Protein AF-A0A2U3PUI6-F1 (afdb_monomer_lite)

Secondary structure (DSSP, 8-state):
-------HHHHHHH---SSS---HHHHHHHHHHHHHHTT---HHHHHHHHHHHHHHIIIIIIHHHHHHHHHHHHHHHHHHHHHHHHHHHHHHHHHHHHHHHTSTT---S--THHHHHHHHHHHHHHHHHHHHHHHHHHHHHH-THHHHHHHHHHHHHHHHHHHHHHTTT-TT-HHHHHHHHHHHHHHHHHHHHHHHHHHHHH-S-----HHHHHHHHHHHHHHHHHHTS-HHHHHHHHHHHHHHHTTTT----------------------PPPPPSSHHHHHHHHH--B-SHHHHHHTTTTTTSHHHHHHHHTTT-GGGGGG-SPP--HHHHHHHHHHHTTHHHHHSSS-B-HHHHHHHHHHHHHHHTT----PPPPPBPTTSSS-BTHHHHS-BTTTB--TTSTTSPPHHHHHT-HHHHHHHTTSTTHHHHHT-TTSS-GGGGSSS--TTS-----HHHHTTGGGSHHHHTS-BTTTTB-SHHHHHHHHHHHHSHHHHTSHHHHHHHHHHHHHT-SSS-HHHHHHHH--HHHHHHHHTSHHHHHHHHHHHHHHTT-GGG---SSHHHHT--TTSTTSHHHHHHHH--TTHHHHHHHHHHHHHHHHHHHHHHHHHHHS---------

pLDDT: mean 84.23, std 17.98, range [26.25, 98.75]

Foldseek 3Di:
DPPDQPPLVNVLVPLPCVPVDLDLVSLLVCLVVLCVNLVPDDPVLSVVLSVLSSLLCSLQSSLLSVLVVVLVVLVVVVVVLVVVVVCCVVVVVVVVVVVVVVPPPDPDDDDVCPLVVLVVVLVVQLVVVLVNVVVVVVSVLSVCSVLSVVLSVVSVVLVVCLSVPRRVNCVPVSVVNSVSSVVSSVVSVVSVVVSVVVVVQSPPDDDDPSVVSSVVSSVVSLVVSLVPDDPVCNVVSVVSSVCVVVVVPDDDDDDDDDDDDDPPPPDPPDLPPQDDLALLLLLLQQPQKAQALVSQQVLVVVAPGDLRLCQSNCVPPPLCVVLPNQDDDPQQSVLSRQQRNQVCLQQVDSIDTNLLVLLLQLLLCVPPSNSQAFDFDDAADPPDPLGAQSRLQAQDPPPDFHQQDPVFPQLVVLLPDPLLCVQQCPWAQNCVQQVDVVGGDCCSNDRGDPPPADNHPDRNHCVSVCLGQSNLQGFTGRLTLGGLVLVLVVLVCLLDPNVCVDVLSVVLNVVLCVSQPDDDDSSVSSSSNDGSVSSVSQSNRSSSNSNSNNSLCVVQPNLSNFADSHSDLLCDDCPRRNHSLVSQCSSDHDCRSVSRSVSSSVVSSSSSVSSVVVVVVPDPPPPPPPPD

Radius of gyration: 32.35 Å; chains: 1; bounding box: 96×89×87 Å

Organism: NCBI:txid1549949

Structure (mmCIF, N/CA/C/O backbone):
data_AF-A0A2U3PUI6-F1
#
_entry.id   AF-A0A2U3PUI6-F1
#
loop_
_atom_site.group_PDB
_atom_site.id
_atom_site.type_symbol
_atom_site.label_atom_id
_atom_site.label_alt_id
_atom_site.label_comp_id
_atom_site.label_asym_id
_atom_site.label_entity_id
_atom_site.label_seq_id
_atom_site.pdbx_PDB_ins_code
_atom_site.Cartn_x
_atom_site.Cartn_y
_atom_site.Cartn_z
_atom_site.occupancy
_atom_site.B_iso_or_equiv
_atom_site.auth_seq_id
_atom_site.auth_comp_id
_atom_site.auth_asym_id
_atom_site.auth_atom_id
_atom_site.pdbx_PDB_model_num
ATOM 1 N N . MET A 1 1 ? 17.818 27.662 -43.163 1.00 31.80 1 MET A N 1
ATOM 2 C CA . MET A 1 1 ? 16.819 28.272 -42.260 1.00 31.80 1 MET A CA 1
ATOM 3 C C . MET A 1 1 ? 16.596 27.324 -41.094 1.00 31.80 1 MET A C 1
ATOM 5 O O . MET A 1 1 ? 15.951 26.302 -41.267 1.00 31.80 1 MET A O 1
ATOM 9 N N . THR A 1 2 ? 17.192 27.603 -39.938 1.00 26.25 2 THR A N 1
ATOM 10 C CA . THR A 1 2 ? 16.924 26.883 -38.687 1.00 26.25 2 THR A CA 1
ATOM 11 C C . THR A 1 2 ? 15.548 27.311 -38.191 1.00 26.25 2 THR A C 1
ATOM 13 O O . THR A 1 2 ? 15.384 28.405 -37.654 1.00 26.25 2 THR A O 1
ATOM 16 N N . VAL A 1 3 ? 14.535 26.478 -38.433 1.00 29.33 3 VAL A N 1
ATOM 17 C CA . VAL A 1 3 ? 13.213 26.651 -37.826 1.00 29.33 3 VAL A CA 1
ATOM 18 C C . VAL A 1 3 ? 13.420 26.514 -36.319 1.00 29.33 3 VAL A C 1
ATOM 20 O O . VAL A 1 3 ? 13.776 25.441 -35.837 1.00 29.33 3 VAL A O 1
ATOM 23 N N . LYS A 1 4 ? 13.301 27.623 -35.576 1.00 36.06 4 LYS A N 1
ATOM 24 C CA . LYS A 1 4 ? 13.318 27.572 -34.110 1.00 36.06 4 LYS A CA 1
ATOM 25 C C . LYS A 1 4 ? 12.178 26.641 -33.680 1.00 36.06 4 LYS A C 1
ATOM 27 O O . LYS A 1 4 ? 11.061 26.857 -34.155 1.00 36.06 4 LYS A O 1
ATOM 32 N N . PRO A 1 5 ? 12.427 25.634 -32.822 1.00 41.50 5 PRO A N 1
ATOM 33 C CA . PRO A 1 5 ? 11.355 24.801 -32.296 1.00 41.50 5 PRO A CA 1
ATOM 34 C C . PRO A 1 5 ? 10.296 25.721 -31.692 1.00 41.50 5 PRO A C 1
ATOM 36 O O . PRO A 1 5 ? 10.633 26.657 -30.962 1.00 41.50 5 PRO A O 1
ATOM 39 N N . VAL A 1 6 ? 9.032 25.509 -32.068 1.00 52.31 6 VAL A N 1
ATOM 40 C CA . VAL A 1 6 ? 7.907 26.253 -31.500 1.00 52.31 6 VAL A CA 1
ATOM 41 C C . VAL A 1 6 ? 7.963 26.034 -29.994 1.00 52.31 6 VAL A C 1
ATOM 43 O O . VAL A 1 6 ? 7.781 24.917 -29.514 1.00 52.31 6 VAL A O 1
ATOM 46 N N . ASP A 1 7 ? 8.302 27.095 -29.265 1.00 63.66 7 ASP A N 1
ATOM 47 C CA . ASP A 1 7 ? 8.480 27.040 -27.823 1.00 63.66 7 ASP A CA 1
ATOM 48 C C . ASP A 1 7 ? 7.150 26.622 -27.194 1.00 63.66 7 ASP A C 1
ATOM 50 O O . ASP A 1 7 ? 6.121 27.283 -27.371 1.00 63.66 7 ASP A O 1
ATOM 54 N N . LEU A 1 8 ? 7.161 25.502 -26.472 1.00 57.44 8 LEU A N 1
ATOM 55 C CA . LEU A 1 8 ? 6.000 25.014 -25.741 1.00 57.44 8 LEU A CA 1
ATOM 56 C C . LEU A 1 8 ? 5.447 26.113 -24.823 1.00 57.44 8 LEU A C 1
ATOM 58 O O . LEU A 1 8 ? 4.235 26.222 -24.679 1.00 57.44 8 LEU A O 1
ATOM 62 N N . GLN A 1 9 ? 6.297 26.992 -24.279 1.00 57.09 9 GLN A N 1
ATOM 63 C CA . GLN A 1 9 ? 5.864 28.162 -23.510 1.00 57.09 9 GLN A CA 1
ATOM 64 C C . GLN A 1 9 ? 4.933 29.071 -24.320 1.00 57.09 9 GLN A C 1
ATOM 66 O O . GLN A 1 9 ? 3.967 29.589 -23.773 1.00 57.09 9 GLN A O 1
ATOM 71 N N . VAL A 1 10 ? 5.166 29.235 -25.625 1.00 62.28 10 VAL A N 1
ATOM 72 C CA . VAL A 1 10 ? 4.332 30.059 -26.513 1.00 62.28 10 VAL A CA 1
ATOM 73 C C . VAL A 1 10 ? 2.993 29.383 -26.795 1.00 62.28 10 VAL A C 1
ATOM 75 O O . VAL A 1 10 ? 1.965 30.058 -26.773 1.00 62.28 10 VAL A O 1
ATOM 78 N N . LEU A 1 11 ? 2.975 28.064 -27.008 1.00 56.00 11 LEU A N 1
ATOM 79 C CA . LEU A 1 11 ? 1.733 27.292 -27.162 1.00 56.00 11 LEU A CA 1
ATOM 80 C C . LEU A 1 11 ? 0.899 27.303 -25.872 1.00 56.00 11 LEU A C 1
ATOM 82 O O . LEU A 1 11 ? -0.302 27.570 -25.913 1.00 56.00 11 LEU A O 1
ATOM 86 N N . LEU A 1 12 ? 1.547 27.108 -24.720 1.00 53.19 12 LEU A N 1
ATOM 87 C CA . LEU A 1 12 ? 0.915 27.157 -23.400 1.00 53.19 12 LEU A CA 1
ATOM 88 C C . LEU A 1 12 ? 0.439 28.576 -23.037 1.00 53.19 12 LEU A C 1
ATOM 90 O O . LEU A 1 12 ? -0.601 28.718 -22.398 1.00 53.19 12 LEU A O 1
ATOM 94 N N . ALA A 1 13 ? 1.159 29.624 -23.453 1.00 55.50 13 ALA A N 1
ATOM 95 C CA . ALA A 1 13 ? 0.792 31.020 -23.200 1.00 55.50 13 ALA A CA 1
ATOM 96 C C . ALA A 1 13 ? -0.331 31.524 -24.120 1.00 55.50 13 ALA A C 1
ATOM 98 O O . ALA A 1 13 ? -1.161 32.322 -23.686 1.00 55.50 13 ALA A O 1
ATOM 99 N N . LYS A 1 14 ? -0.373 31.064 -25.380 1.00 51.88 14 LYS A N 1
ATOM 100 C CA . LYS A 1 14 ? -1.419 31.422 -26.354 1.00 51.88 14 LYS A CA 1
ATOM 101 C C . LYS A 1 14 ? -2.691 30.594 -26.209 1.00 51.88 14 LYS A C 1
ATOM 103 O O . LYS A 1 14 ? -3.708 31.010 -26.757 1.00 51.88 14 LYS A O 1
ATOM 108 N N . GLY A 1 15 ? -2.638 29.457 -25.509 1.00 48.53 15 GLY A N 1
ATOM 109 C CA . GLY A 1 15 ? -3.781 28.636 -25.103 1.00 48.53 15 GLY A CA 1
ATOM 110 C C . GLY A 1 15 ? -4.776 29.442 -24.279 1.00 48.53 15 GLY A C 1
ATOM 111 O O . GLY A 1 15 ? -4.771 29.378 -23.052 1.00 48.53 15 GLY A O 1
ATOM 112 N N . GLY A 1 16 ? -5.613 30.235 -24.946 1.00 42.25 16 GLY A N 1
ATOM 113 C CA . GLY A 1 16 ? -6.674 31.045 -24.362 1.00 42.25 16 GLY A CA 1
ATOM 114 C C . GLY A 1 16 ? -7.784 30.176 -23.781 1.00 42.25 16 GLY A C 1
ATOM 115 O O . GLY A 1 16 ? -8.904 30.181 -24.271 1.00 42.25 16 GLY A O 1
ATOM 116 N N . VAL A 1 17 ? -7.491 29.423 -22.722 1.00 50.12 17 VAL A N 1
ATOM 117 C CA . VAL A 1 17 ? -8.488 28.710 -21.922 1.00 50.12 17 VAL A CA 1
ATOM 118 C C . VAL A 1 17 ? -9.073 29.731 -20.949 1.00 50.12 17 VAL A C 1
ATOM 120 O O . VAL A 1 17 ? -8.712 29.756 -19.770 1.00 50.12 17 VAL A O 1
ATOM 123 N N . ALA A 1 18 ? -9.845 30.691 -21.464 1.00 43.22 18 ALA A N 1
ATOM 124 C CA . ALA A 1 18 ? -10.418 31.764 -20.652 1.00 43.22 18 ALA A CA 1
ATOM 125 C C . ALA A 1 18 ? -11.414 31.206 -19.622 1.00 43.22 18 ALA A C 1
ATOM 127 O O . ALA A 1 18 ? -11.310 31.569 -18.454 1.00 43.22 18 ALA A O 1
ATOM 128 N N . ASP A 1 19 ? -12.216 30.204 -20.005 1.00 47.31 19 ASP A N 1
ATOM 129 C CA . ASP A 1 19 ? -13.379 29.768 -19.213 1.00 47.31 19 ASP A CA 1
ATOM 130 C C . ASP A 1 19 ? -13.458 28.247 -18.989 1.00 47.31 19 ASP A C 1
ATOM 132 O O . ASP A 1 19 ? -14.526 27.674 -18.820 1.00 47.31 19 ASP A O 1
ATOM 136 N N . GLY A 1 20 ? -12.320 27.546 -18.997 1.00 49.28 20 GLY A N 1
ATOM 137 C CA . GLY A 1 20 ? -12.273 26.124 -18.616 1.00 49.28 20 GLY A CA 1
ATOM 138 C C . GLY A 1 20 ? -12.854 25.132 -19.634 1.00 49.28 20 GLY A C 1
ATOM 139 O O . GLY A 1 20 ? -12.797 23.927 -19.395 1.00 49.28 20 GLY A O 1
ATOM 140 N N . HIS A 1 21 ? -13.342 25.587 -20.788 1.00 46.41 21 HIS A N 1
ATOM 141 C CA . HIS A 1 21 ? -13.825 24.688 -21.833 1.00 46.41 21 HIS A CA 1
ATOM 142 C C . HIS A 1 21 ? -12.678 24.140 -22.688 1.00 46.41 21 HIS A C 1
ATOM 144 O O . HIS A 1 21 ? -12.089 24.834 -23.517 1.00 46.41 21 HIS A O 1
ATOM 150 N N . ARG A 1 22 ? -12.394 22.847 -22.500 1.00 64.94 22 ARG A N 1
ATOM 151 C CA . ARG A 1 22 ? -11.615 22.012 -23.421 1.00 64.94 22 ARG A CA 1
ATOM 152 C C . ARG A 1 22 ? -12.438 21.790 -24.693 1.00 64.94 22 ARG A C 1
ATOM 154 O O . ARG A 1 22 ? -13.120 20.781 -24.821 1.00 64.94 22 ARG A O 1
ATOM 161 N N . SER A 1 23 ? -12.478 22.775 -25.588 1.00 73.06 23 SER A N 1
ATOM 162 C CA . SER A 1 23 ? -13.297 22.670 -26.798 1.00 73.06 23 SER A CA 1
ATOM 163 C C . SER A 1 23 ? -12.496 22.083 -27.962 1.00 73.06 23 SER A C 1
ATOM 165 O O . SER A 1 23 ? -11.346 22.468 -28.198 1.00 73.06 23 SER A O 1
ATOM 167 N N . GLY A 1 24 ? -13.124 21.192 -28.734 1.00 75.12 24 GLY A N 1
ATOM 168 C CA . GLY A 1 24 ? -12.551 20.693 -29.989 1.00 75.12 24 GLY A CA 1
ATOM 169 C C . GLY A 1 24 ? -12.262 21.817 -30.994 1.00 75.12 24 GLY A C 1
ATOM 170 O O . GLY A 1 24 ? -11.314 21.721 -31.768 1.00 75.12 24 GLY A O 1
ATOM 171 N N . ALA A 1 25 ? -13.002 22.931 -30.924 1.00 80.88 25 ALA A N 1
ATOM 172 C CA . ALA A 1 25 ? -12.775 24.110 -31.759 1.00 80.88 25 ALA A CA 1
ATOM 173 C C . ALA A 1 25 ? -11.431 24.794 -31.453 1.00 80.88 25 ALA A C 1
ATOM 175 O O . ALA A 1 25 ? -10.682 25.132 -32.368 1.00 80.88 25 ALA A O 1
ATOM 176 N N . THR A 1 26 ? -11.087 24.945 -30.170 1.00 81.88 26 THR A N 1
ATOM 177 C CA . THR A 1 26 ? -9.772 25.449 -29.752 1.00 81.88 26 THR A CA 1
ATOM 178 C C . THR A 1 26 ? -8.666 24.506 -30.218 1.00 81.88 26 THR A C 1
ATOM 180 O O . THR A 1 26 ? -7.659 24.963 -30.753 1.00 81.88 26 THR A O 1
ATOM 183 N N . ALA A 1 27 ? -8.861 23.193 -30.062 1.00 86.81 27 ALA A N 1
ATOM 184 C CA . ALA A 1 27 ? -7.874 22.193 -30.456 1.00 86.81 27 ALA A CA 1
ATOM 185 C C . ALA A 1 27 ? -7.587 22.192 -31.964 1.00 86.81 27 ALA A C 1
ATOM 187 O O . ALA A 1 27 ? -6.421 22.153 -32.358 1.00 86.81 27 ALA A O 1
ATOM 188 N N . ALA A 1 28 ? -8.619 22.346 -32.799 1.00 87.12 28 ALA A N 1
ATOM 189 C CA . ALA A 1 28 ? -8.479 22.449 -34.250 1.00 87.12 28 ALA A CA 1
ATOM 190 C C . ALA A 1 28 ? -7.527 23.586 -34.677 1.00 87.12 28 ALA A C 1
ATOM 192 O O . ALA A 1 28 ? -6.744 23.417 -35.612 1.00 87.12 28 ALA A O 1
ATOM 193 N N . GLY A 1 29 ? -7.524 24.713 -33.952 1.00 87.44 29 GLY A N 1
ATOM 194 C CA . GLY A 1 29 ? -6.603 25.834 -34.188 1.00 87.44 29 GLY A CA 1
ATOM 195 C C . GLY A 1 29 ? -5.132 25.547 -33.842 1.00 87.44 29 GLY A C 1
ATOM 196 O O . GLY A 1 29 ? -4.236 26.259 -34.304 1.00 87.44 29 GLY A O 1
ATOM 197 N N . TYR A 1 30 ? -4.860 24.498 -33.060 1.00 91.69 30 TYR A N 1
ATOM 198 C CA . TYR A 1 30 ? -3.506 24.083 -32.677 1.00 91.69 30 TYR A CA 1
ATOM 199 C C . TYR A 1 30 ? -2.968 22.899 -33.482 1.00 91.69 30 TYR A C 1
ATOM 201 O O . TYR A 1 30 ? -1.750 22.721 -33.505 1.00 91.69 30 TYR A O 1
ATOM 209 N N . VAL A 1 31 ? -3.812 22.137 -34.191 1.00 94.75 31 VAL A N 1
ATOM 210 C CA . VAL A 1 31 ? -3.371 20.976 -34.995 1.00 94.75 31 VAL A CA 1
ATOM 211 C C . VAL A 1 31 ? -2.247 21.354 -35.959 1.00 94.75 31 VAL A C 1
ATOM 213 O O . VAL A 1 31 ? -1.226 20.676 -35.994 1.00 94.75 31 VAL A O 1
ATOM 216 N N . GLY A 1 32 ? -2.380 22.471 -36.683 1.00 93.06 32 GLY A N 1
ATOM 217 C CA . GLY A 1 32 ? -1.341 22.927 -37.614 1.00 93.06 32 GLY A CA 1
ATOM 218 C C . GLY A 1 32 ? -0.013 23.274 -36.929 1.00 93.06 32 GLY A C 1
ATOM 219 O O . GLY A 1 32 ? 1.055 23.031 -37.486 1.00 93.06 32 GLY A O 1
ATOM 220 N N . GLN A 1 33 ? -0.058 23.784 -35.695 1.00 93.88 33 GLN A N 1
ATOM 221 C CA . GLN A 1 33 ? 1.146 24.112 -34.923 1.00 93.88 33 GLN A CA 1
ATOM 222 C C . GLN A 1 33 ? 1.840 22.845 -34.409 1.00 93.88 33 GLN A C 1
ATOM 224 O O . GLN A 1 33 ? 3.064 22.758 -34.475 1.00 93.88 33 GLN A O 1
ATOM 229 N N . VAL A 1 34 ? 1.073 21.847 -33.957 1.00 93.69 34 VAL A N 1
ATOM 230 C CA . VAL A 1 34 ? 1.614 20.538 -33.551 1.00 93.69 34 VAL A CA 1
ATOM 231 C C . VAL A 1 34 ? 2.184 19.789 -34.754 1.00 93.69 34 VAL A C 1
ATOM 233 O O . VAL A 1 34 ? 3.299 19.281 -34.683 1.00 93.69 34 VAL A O 1
ATOM 236 N N . ALA A 1 35 ? 1.474 19.784 -35.884 1.00 95.75 35 ALA A N 1
ATOM 237 C CA . ALA A 1 35 ? 1.959 19.191 -37.127 1.00 95.75 35 ALA A CA 1
ATOM 238 C C . ALA A 1 35 ? 3.271 19.841 -37.594 1.00 95.75 35 ALA A C 1
ATOM 240 O O . ALA A 1 35 ? 4.216 19.140 -37.950 1.00 95.75 35 ALA A O 1
ATOM 241 N N . SER A 1 36 ? 3.365 21.173 -37.505 1.00 94.12 36 SER A N 1
ATOM 242 C CA . SER A 1 36 ? 4.604 21.896 -37.794 1.00 94.12 36 SER A CA 1
ATOM 243 C C . SER A 1 36 ? 5.730 21.542 -36.819 1.00 94.12 36 SER A C 1
ATOM 245 O O . SER A 1 36 ? 6.871 21.419 -37.256 1.00 94.12 36 SER A O 1
ATOM 247 N N . ALA A 1 37 ? 5.443 21.375 -35.524 1.00 92.62 37 ALA A N 1
ATOM 248 C CA . ALA A 1 37 ? 6.445 20.980 -34.530 1.00 92.62 37 ALA A CA 1
ATOM 249 C C . ALA A 1 37 ? 6.985 19.557 -34.768 1.00 92.62 37 ALA A C 1
ATOM 251 O O . ALA A 1 37 ? 8.131 19.274 -34.432 1.00 92.62 37 ALA A O 1
ATOM 252 N N . LEU A 1 38 ? 6.178 18.690 -35.383 1.00 95.50 38 LEU A N 1
ATOM 253 C CA . LEU A 1 38 ? 6.538 17.322 -35.764 1.00 95.50 38 LEU A CA 1
ATOM 254 C C . LEU A 1 38 ? 7.191 17.209 -37.153 1.00 95.50 38 LEU A C 1
ATOM 256 O O . LEU A 1 38 ? 7.492 16.098 -37.587 1.00 95.50 38 LEU A O 1
ATOM 260 N N . ASP A 1 39 ? 7.426 18.330 -37.841 1.00 96.12 39 ASP A N 1
ATOM 261 C CA . ASP A 1 39 ? 7.932 18.391 -39.223 1.00 96.12 39 ASP A CA 1
ATOM 262 C C . ASP A 1 39 ? 7.043 17.653 -40.251 1.00 96.12 39 ASP A C 1
ATOM 264 O O . ASP A 1 39 ? 7.535 17.084 -41.224 1.00 96.12 39 ASP A O 1
ATOM 268 N N . ILE A 1 40 ? 5.716 17.659 -40.059 1.00 95.56 40 ILE A N 1
ATOM 269 C CA . ILE A 1 40 ? 4.757 17.100 -41.027 1.00 95.56 40 ILE A CA 1
ATOM 270 C C . ILE A 1 40 ? 4.511 18.139 -42.128 1.00 95.56 40 ILE A C 1
ATOM 272 O O . ILE A 1 40 ? 3.890 19.173 -41.879 1.00 95.56 40 ILE A O 1
ATOM 276 N N . LYS A 1 41 ? 4.986 17.876 -43.353 1.00 94.94 41 LYS A N 1
ATOM 277 C CA . LYS A 1 41 ? 4.952 18.862 -44.454 1.00 94.94 41 LYS A CA 1
ATOM 278 C C . LYS A 1 41 ? 3.751 18.702 -45.375 1.00 94.94 41 LYS A C 1
ATOM 280 O O . LYS A 1 41 ? 3.265 19.688 -45.924 1.00 94.94 41 LYS A O 1
ATOM 285 N N . LYS A 1 42 ? 3.279 17.470 -45.572 1.00 96.44 42 LYS A N 1
ATOM 286 C CA . LYS A 1 42 ? 2.198 17.158 -46.519 1.00 96.44 42 LYS A CA 1
ATOM 287 C C . LYS A 1 42 ? 0.820 17.548 -45.963 1.00 96.44 42 LYS A C 1
ATOM 289 O O . LYS A 1 42 ? 0.386 16.950 -44.979 1.00 96.44 42 LYS A O 1
ATOM 294 N N . PRO A 1 43 ? 0.063 18.448 -46.628 1.00 96.50 43 PRO A N 1
ATOM 295 C CA . PRO A 1 43 ? -1.283 18.825 -46.184 1.00 96.50 43 PRO A CA 1
ATOM 296 C C . PRO A 1 43 ? -2.256 17.642 -46.095 1.00 96.50 43 PRO A C 1
ATOM 298 O O . PRO A 1 43 ? -3.054 17.575 -45.166 1.00 96.50 43 PRO A O 1
ATOM 301 N N . ALA A 1 44 ? -2.153 16.678 -47.017 1.00 95.69 44 ALA A N 1
ATOM 302 C CA . ALA A 1 44 ? -2.985 15.473 -47.008 1.00 95.69 44 ALA A CA 1
ATOM 303 C C . ALA A 1 44 ? -2.758 14.613 -45.751 1.00 95.69 44 ALA A C 1
ATOM 305 O O . ALA A 1 44 ? -3.716 14.126 -45.159 1.00 95.69 44 ALA A O 1
ATOM 306 N N . THR A 1 45 ? -1.503 14.483 -45.305 1.00 95.56 45 THR A N 1
ATOM 307 C CA . THR A 1 45 ? -1.152 13.779 -44.064 1.00 95.56 45 THR A CA 1
ATOM 308 C C . THR A 1 45 ? -1.710 14.506 -42.839 1.00 95.56 45 THR A C 1
ATOM 310 O O . THR A 1 45 ? -2.240 13.867 -41.933 1.00 95.56 45 THR A O 1
ATOM 313 N N . ILE A 1 46 ? -1.649 15.844 -42.820 1.00 96.12 46 ILE A N 1
ATOM 314 C CA . ILE A 1 46 ? -2.217 16.650 -41.729 1.00 96.12 46 ILE A CA 1
ATOM 315 C C . ILE A 1 46 ? -3.732 16.454 -41.642 1.00 96.12 46 ILE A C 1
ATOM 317 O O . ILE A 1 46 ? -4.241 16.231 -40.547 1.00 96.12 46 ILE A O 1
ATOM 321 N N . GLU A 1 47 ? -4.452 16.501 -42.767 1.00 96.25 47 GLU A N 1
ATOM 322 C CA . GLU A 1 47 ? -5.905 16.286 -42.760 1.00 96.25 47 GLU A CA 1
ATOM 323 C C . GLU A 1 47 ? -6.287 14.858 -42.355 1.00 96.25 47 GLU A C 1
ATOM 325 O O . GLU A 1 47 ? -7.224 14.683 -41.578 1.00 96.25 47 GLU A O 1
ATOM 330 N N . ALA A 1 48 ? -5.525 13.842 -42.771 1.00 96.06 48 ALA A N 1
ATOM 331 C CA . ALA A 1 48 ? -5.756 12.462 -42.340 1.00 96.06 48 ALA A CA 1
ATOM 332 C C . ALA A 1 48 ? -5.576 12.271 -40.819 1.00 96.06 48 ALA A C 1
ATOM 334 O O . ALA A 1 48 ? -6.333 11.538 -40.188 1.00 96.06 48 ALA A O 1
ATOM 335 N N . LEU A 1 49 ? -4.597 12.953 -40.216 1.00 96.94 49 LEU A N 1
ATOM 336 C CA . LEU A 1 49 ? -4.278 12.845 -38.786 1.00 96.94 49 LEU A CA 1
ATOM 337 C C . LEU A 1 49 ? -5.053 13.825 -37.898 1.00 96.94 49 LEU A C 1
ATOM 339 O O . LEU A 1 49 ? -4.957 13.765 -36.671 1.00 96.94 49 LEU A O 1
ATOM 343 N N . LYS A 1 50 ? -5.814 14.744 -38.492 1.00 96.25 50 LYS A N 1
ATOM 344 C CA . LYS A 1 50 ? -6.477 15.844 -37.788 1.00 96.25 50 LYS A CA 1
ATOM 345 C C . LYS A 1 50 ? -7.395 15.407 -36.643 1.00 96.25 50 LYS A C 1
ATOM 347 O O . LYS A 1 50 ? -7.341 16.087 -35.615 1.00 96.25 50 LYS A O 1
ATOM 352 N N . PRO A 1 51 ? -8.194 14.324 -36.742 1.00 95.12 51 PRO A N 1
ATOM 353 C CA . PRO A 1 51 ? -9.001 13.852 -35.616 1.00 95.12 51 PRO A CA 1
ATOM 354 C C . PRO A 1 51 ? -8.135 13.430 -34.420 1.00 95.12 51 PRO A C 1
ATOM 356 O O . PRO A 1 51 ? -8.302 13.973 -33.329 1.00 95.12 51 PRO A O 1
ATOM 359 N N . ALA A 1 52 ? -7.144 12.559 -34.644 1.00 95.75 52 ALA A N 1
ATOM 360 C CA . ALA A 1 52 ? -6.253 12.055 -33.596 1.00 95.75 52 ALA A CA 1
ATOM 361 C C . ALA A 1 52 ? -5.387 13.166 -32.977 1.00 95.75 52 ALA A C 1
ATOM 363 O O . ALA A 1 52 ? -5.228 13.241 -31.759 1.00 95.75 52 ALA A O 1
ATOM 364 N N . LEU A 1 53 ? -4.864 14.081 -33.802 1.00 95.88 53 LEU A N 1
ATOM 365 C CA . LEU A 1 53 ? -4.107 15.240 -33.323 1.00 95.88 53 LEU A CA 1
ATOM 366 C C . LEU A 1 53 ? -4.982 16.191 -32.502 1.00 95.88 53 LEU A C 1
ATOM 368 O O . LEU A 1 53 ? -4.516 16.735 -31.505 1.00 95.88 53 LEU A O 1
ATOM 372 N N . SER A 1 54 ? -6.240 16.389 -32.899 1.00 94.62 54 SER A N 1
ATOM 373 C CA . SER A 1 54 ? -7.183 17.238 -32.165 1.00 94.62 54 SER A CA 1
ATOM 374 C C . SER A 1 54 ? -7.500 16.648 -30.789 1.00 94.62 54 SER A C 1
ATOM 376 O O . SER A 1 54 ? -7.469 17.372 -29.796 1.00 94.62 54 SER A O 1
ATOM 378 N N . GLU A 1 55 ? -7.754 15.341 -30.714 1.00 92.00 55 GLU A N 1
ATOM 379 C CA . GLU A 1 55 ? -7.979 14.616 -29.458 1.00 92.00 55 GLU A CA 1
ATOM 380 C C . GLU A 1 55 ? -6.761 14.711 -28.527 1.00 92.00 55 GLU A C 1
ATOM 382 O O . GLU A 1 55 ? -6.886 15.131 -27.376 1.00 92.00 55 GLU A O 1
ATOM 387 N N . TYR A 1 56 ? -5.562 14.470 -29.062 1.00 95.31 56 TYR A N 1
ATOM 388 C CA . TYR A 1 56 ? -4.312 14.605 -28.317 1.00 95.31 56 TYR A CA 1
ATOM 389 C C . TYR A 1 56 ? -4.070 16.033 -27.805 1.00 95.31 56 TYR A C 1
ATOM 391 O O . TYR A 1 56 ? -3.651 16.244 -26.664 1.00 95.31 56 TYR A O 1
ATOM 399 N N . VAL A 1 57 ? -4.359 17.049 -28.625 1.00 94.69 57 VAL A N 1
ATOM 400 C CA . VAL A 1 57 ? -4.265 18.457 -28.215 1.00 94.69 57 VAL A CA 1
ATOM 401 C C . VAL A 1 57 ? -5.203 18.747 -27.041 1.00 94.69 57 VAL A C 1
ATOM 403 O O . VAL A 1 57 ? -4.794 19.437 -26.104 1.00 94.69 57 VAL A O 1
ATOM 406 N N . VAL A 1 58 ? -6.437 18.235 -27.076 1.00 92.12 58 VAL A N 1
ATOM 407 C CA . VAL A 1 58 ? -7.408 18.394 -25.984 1.00 92.12 58 VAL A CA 1
ATOM 408 C C . VAL A 1 58 ? -6.906 17.729 -24.707 1.00 92.12 58 VAL A C 1
ATOM 410 O O . VAL A 1 58 ? -6.849 18.382 -23.661 1.00 92.12 58 VAL A O 1
ATOM 413 N N . ASP A 1 59 ? -6.542 16.452 -24.791 1.00 92.25 59 ASP A N 1
ATOM 414 C CA . ASP A 1 59 ? -6.262 15.642 -23.611 1.00 92.25 59 ASP A CA 1
ATOM 415 C C . ASP A 1 59 ? -4.910 15.973 -22.985 1.00 92.25 59 ASP A C 1
ATOM 417 O O . ASP A 1 59 ? -4.814 16.048 -21.760 1.00 92.25 59 ASP A O 1
ATOM 421 N N . VAL A 1 60 ? -3.890 16.255 -23.796 1.00 94.12 60 VAL A N 1
ATOM 422 C CA . VAL A 1 60 ? -2.519 16.468 -23.319 1.00 94.12 60 VAL A CA 1
ATOM 423 C C . VAL A 1 60 ? -2.185 17.952 -23.219 1.00 94.12 60 VAL A C 1
ATOM 425 O O . VAL A 1 60 ? -1.947 18.470 -22.127 1.00 94.12 60 VAL A O 1
ATOM 428 N N . ILE A 1 61 ? -2.178 18.666 -24.347 1.00 92.62 61 ILE A N 1
ATOM 429 C CA . ILE A 1 61 ? -1.585 20.011 -24.433 1.00 92.62 61 ILE A CA 1
ATOM 430 C C . ILE A 1 61 ? -2.444 21.048 -23.702 1.00 92.62 61 ILE A C 1
ATOM 432 O O . ILE A 1 61 ? -1.943 21.785 -22.847 1.00 92.62 61 ILE A O 1
ATOM 436 N N . LEU A 1 62 ? -3.745 21.102 -24.006 1.00 89.12 62 LEU A N 1
ATOM 437 C CA . LEU A 1 62 ? -4.662 22.051 -23.372 1.00 89.12 62 LEU A CA 1
ATOM 438 C C . LEU A 1 62 ? -4.843 21.743 -21.881 1.00 89.12 62 LEU A C 1
ATOM 440 O O . LEU A 1 62 ? -4.893 22.670 -21.068 1.00 89.12 62 LEU A O 1
ATOM 444 N N . SER A 1 63 ? -4.867 20.465 -21.499 1.00 90.00 63 SER A N 1
ATOM 445 C CA . SER A 1 63 ? -4.882 20.063 -20.090 1.00 90.00 63 SER A CA 1
ATOM 446 C C . SER A 1 63 ? -3.613 20.502 -19.353 1.00 90.00 63 SER A C 1
ATOM 448 O O . SER A 1 63 ? -3.713 21.127 -18.296 1.00 90.00 63 SER A O 1
ATOM 450 N N . ALA A 1 64 ? -2.423 20.269 -19.917 1.00 91.25 64 ALA A N 1
ATOM 451 C CA . ALA A 1 64 ? -1.158 20.704 -19.320 1.00 91.25 64 ALA A CA 1
ATOM 452 C C . ALA A 1 64 ? -1.101 22.231 -19.135 1.00 91.25 64 ALA A C 1
ATOM 454 O O . ALA A 1 64 ? -0.634 22.725 -18.098 1.00 91.25 64 ALA A O 1
ATOM 455 N N . ALA A 1 65 ? -1.606 22.988 -20.117 1.00 87.38 65 ALA A N 1
ATOM 456 C CA . ALA A 1 65 ? -1.734 24.443 -20.040 1.00 87.38 65 ALA A CA 1
ATOM 457 C C . ALA A 1 65 ? -2.668 24.869 -18.905 1.00 87.38 65 ALA A C 1
ATOM 459 O O . ALA A 1 65 ? -2.317 25.738 -18.100 1.00 87.38 65 ALA A O 1
ATOM 460 N N . TRP A 1 66 ? -3.830 24.223 -18.799 1.00 88.31 66 TRP A N 1
ATOM 461 C CA . TRP A 1 66 ? -4.803 24.504 -17.752 1.00 88.31 66 TRP A CA 1
ATOM 462 C C . TRP A 1 66 ? -4.213 24.269 -16.357 1.00 88.31 66 TRP A C 1
ATOM 464 O O . TRP A 1 66 ? -4.223 25.198 -15.547 1.00 88.31 66 TRP A O 1
ATOM 474 N N . TYR A 1 67 ? -3.612 23.103 -16.091 1.00 87.56 67 TYR A N 1
ATOM 475 C CA . TYR A 1 67 ? -3.007 22.815 -14.782 1.00 87.56 67 TYR A CA 1
ATOM 476 C C . TYR A 1 67 ? -1.845 23.762 -14.458 1.00 87.56 67 TYR A C 1
ATOM 478 O O . TYR A 1 67 ? -1.753 24.262 -13.337 1.00 87.56 67 TYR A O 1
ATOM 486 N N . THR A 1 68 ? -1.004 24.105 -15.443 1.00 87.06 68 THR A N 1
ATOM 487 C CA . THR A 1 68 ? 0.081 25.090 -15.258 1.00 87.06 68 THR A CA 1
ATOM 488 C C . THR A 1 68 ? -0.476 26.469 -14.870 1.00 87.06 68 THR A C 1
ATOM 490 O O . THR A 1 68 ? 0.075 27.159 -14.001 1.00 87.06 68 THR A O 1
ATOM 493 N N . ARG A 1 69 ? -1.596 26.881 -15.479 1.00 86.94 69 ARG A N 1
ATOM 494 C CA . ARG A 1 69 ? -2.269 28.149 -15.170 1.00 86.94 69 ARG A CA 1
ATOM 495 C C . ARG A 1 69 ? -2.931 28.125 -13.797 1.00 86.94 69 ARG A C 1
ATOM 497 O O . ARG A 1 69 ? -2.802 29.111 -13.068 1.00 86.94 69 ARG A O 1
ATOM 504 N N . GLN A 1 70 ? -3.611 27.033 -13.443 1.00 85.50 70 GLN A N 1
ATOM 505 C CA . GLN A 1 70 ? -4.216 26.874 -12.121 1.00 85.50 70 GLN A CA 1
ATOM 506 C C . GLN A 1 70 ? -3.150 26.925 -11.040 1.00 85.50 70 GLN A C 1
ATOM 508 O O . GLN A 1 70 ? -3.245 27.779 -10.167 1.00 85.50 70 GLN A O 1
ATOM 513 N N . TYR A 1 71 ? -2.071 26.151 -11.186 1.00 85.56 71 TYR A N 1
ATOM 514 C CA . TYR A 1 71 ? -0.897 26.213 -10.316 1.00 85.56 71 TYR A CA 1
ATOM 515 C C . TYR A 1 71 ? -0.366 27.646 -10.147 1.00 85.56 71 TYR A C 1
ATOM 517 O O . TYR A 1 71 ? -0.149 28.113 -9.031 1.00 85.56 71 TYR A O 1
ATOM 525 N N . SER A 1 72 ? -0.222 28.394 -11.242 1.00 84.56 72 SER A N 1
ATOM 526 C CA . SER A 1 72 ? 0.281 29.773 -11.195 1.00 84.56 72 SER A CA 1
ATOM 527 C C . SER A 1 72 ? -0.685 30.756 -10.518 1.00 84.56 72 SER A C 1
ATOM 529 O O . SER A 1 72 ? -0.248 31.689 -9.841 1.00 84.56 72 SER A O 1
ATOM 531 N N . ARG A 1 73 ? -2.005 30.593 -10.691 1.00 85.50 73 ARG A N 1
ATOM 532 C CA . ARG A 1 73 ? -3.021 31.378 -9.961 1.00 85.50 73 ARG A CA 1
ATOM 533 C C . ARG A 1 73 ? -2.968 31.068 -8.470 1.00 85.50 73 ARG A C 1
ATOM 535 O O . ARG A 1 73 ? -2.859 31.982 -7.662 1.00 85.50 73 ARG A O 1
ATOM 542 N N . ALA A 1 74 ? -2.948 29.788 -8.140 1.00 81.25 74 ALA A N 1
ATOM 543 C CA . ALA A 1 74 ? -2.835 29.289 -6.785 1.00 81.25 74 ALA A CA 1
ATOM 544 C C . ALA A 1 74 ? -1.582 29.803 -6.068 1.00 81.25 74 ALA A C 1
ATOM 546 O O . ALA A 1 74 ? -1.679 30.351 -4.979 1.00 81.25 74 ALA A O 1
ATOM 547 N N . ARG A 1 75 ? -0.412 29.735 -6.713 1.00 83.50 75 ARG A N 1
ATOM 548 C CA . ARG A 1 75 ? 0.848 30.268 -6.176 1.00 83.50 75 ARG A CA 1
ATOM 549 C C . ARG A 1 75 ? 0.802 31.781 -5.946 1.00 83.50 75 ARG A C 1
ATOM 551 O O . ARG A 1 75 ? 1.408 32.267 -4.996 1.00 83.50 75 ARG A O 1
ATOM 558 N N . ARG A 1 76 ? 0.103 32.544 -6.793 1.00 86.06 76 ARG A N 1
ATOM 559 C CA . ARG A 1 76 ? -0.087 33.989 -6.573 1.00 86.06 76 ARG A CA 1
ATOM 560 C C . ARG A 1 76 ? -0.999 34.263 -5.384 1.00 86.06 76 ARG A C 1
ATOM 562 O O . ARG A 1 76 ? -0.643 35.090 -4.552 1.00 86.06 76 ARG A O 1
ATOM 569 N N . ASN A 1 77 ? -2.102 33.526 -5.260 1.00 81.88 77 ASN A N 1
ATOM 570 C CA . ASN A 1 77 ? -2.960 33.578 -4.073 1.00 81.88 77 ASN A CA 1
ATOM 571 C C . ASN A 1 77 ? -2.164 33.174 -2.813 1.00 81.88 77 ASN A C 1
ATOM 573 O O . ASN A 1 77 ? -2.315 33.817 -1.782 1.00 81.88 77 ASN A O 1
ATOM 577 N N . ALA A 1 78 ? -1.253 32.202 -2.966 1.00 79.00 78 ALA A N 1
ATOM 578 C CA . ALA A 1 78 ? -0.065 31.875 -2.170 1.00 79.00 78 ALA A CA 1
ATOM 579 C C . ALA A 1 78 ? 0.523 33.052 -1.435 1.00 79.00 78 ALA A C 1
ATOM 581 O O . ALA A 1 78 ? 0.371 33.301 -0.238 1.00 79.00 78 ALA A O 1
ATOM 582 N N . ILE A 1 79 ? 1.257 33.758 -2.269 1.00 82.19 79 ILE A N 1
ATOM 583 C CA . ILE A 1 79 ? 2.104 34.859 -1.899 1.00 82.19 79 ILE A CA 1
ATOM 584 C C . ILE A 1 79 ? 1.244 36.004 -1.368 1.00 82.19 79 ILE A C 1
ATOM 586 O O . ILE A 1 79 ? 1.612 36.600 -0.363 1.00 82.19 79 ILE A O 1
ATOM 590 N N . LEU A 1 80 ? 0.081 36.267 -1.976 1.00 85.56 80 LEU A N 1
ATOM 591 C CA . LEU A 1 80 ? -0.835 37.309 -1.516 1.00 85.56 80 LEU A CA 1
ATOM 592 C C . LEU A 1 80 ? -1.366 37.025 -0.105 1.00 85.56 80 LEU A C 1
ATOM 594 O O . LEU A 1 80 ? -1.391 37.928 0.722 1.00 85.56 80 LEU A O 1
ATOM 598 N N . PHE A 1 81 ? -1.750 35.783 0.191 1.00 81.00 81 PHE A N 1
ATOM 599 C CA . PHE A 1 81 ? -2.228 35.388 1.515 1.00 81.00 81 PHE A CA 1
ATOM 600 C C . PHE A 1 81 ? -1.126 35.489 2.573 1.00 81.00 81 PHE A C 1
ATOM 602 O O . PHE A 1 81 ? -1.354 36.029 3.654 1.00 81.00 81 PHE A O 1
ATOM 609 N N . ILE A 1 82 ? 0.083 35.015 2.259 1.00 77.81 82 ILE A N 1
ATOM 610 C CA . ILE A 1 82 ? 1.243 35.144 3.152 1.00 77.81 82 ILE A CA 1
ATOM 611 C C . ILE A 1 82 ? 1.552 36.624 3.409 1.00 77.81 82 ILE A C 1
ATOM 613 O O . ILE A 1 82 ? 1.731 37.015 4.560 1.00 77.81 82 ILE A O 1
ATOM 617 N N . ALA A 1 83 ? 1.556 37.453 2.362 1.00 84.31 83 ALA A N 1
ATOM 618 C CA . ALA A 1 83 ? 1.788 38.888 2.479 1.00 84.31 83 ALA A CA 1
ATOM 619 C C . ALA A 1 83 ? 0.701 39.582 3.315 1.00 84.31 83 ALA A C 1
ATOM 621 O O . ALA A 1 83 ? 1.029 40.389 4.181 1.00 84.31 83 ALA A O 1
ATOM 622 N N . LEU A 1 84 ? -0.575 39.235 3.113 1.00 84.06 84 LEU A N 1
ATOM 623 C CA . LEU A 1 84 ? -1.692 39.778 3.887 1.00 84.06 84 LEU A CA 1
ATOM 624 C C . LEU A 1 84 ? -1.594 39.385 5.366 1.00 84.06 84 LEU A C 1
ATOM 626 O O . LEU A 1 84 ? -1.763 40.237 6.231 1.00 84.06 84 LEU A O 1
ATOM 630 N N . ASN A 1 85 ? -1.267 38.127 5.675 1.00 77.62 85 ASN A N 1
ATOM 631 C CA . ASN A 1 85 ? -1.055 37.700 7.060 1.00 77.62 85 ASN A CA 1
ATOM 632 C C . ASN A 1 85 ? 0.139 38.396 7.702 1.00 77.62 85 ASN A C 1
ATOM 634 O O . ASN A 1 85 ? 0.027 38.847 8.835 1.00 77.62 85 ASN A O 1
ATOM 638 N N . ALA A 1 86 ? 1.263 38.510 6.993 1.00 79.12 86 ALA A N 1
ATOM 639 C CA . ALA A 1 86 ? 2.423 39.236 7.495 1.00 79.12 86 ALA A CA 1
ATOM 640 C C . ALA A 1 86 ? 2.064 40.703 7.791 1.00 79.12 86 ALA A C 1
ATOM 642 O O . ALA A 1 86 ? 2.396 41.217 8.858 1.00 79.12 86 ALA A O 1
ATOM 643 N N . ALA A 1 87 ? 1.309 41.347 6.895 1.00 86.25 87 ALA A N 1
ATOM 644 C CA . ALA A 1 87 ? 0.806 42.700 7.098 1.00 86.25 87 ALA A CA 1
ATOM 645 C C . ALA A 1 87 ? -0.149 42.797 8.298 1.00 86.25 87 ALA A C 1
ATOM 647 O O . ALA A 1 87 ? -0.043 43.750 9.063 1.00 86.25 87 ALA A O 1
ATOM 648 N N . MET A 1 88 ? -1.037 41.820 8.516 1.00 81.19 88 MET A N 1
ATOM 649 C CA . MET A 1 88 ? -1.914 41.794 9.695 1.00 81.19 88 MET A CA 1
ATOM 650 C C . MET A 1 88 ? -1.125 41.604 10.994 1.00 81.19 88 MET A C 1
ATOM 652 O O . MET A 1 88 ? -1.337 42.354 11.941 1.00 81.19 88 MET A O 1
ATOM 656 N N . VAL A 1 89 ? -0.185 40.656 11.036 1.00 75.94 89 VAL A N 1
ATOM 657 C CA . VAL A 1 89 ? 0.633 40.366 12.228 1.00 75.94 89 VAL A CA 1
ATOM 658 C C . VAL A 1 89 ? 1.464 41.581 12.651 1.00 75.94 89 VAL A C 1
ATOM 660 O O . VAL A 1 89 ? 1.628 41.811 13.845 1.00 75.94 89 VAL A O 1
ATOM 663 N N . VAL A 1 90 ? 1.952 42.381 11.698 1.00 79.44 90 VAL A N 1
ATOM 664 C CA . VAL A 1 90 ? 2.723 43.607 11.981 1.00 79.44 90 VAL A CA 1
ATOM 665 C C . VAL A 1 90 ? 1.818 44.821 12.211 1.00 79.44 90 VAL A C 1
ATOM 667 O O . VAL A 1 90 ? 2.065 45.623 13.111 1.00 79.44 90 VAL A O 1
ATOM 670 N N . GLY A 1 91 ? 0.761 44.971 11.415 1.00 83.25 91 GLY A N 1
ATOM 671 C CA . GLY A 1 91 ? -0.128 46.130 11.454 1.00 83.25 91 GLY A CA 1
ATOM 672 C C . GLY A 1 91 ? -0.989 46.186 12.712 1.00 83.25 91 GLY A C 1
ATOM 673 O O . GLY A 1 91 ? -1.240 47.274 13.226 1.00 83.25 91 GLY A O 1
ATOM 674 N N . PHE A 1 92 ? -1.403 45.033 13.249 1.00 79.25 92 PHE A N 1
ATOM 675 C CA . PHE A 1 92 ? -2.288 44.988 14.414 1.00 79.25 92 PHE A CA 1
ATOM 676 C C . PHE A 1 92 ? -1.622 45.512 15.700 1.00 79.25 92 PHE A C 1
ATOM 678 O O . PHE A 1 92 ? -2.204 46.386 16.343 1.00 79.25 92 PHE A O 1
ATOM 685 N N . PRO A 1 93 ? -0.392 45.090 16.062 1.00 75.00 93 PRO A N 1
ATOM 686 C CA . PRO A 1 93 ? 0.329 45.673 17.193 1.00 75.00 93 PRO A CA 1
ATOM 687 C C . PRO A 1 93 ? 0.568 47.180 17.049 1.00 75.00 93 PRO A C 1
ATOM 689 O O . PRO A 1 93 ? 0.412 47.911 18.023 1.00 75.00 93 PRO A O 1
ATOM 692 N N . ILE A 1 94 ? 0.891 47.661 15.842 1.00 76.94 94 ILE A N 1
ATOM 693 C CA . ILE A 1 94 ? 1.096 49.096 15.577 1.00 76.94 94 ILE A CA 1
ATOM 694 C C . ILE A 1 94 ? -0.210 49.873 15.772 1.00 76.94 94 ILE A C 1
ATOM 696 O O . ILE A 1 94 ? -0.207 50.916 16.421 1.00 76.94 94 ILE A O 1
ATOM 700 N N . ALA A 1 95 ? -1.331 49.358 15.258 1.00 79.81 95 ALA A N 1
ATOM 701 C CA . ALA A 1 95 ? -2.643 49.972 15.441 1.00 79.81 95 ALA A CA 1
ATOM 702 C C . ALA A 1 95 ? -3.046 50.020 16.925 1.00 79.81 95 ALA A C 1
ATOM 704 O O . ALA A 1 95 ? -3.503 51.057 17.399 1.00 79.81 95 ALA A O 1
ATOM 705 N N . ILE A 1 96 ? -2.813 48.937 17.677 1.00 75.44 96 ILE A N 1
ATOM 706 C CA . ILE A 1 96 ? -3.049 48.899 19.129 1.00 75.44 96 ILE A CA 1
ATOM 707 C C . ILE A 1 96 ? -2.160 49.921 19.852 1.00 75.44 96 ILE A C 1
ATOM 709 O O . ILE A 1 96 ? -2.654 50.663 20.698 1.00 75.44 96 ILE A O 1
ATOM 713 N N . ALA A 1 97 ? -0.870 49.999 19.515 1.00 72.31 97 ALA A N 1
ATOM 714 C CA . ALA A 1 97 ? 0.061 50.942 20.131 1.00 72.31 97 ALA A CA 1
ATOM 715 C C . ALA A 1 97 ? -0.310 52.405 19.836 1.00 72.31 97 ALA A C 1
ATOM 717 O O . ALA A 1 97 ? -0.263 53.244 20.734 1.00 72.31 97 ALA A O 1
ATOM 718 N N . ALA A 1 98 ? -0.737 52.709 18.607 1.00 76.50 98 ALA A N 1
ATOM 719 C CA . ALA A 1 98 ? -1.192 54.041 18.216 1.00 76.50 98 ALA A CA 1
ATOM 720 C C . ALA A 1 98 ? -2.479 54.452 18.950 1.00 76.50 98 ALA A C 1
ATOM 722 O O . ALA A 1 98 ? -2.574 55.579 19.430 1.00 76.50 98 ALA A O 1
ATOM 723 N N . LEU A 1 99 ? -3.436 53.527 19.097 1.00 74.00 99 LEU A N 1
ATOM 724 C CA . LEU A 1 99 ? -4.666 53.753 19.866 1.00 74.00 99 LEU A CA 1
ATOM 725 C C . LEU A 1 99 ? -4.395 53.882 21.377 1.00 74.00 99 LEU A C 1
ATOM 727 O O . LEU A 1 99 ? -5.062 54.656 22.061 1.00 74.00 99 LEU A O 1
ATOM 731 N N . GLY A 1 100 ? -3.402 53.157 21.903 1.00 65.56 100 GLY A N 1
ATOM 732 C CA . GLY A 1 100 ? -2.990 53.234 23.308 1.00 65.56 100 GLY A CA 1
ATOM 733 C C . GLY A 1 100 ? -2.213 54.509 23.658 1.00 65.56 100 GLY A C 1
ATOM 734 O O . GLY A 1 100 ? -2.400 55.068 24.739 1.00 65.56 100 GLY A O 1
ATOM 735 N N . GLY A 1 101 ? -1.379 55.008 22.739 1.00 64.06 101 GLY A N 1
ATOM 736 C CA . GLY A 1 101 ? -0.547 56.201 22.939 1.00 64.06 101 GLY A CA 1
ATOM 737 C C . GLY A 1 101 ? -1.331 57.513 23.045 1.00 64.06 101 GLY A C 1
ATOM 738 O O . GLY A 1 101 ? -0.880 58.449 23.699 1.00 64.06 101 GLY A O 1
ATOM 739 N N . THR A 1 102 ? -2.538 57.583 22.481 1.00 60.28 102 THR A N 1
ATOM 740 C CA . THR A 1 102 ? -3.423 58.755 22.610 1.00 60.28 102 THR A CA 1
ATOM 741 C C . THR A 1 102 ? -4.150 58.851 23.957 1.00 60.28 102 THR A C 1
ATOM 743 O O . THR A 1 102 ? -4.818 59.850 24.212 1.00 60.28 102 THR A O 1
ATOM 746 N N . TRP A 1 103 ? -4.034 57.846 24.833 1.00 55.62 103 TRP A N 1
ATOM 747 C CA . TRP A 1 103 ? -4.835 57.743 26.062 1.00 55.62 103 TRP A CA 1
ATOM 748 C C . TRP A 1 103 ? -4.047 57.807 27.374 1.00 55.62 103 TRP A C 1
ATOM 750 O O . TRP A 1 103 ? -4.649 57.829 28.447 1.00 55.62 103 TRP A O 1
ATOM 760 N N . SER A 1 104 ? -2.716 57.891 27.330 1.00 51.78 104 SER A N 1
ATOM 761 C CA . SER A 1 104 ? -1.882 57.863 28.540 1.00 51.78 104 SER A CA 1
ATOM 762 C C . SER A 1 104 ? -1.678 59.221 29.229 1.00 51.78 104 SER A C 1
ATOM 764 O O . SER A 1 104 ? -0.877 59.301 30.156 1.00 51.78 104 SER A O 1
ATOM 766 N N . SER A 1 105 ? -2.361 60.294 28.816 1.00 55.16 105 SER A N 1
ATOM 767 C CA . SER A 1 105 ? -2.158 61.642 29.381 1.00 55.16 105 SER A CA 1
ATOM 768 C C . SER A 1 105 ? -3.187 62.079 30.432 1.00 55.16 105 SER A C 1
ATOM 770 O O . SER A 1 105 ? -3.016 63.134 31.036 1.00 55.16 105 SER A O 1
ATOM 772 N N . SER A 1 106 ? -4.215 61.281 30.733 1.00 52.44 106 SER A N 1
ATOM 773 C CA . SER A 1 106 ? -5.181 61.591 31.800 1.00 52.44 106 SER A CA 1
ATOM 774 C C . SER A 1 106 ? -4.913 60.758 33.055 1.00 52.44 106 SER A C 1
ATOM 776 O O . SER A 1 106 ? -5.565 59.747 33.318 1.00 52.44 106 SER A O 1
ATOM 778 N N . SER A 1 107 ? -3.933 61.190 33.845 1.00 51.88 107 SER A N 1
ATOM 779 C CA . SER A 1 107 ? -3.630 60.672 35.179 1.00 51.88 107 SER A CA 1
ATOM 780 C C . SER A 1 107 ? -4.680 61.139 36.197 1.00 51.88 107 SER A C 1
ATOM 782 O O . SER A 1 107 ? -4.486 62.134 36.891 1.00 51.88 107 SER A O 1
ATOM 784 N N . SER A 1 108 ? -5.813 60.443 36.295 1.00 49.69 108 SER A N 1
ATOM 785 C CA . SER A 1 108 ? -6.684 60.525 37.476 1.00 49.69 108 SER A CA 1
ATOM 786 C C . SER A 1 108 ? -7.434 59.206 37.701 1.00 49.69 108 SER A C 1
ATOM 788 O O . SER A 1 108 ? -7.594 58.396 36.792 1.00 49.69 108 SER A O 1
ATOM 790 N N . ALA A 1 109 ? -7.749 58.958 38.969 1.00 53.78 109 ALA A N 1
ATOM 791 C CA . ALA A 1 109 ? -7.969 57.667 39.612 1.00 53.78 109 ALA A CA 1
ATOM 792 C C . ALA A 1 109 ? -8.902 56.662 38.902 1.00 53.78 109 ALA A C 1
ATOM 794 O O . ALA A 1 109 ? -9.951 57.018 38.380 1.00 53.78 109 ALA A O 1
ATOM 795 N N . ALA A 1 110 ? -8.505 55.382 38.987 1.00 57.88 110 ALA A N 1
ATOM 796 C CA . ALA A 1 110 ? -9.333 54.174 38.884 1.00 57.88 110 ALA A CA 1
ATOM 797 C C . ALA A 1 110 ? -10.522 54.261 37.913 1.00 57.88 110 ALA A C 1
ATOM 799 O O . ALA A 1 110 ? -11.676 54.195 38.324 1.00 57.88 110 ALA A O 1
ATOM 800 N N . ASN A 1 111 ? -10.240 54.379 36.615 1.00 56.91 111 ASN A N 1
ATOM 801 C CA . ASN A 1 111 ? -11.289 54.394 35.607 1.00 56.91 111 ASN A CA 1
ATOM 802 C C . ASN A 1 111 ? -11.844 52.957 35.425 1.00 56.91 111 ASN A C 1
ATOM 804 O O . ASN A 1 111 ? -11.114 52.091 34.925 1.00 56.91 111 ASN A O 1
ATOM 808 N N . PRO A 1 112 ? -13.100 52.655 35.819 1.00 61.22 112 PRO A N 1
ATOM 809 C CA . PRO A 1 112 ? -13.669 51.298 35.780 1.00 61.22 112 PRO A CA 1
ATOM 810 C C . PRO A 1 112 ? -13.759 50.712 34.358 1.00 61.22 112 PRO A C 1
ATOM 812 O O . PRO A 1 112 ? -13.966 49.514 34.177 1.00 61.22 112 PRO A O 1
ATOM 815 N N . HIS A 1 113 ? -13.540 51.535 33.333 1.00 60.91 113 HIS A N 1
ATOM 816 C CA . HIS A 1 113 ? -13.588 51.140 31.930 1.00 60.91 113 HIS A CA 1
ATOM 817 C C . HIS A 1 113 ? -12.370 50.332 31.446 1.00 60.91 113 HIS A C 1
ATOM 819 O O . HIS A 1 113 ? -12.481 49.656 30.422 1.00 60.91 113 HIS A O 1
ATOM 825 N N . VAL A 1 114 ? -11.248 50.312 32.184 1.00 64.69 114 VAL A N 1
ATOM 826 C CA . VAL A 1 114 ? -10.031 49.568 31.785 1.00 64.69 114 VAL A CA 1
ATOM 827 C C . VAL A 1 114 ? -10.299 48.064 31.648 1.00 64.69 114 VAL A C 1
ATOM 829 O O . VAL A 1 114 ? -9.844 47.445 30.689 1.00 64.69 114 VAL A O 1
ATOM 832 N N . GLY A 1 115 ? -11.100 47.478 32.546 1.00 65.00 115 GLY A N 1
ATOM 833 C CA . GLY A 1 115 ? -11.468 46.059 32.466 1.00 65.00 115 GLY A CA 1
ATOM 834 C C . GLY A 1 115 ? -12.307 45.728 31.227 1.00 65.00 115 GLY A C 1
ATOM 835 O O . GLY A 1 115 ? -12.063 44.718 30.568 1.00 65.00 115 GLY A O 1
ATOM 836 N N . SER A 1 116 ? -13.243 46.613 30.859 1.00 68.75 116 SER A N 1
ATOM 837 C CA . SER A 1 116 ? -14.065 46.439 29.652 1.00 68.75 116 SER A CA 1
ATOM 838 C C . SER A 1 116 ? -13.240 46.554 28.368 1.00 68.75 116 SER A C 1
ATOM 840 O O . SER A 1 116 ? -13.450 45.785 27.433 1.00 68.75 116 SER A O 1
ATOM 842 N N . LEU A 1 117 ? -12.243 47.444 28.350 1.00 67.00 117 LEU A N 1
ATOM 843 C CA . LEU A 1 117 ? -11.363 47.649 27.204 1.00 67.00 117 LEU A CA 1
ATOM 844 C C . LEU A 1 117 ? -10.440 46.447 26.976 1.00 67.00 117 LEU A C 1
ATOM 846 O O . LEU A 1 117 ? -10.310 45.970 25.851 1.00 67.00 117 LEU A O 1
ATOM 850 N N . VAL A 1 118 ? -9.833 45.920 28.046 1.00 67.50 118 VAL A N 1
ATOM 851 C CA . VAL A 1 118 ? -8.995 44.713 27.972 1.00 67.50 118 VAL A CA 1
ATOM 852 C C . VAL A 1 118 ? -9.823 43.522 27.489 1.00 67.50 118 VAL A C 1
ATOM 854 O O . VAL A 1 118 ? -9.359 42.767 26.635 1.00 67.50 118 VAL A O 1
ATOM 857 N N . ALA A 1 119 ? -11.065 43.381 27.959 1.00 66.44 119 ALA A N 1
ATOM 858 C CA . ALA A 1 119 ? -11.973 42.337 27.493 1.00 66.44 119 ALA A CA 1
ATOM 859 C C . ALA A 1 119 ? -12.337 42.492 26.004 1.00 66.44 119 ALA A C 1
ATOM 861 O O . ALA A 1 119 ? -12.285 41.510 25.264 1.00 66.44 119 ALA A O 1
ATOM 862 N N . GLN A 1 120 ? -12.638 43.711 25.539 1.00 72.88 120 GLN A N 1
ATOM 863 C CA . GLN A 1 120 ? -12.935 43.988 24.127 1.00 72.88 120 GLN A CA 1
ATOM 864 C C . GLN A 1 120 ? -11.725 43.716 23.222 1.00 72.88 120 GLN A C 1
ATOM 866 O O . GLN A 1 120 ? -11.863 43.030 22.211 1.00 72.88 120 GLN A O 1
ATOM 871 N N . LEU A 1 121 ? -10.527 44.167 23.608 1.00 71.12 121 LEU A N 1
ATOM 872 C CA . LEU A 1 121 ? -9.290 43.898 22.867 1.00 71.12 121 LEU A CA 1
ATOM 873 C C . LEU A 1 121 ? -8.970 42.399 22.818 1.00 71.12 121 LEU A C 1
ATOM 875 O O . LEU A 1 121 ? -8.620 41.880 21.760 1.00 71.12 121 LEU A O 1
ATOM 879 N N . THR A 1 122 ? -9.153 41.690 23.933 1.00 71.00 122 THR A N 1
ATOM 880 C CA . THR A 1 122 ? -8.964 40.232 24.022 1.00 71.00 122 THR A CA 1
ATOM 881 C C . THR A 1 122 ? -9.945 39.488 23.115 1.00 71.00 122 THR A C 1
ATOM 883 O O . THR A 1 122 ? -9.545 38.569 22.399 1.00 71.00 122 THR A O 1
ATOM 886 N N . ALA A 1 123 ? -11.219 39.893 23.094 1.00 70.06 123 ALA A N 1
ATOM 887 C CA . ALA A 1 123 ? -12.238 39.292 22.236 1.00 70.06 123 ALA A CA 1
ATOM 888 C C . ALA A 1 123 ? -11.934 39.515 20.744 1.00 70.06 123 ALA A C 1
ATOM 890 O O . ALA A 1 123 ? -11.995 38.569 19.959 1.00 70.06 123 ALA A O 1
ATOM 891 N N . VAL A 1 124 ? -11.527 40.732 20.364 1.00 75.94 124 VAL A N 1
ATOM 892 C CA . VAL A 1 124 ? -11.145 41.067 18.983 1.00 75.94 124 VAL A CA 1
ATOM 893 C C . VAL A 1 124 ? -9.902 40.283 18.546 1.00 75.94 124 VAL A C 1
ATOM 895 O O . VAL A 1 124 ? -9.920 39.662 17.484 1.00 75.94 124 VAL A O 1
ATOM 898 N N . LEU A 1 125 ? -8.854 40.228 19.376 1.00 73.38 125 LEU A N 1
ATOM 899 C CA . LEU A 1 125 ? -7.651 39.427 19.107 1.00 73.38 125 LEU A CA 1
ATOM 900 C C . LEU A 1 125 ? -7.973 37.935 18.966 1.00 73.38 125 LEU A C 1
ATOM 902 O O . LEU A 1 125 ? -7.465 37.277 18.060 1.00 73.38 125 LEU A O 1
ATOM 906 N N . THR A 1 126 ? -8.855 37.406 19.817 1.00 74.12 126 THR A N 1
ATOM 907 C CA . THR A 1 126 ? -9.291 36.004 19.744 1.00 74.12 126 THR A CA 1
ATOM 908 C C . THR A 1 126 ? -10.041 35.722 18.446 1.00 74.12 126 THR A C 1
ATOM 910 O O . THR A 1 126 ? -9.749 34.728 17.784 1.00 74.12 126 THR A O 1
ATOM 913 N N . GLY A 1 127 ? -10.955 36.610 18.041 1.00 74.56 127 GLY A N 1
ATOM 914 C CA . GLY A 1 127 ? -11.678 36.492 16.773 1.00 74.56 127 GLY A CA 1
ATOM 915 C C . GLY A 1 127 ? -10.747 36.529 15.559 1.00 74.56 127 GLY A C 1
ATOM 916 O O . GLY A 1 127 ? -10.895 35.723 14.643 1.00 74.56 127 GLY A O 1
ATOM 917 N N . ILE A 1 128 ? -9.737 37.403 15.577 1.00 76.50 128 ILE A N 1
ATOM 918 C CA . ILE A 1 128 ? -8.757 37.527 14.490 1.00 76.50 128 ILE A CA 1
ATOM 919 C C . ILE A 1 128 ? -7.846 36.304 14.410 1.00 76.50 128 ILE A C 1
ATOM 921 O O . ILE A 1 128 ? -7.617 35.802 13.314 1.00 76.50 128 ILE A O 1
ATOM 925 N N . LEU A 1 129 ? -7.357 35.781 15.537 1.00 75.38 129 LEU A N 1
ATOM 926 C CA . LEU A 1 129 ? -6.526 34.572 15.538 1.00 75.38 129 LEU A CA 1
ATOM 927 C C . LEU A 1 129 ? -7.320 33.324 15.145 1.00 75.38 129 LEU A C 1
ATOM 929 O O . LEU A 1 129 ? -6.793 32.465 14.437 1.00 75.38 129 LEU A O 1
ATOM 933 N N . ALA A 1 130 ? -8.587 33.232 15.558 1.00 72.00 130 ALA A N 1
ATOM 934 C CA . ALA A 1 130 ? -9.480 32.174 15.105 1.00 72.00 130 ALA A CA 1
ATOM 935 C C . ALA A 1 130 ? -9.681 32.264 13.585 1.00 72.00 130 ALA A C 1
ATOM 937 O O . ALA A 1 130 ? -9.452 31.279 12.889 1.00 72.00 130 ALA A O 1
ATOM 938 N N . LEU A 1 131 ? -9.985 33.455 13.055 1.00 74.38 131 LEU A N 1
ATOM 939 C CA . LEU A 1 131 ? -10.103 33.691 11.616 1.00 74.38 131 LEU A CA 1
ATOM 940 C C . LEU A 1 131 ? -8.796 33.365 10.877 1.00 74.38 131 LEU A C 1
ATOM 942 O O . LEU A 1 131 ? -8.823 32.681 9.858 1.00 74.38 131 LEU A O 1
ATOM 946 N N . GLN A 1 132 ? -7.642 33.778 11.407 1.00 79.56 132 GLN A N 1
ATOM 947 C CA . GLN A 1 132 ? -6.333 33.467 10.836 1.00 79.56 132 GLN A CA 1
ATOM 948 C C . GLN A 1 132 ? -6.096 31.956 10.786 1.00 79.56 132 GLN A C 1
ATOM 950 O O . GLN A 1 132 ? -5.643 31.453 9.758 1.00 79.56 132 GLN A O 1
ATOM 955 N N . LYS A 1 133 ? -6.410 31.215 11.858 1.00 75.25 133 LYS A N 1
ATOM 956 C CA . LYS A 1 133 ? -6.324 29.748 11.865 1.00 75.25 133 LYS A CA 1
ATOM 957 C C . LYS A 1 133 ? -7.283 29.132 10.852 1.00 75.25 133 LYS A C 1
ATOM 959 O O . LYS A 1 133 ? -6.865 28.222 10.144 1.00 75.25 133 LYS A O 1
ATOM 964 N N . THR A 1 134 ? -8.514 29.633 10.735 1.00 70.75 134 THR A N 1
ATOM 965 C CA . THR A 1 134 ? -9.513 29.105 9.791 1.00 70.75 134 THR A CA 1
ATOM 966 C C . THR A 1 134 ? -9.025 29.289 8.368 1.00 70.75 134 THR A C 1
ATOM 968 O O . THR A 1 134 ? -8.999 28.334 7.592 1.00 70.75 134 THR A O 1
ATOM 971 N N . ILE A 1 135 ? -8.557 30.495 8.036 1.00 73.06 135 ILE A N 1
ATOM 972 C CA . ILE A 1 135 ? -8.034 30.767 6.704 1.00 73.06 135 ILE A CA 1
ATOM 973 C C . ILE A 1 135 ? -6.740 29.979 6.484 1.00 73.06 135 ILE A C 1
ATOM 975 O O . ILE A 1 135 ? -6.577 29.421 5.413 1.00 73.06 135 ILE A O 1
ATOM 979 N N . SER A 1 136 ? -5.855 29.836 7.476 1.00 73.81 136 SER A N 1
ATOM 980 C CA . SER A 1 136 ? -4.614 29.050 7.343 1.00 73.81 136 SER A CA 1
ATOM 981 C C . SER A 1 136 ? -4.874 27.555 7.151 1.00 73.81 136 SER A C 1
ATOM 983 O O . SER A 1 136 ? -4.187 26.924 6.355 1.00 73.81 136 SER A O 1
ATOM 985 N N . ALA A 1 137 ? -5.869 26.988 7.834 1.00 70.19 137 ALA A N 1
ATOM 986 C CA . ALA A 1 137 ? -6.292 25.601 7.661 1.00 70.19 137 ALA A CA 1
ATOM 987 C C . ALA A 1 137 ? -6.927 25.391 6.279 1.00 70.19 137 ALA A C 1
ATOM 989 O O . ALA A 1 137 ? -6.534 24.477 5.555 1.00 70.19 137 ALA A O 1
ATOM 990 N N . TRP A 1 138 ? -7.819 26.300 5.868 1.00 67.50 138 TRP A N 1
ATOM 991 C CA . TRP A 1 138 ? -8.371 26.334 4.512 1.00 67.50 138 TRP A CA 1
ATOM 992 C C . TRP A 1 138 ? -7.262 26.443 3.455 1.00 67.50 138 TRP A C 1
ATOM 994 O O . TRP A 1 138 ? -7.277 25.745 2.443 1.00 67.50 138 TRP A O 1
ATOM 1004 N N . TYR A 1 139 ? -6.242 27.258 3.726 1.00 68.75 139 TYR A N 1
ATOM 1005 C CA . TYR A 1 139 ? -5.100 27.460 2.846 1.00 68.75 139 TYR A CA 1
ATOM 1006 C C . TYR A 1 139 ? -4.155 26.253 2.800 1.00 68.75 139 TYR A C 1
ATOM 1008 O O . TYR A 1 139 ? -3.646 25.902 1.739 1.00 68.75 139 TYR A O 1
ATOM 1016 N N . SER A 1 140 ? -3.924 25.589 3.932 1.00 66.88 140 SER A N 1
ATOM 1017 C CA . SER A 1 140 ? -3.143 24.350 4.018 1.00 66.88 140 SER A CA 1
ATOM 1018 C C . SER A 1 140 ? -3.826 23.225 3.241 1.00 66.88 140 SER A C 1
ATOM 1020 O O . SER A 1 140 ? -3.169 22.519 2.481 1.00 66.88 140 SER A O 1
ATOM 1022 N N . GLN A 1 141 ? -5.156 23.146 3.294 1.00 62.16 141 GLN A N 1
ATOM 1023 C CA . GLN A 1 141 ? -5.932 22.258 2.431 1.00 62.16 141 GLN A CA 1
ATOM 1024 C C . GLN A 1 141 ? -5.857 22.673 0.946 1.00 62.16 141 GLN A C 1
ATOM 1026 O O . GLN A 1 141 ? -5.997 21.828 0.064 1.00 62.16 141 GLN A O 1
ATOM 1031 N N . GLN A 1 142 ? -5.558 23.942 0.640 1.00 60.09 142 GLN A N 1
ATOM 1032 C CA . GLN A 1 142 ? -5.223 24.398 -0.714 1.00 60.09 142 GLN A CA 1
ATOM 1033 C C . GLN A 1 142 ? -3.754 24.196 -1.123 1.00 60.09 142 GLN A C 1
ATOM 1035 O O . GLN A 1 142 ? -3.484 24.263 -2.318 1.00 60.09 142 GLN A O 1
ATOM 1040 N N . GLN A 1 143 ? -2.808 23.847 -0.231 1.00 57.69 143 GLN A N 1
ATOM 1041 C CA . GLN A 1 143 ? -1.392 23.567 -0.584 1.00 57.69 143 GLN A CA 1
ATOM 1042 C C . GLN A 1 143 ? -1.192 22.351 -1.518 1.00 57.69 143 GLN A C 1
ATOM 1044 O O . GLN A 1 143 ? -0.073 22.004 -1.892 1.00 57.69 143 GLN A O 1
ATOM 1049 N N . ASN A 1 144 ? -2.286 21.778 -2.009 1.00 61.50 144 ASN A N 1
ATOM 1050 C CA . ASN A 1 144 ? -2.390 20.747 -3.034 1.00 61.50 144 ASN A CA 1
ATOM 1051 C C . ASN A 1 144 ? -1.898 21.155 -4.440 1.00 61.50 144 ASN A C 1
ATOM 1053 O O . ASN A 1 144 ? -2.079 20.412 -5.404 1.00 61.50 144 ASN A O 1
ATOM 1057 N N . TYR A 1 145 ? -1.197 22.283 -4.566 1.00 72.44 145 TYR A N 1
ATOM 1058 C CA . TYR A 1 145 ? -0.497 22.729 -5.775 1.00 72.44 145 TYR A CA 1
ATOM 1059 C C . TYR A 1 145 ? 0.495 21.698 -6.313 1.00 72.44 145 TYR A C 1
ATOM 1061 O O . TYR A 1 145 ? 0.740 21.666 -7.516 1.00 72.44 145 TYR A O 1
ATOM 1069 N N . ALA A 1 146 ? 1.031 20.843 -5.437 1.00 74.69 146 ALA A N 1
ATOM 1070 C CA . ALA A 1 146 ? 1.893 19.733 -5.823 1.00 74.69 146 ALA A CA 1
ATOM 1071 C C . ALA A 1 146 ? 1.183 18.747 -6.766 1.00 74.69 146 ALA A C 1
ATOM 1073 O O . ALA A 1 146 ? 1.805 18.275 -7.713 1.00 74.69 146 ALA A O 1
ATOM 1074 N N . GLY A 1 147 ? -0.119 18.497 -6.568 1.00 81.75 147 GLY A N 1
ATOM 1075 C CA . GLY A 1 147 ? -0.916 17.626 -7.440 1.00 81.75 147 GLY A CA 1
ATOM 1076 C C . GLY A 1 147 ? -1.084 18.214 -8.841 1.00 81.75 147 GLY A C 1
ATOM 1077 O O . GLY A 1 147 ? -0.791 17.549 -9.831 1.00 81.75 147 GLY A O 1
ATOM 1078 N N . TRP A 1 148 ? -1.449 19.497 -8.934 1.00 87.06 148 TRP A N 1
ATOM 1079 C CA . TRP A 1 148 ? -1.555 20.201 -10.220 1.00 87.06 148 TRP A CA 1
ATOM 1080 C C . TRP A 1 148 ? -0.213 20.342 -10.927 1.00 87.06 148 TRP A C 1
ATOM 1082 O O . TRP A 1 148 ? -0.140 20.198 -12.144 1.00 87.06 148 TRP A O 1
ATOM 1092 N N . TYR A 1 149 ? 0.850 20.619 -10.171 1.00 86.38 149 TYR A N 1
ATOM 1093 C CA . TYR A 1 149 ? 2.201 20.698 -10.709 1.00 86.38 149 TYR A CA 1
ATOM 1094 C C . TYR A 1 149 ? 2.655 19.346 -11.263 1.00 86.38 149 TYR A C 1
ATOM 1096 O O . TYR A 1 149 ? 3.136 19.297 -12.393 1.00 86.38 149 TYR A O 1
ATOM 1104 N N . LYS A 1 150 ? 2.441 18.259 -10.509 1.00 88.06 150 LYS A N 1
ATOM 1105 C CA . LYS A 1 150 ? 2.748 16.894 -10.941 1.00 88.06 150 LYS A CA 1
ATOM 1106 C C . LYS A 1 150 ? 1.950 16.516 -12.188 1.00 88.06 150 LYS A C 1
ATOM 1108 O O . LYS A 1 150 ? 2.554 16.210 -13.202 1.00 88.06 150 LYS A O 1
ATOM 1113 N N . CYS A 1 151 ? 0.622 16.651 -12.167 1.00 90.56 151 CYS A N 1
ATOM 1114 C CA . CYS A 1 151 ? -0.210 16.335 -13.331 1.00 90.56 151 CYS A CA 1
ATOM 1115 C C . CYS A 1 151 ? 0.200 17.157 -14.566 1.00 90.56 151 CYS A C 1
ATOM 1117 O O . CYS A 1 151 ? 0.248 16.632 -15.674 1.00 90.56 151 CYS A O 1
ATOM 1119 N N . ALA A 1 152 ? 0.540 18.441 -14.397 1.00 92.00 152 ALA A N 1
ATOM 1120 C CA . ALA A 1 152 ? 1.060 19.257 -15.492 1.00 92.00 152 ALA A CA 1
ATOM 1121 C C . ALA A 1 152 ? 2.427 18.776 -16.001 1.00 92.00 152 ALA A C 1
ATOM 1123 O O . ALA A 1 152 ? 2.696 18.907 -17.194 1.00 92.00 152 ALA A O 1
ATOM 1124 N N . ALA A 1 153 ? 3.303 18.294 -15.117 1.00 89.06 153 ALA A N 1
ATOM 1125 C CA . ALA A 1 153 ? 4.606 17.747 -15.480 1.00 89.06 153 ALA A CA 1
ATOM 1126 C C . ALA A 1 153 ? 4.452 16.431 -16.255 1.00 89.06 153 ALA A C 1
ATOM 1128 O O . ALA A 1 153 ? 4.992 16.332 -17.353 1.00 89.06 153 ALA A O 1
ATOM 1129 N N . ASP A 1 154 ? 3.629 15.508 -15.757 1.00 91.56 154 ASP A N 1
ATOM 1130 C CA . ASP A 1 154 ? 3.360 14.210 -16.386 1.00 91.56 154 ASP A CA 1
ATOM 1131 C C . ASP A 1 154 ? 2.744 14.400 -17.791 1.00 91.56 154 ASP A C 1
ATOM 1133 O O . ASP A 1 154 ? 3.188 13.812 -18.776 1.00 91.56 154 ASP A O 1
ATOM 1137 N N . LEU A 1 155 ? 1.783 15.323 -17.947 1.00 94.31 155 LEU A N 1
ATOM 1138 C CA . LEU A 1 155 ? 1.214 15.648 -19.266 1.00 94.31 155 LEU A CA 1
ATOM 1139 C C . LEU A 1 155 ? 2.245 16.290 -20.217 1.00 94.31 155 LEU A C 1
ATOM 1141 O O . LEU A 1 155 ? 2.208 16.059 -21.426 1.00 94.31 155 LEU A O 1
ATOM 1145 N N . LYS A 1 156 ? 3.183 17.098 -19.703 1.00 92.44 156 LYS A N 1
ATOM 1146 C CA . LYS A 1 156 ? 4.281 17.649 -20.521 1.00 92.44 156 LYS A CA 1
ATOM 1147 C C . LYS A 1 156 ? 5.259 16.562 -20.946 1.00 92.44 156 LYS A C 1
ATOM 1149 O O . LYS A 1 156 ? 5.773 16.632 -22.058 1.00 92.44 156 LYS A O 1
ATOM 1154 N N . GLU A 1 157 ? 5.503 15.571 -20.098 1.00 92.38 157 GLU A N 1
ATOM 1155 C CA . GLU A 1 157 ? 6.340 14.421 -20.430 1.00 92.38 157 GLU A CA 1
ATOM 1156 C C . GLU A 1 157 ? 5.757 13.620 -21.601 1.00 92.38 157 GLU A C 1
ATOM 1158 O O . GLU A 1 157 ? 6.498 13.292 -22.532 1.00 92.38 157 GLU A O 1
ATOM 1163 N N . LEU A 1 158 ? 4.435 13.409 -21.634 1.00 92.56 158 LEU A N 1
ATOM 1164 C CA . LEU A 1 158 ? 3.758 12.804 -22.791 1.00 92.56 158 LEU A CA 1
ATOM 1165 C C . LEU A 1 158 ? 3.988 13.618 -24.073 1.00 92.56 158 LEU A C 1
ATOM 1167 O O . LEU A 1 158 ? 4.329 13.055 -25.116 1.00 92.56 158 LEU A O 1
ATOM 1171 N N . TYR A 1 159 ? 3.876 14.948 -23.995 1.00 95.19 159 TYR A N 1
ATOM 1172 C CA . TYR A 1 159 ? 4.134 15.837 -25.133 1.00 95.19 159 TYR A CA 1
ATOM 1173 C C . TYR A 1 159 ? 5.599 15.813 -25.600 1.00 95.19 159 TYR A C 1
ATOM 1175 O O . TYR A 1 159 ? 5.882 15.773 -26.798 1.00 95.19 159 TYR A O 1
ATOM 1183 N N . TYR A 1 160 ? 6.562 15.809 -24.681 1.00 93.00 160 TYR A N 1
ATOM 1184 C CA . TYR A 1 160 ? 7.973 15.714 -25.057 1.00 93.00 160 TYR A CA 1
ATOM 1185 C C . TYR A 1 160 ? 8.326 14.342 -25.628 1.00 93.00 160 TYR A C 1
ATOM 1187 O O . TYR A 1 160 ? 9.131 14.255 -26.559 1.00 93.00 160 TYR A O 1
ATOM 1195 N N . SER A 1 161 ? 7.691 13.286 -25.124 1.00 91.88 161 SER A N 1
ATOM 1196 C CA . SER A 1 161 ? 7.818 11.934 -25.663 1.00 91.88 161 SER A CA 1
ATOM 1197 C C . SER A 1 161 ? 7.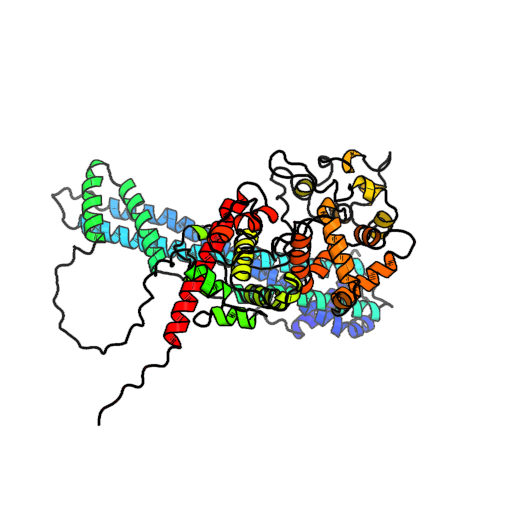299 11.857 -27.096 1.00 91.88 161 SER A C 1
ATOM 1199 O O . SER A 1 161 ? 7.981 11.284 -27.946 1.00 91.88 161 SER A O 1
ATOM 1201 N N . LEU A 1 162 ? 6.176 12.524 -27.397 1.00 95.75 162 LEU A N 1
ATOM 1202 C CA . LEU A 1 162 ? 5.665 12.693 -28.760 1.00 95.75 162 LEU A CA 1
ATOM 1203 C C . LEU A 1 162 ? 6.724 13.327 -29.674 1.00 95.75 162 LEU A C 1
ATOM 1205 O O . LEU A 1 162 ? 7.098 12.735 -30.688 1.00 95.75 162 LEU A O 1
ATOM 1209 N N . LEU A 1 163 ? 7.245 14.503 -29.305 1.00 94.81 163 LEU A N 1
ATOM 1210 C CA . LEU A 1 163 ? 8.232 15.210 -30.128 1.00 94.81 163 LEU A CA 1
ATOM 1211 C C . LEU A 1 163 ? 9.495 14.366 -30.343 1.00 94.81 163 LEU A C 1
ATOM 1213 O O . LEU A 1 163 ? 9.971 14.229 -31.470 1.00 94.81 163 LEU A O 1
ATOM 1217 N N . LYS A 1 164 ? 10.024 13.752 -29.282 1.00 93.00 164 LYS A N 1
ATOM 1218 C CA . LYS A 1 164 ? 11.232 12.920 -29.349 1.00 93.00 164 LYS A CA 1
ATOM 1219 C C . LYS A 1 164 ? 11.039 11.691 -30.238 1.00 93.00 164 LYS A C 1
ATOM 1221 O O . LYS A 1 164 ? 11.942 11.324 -30.994 1.00 93.00 164 LYS A O 1
ATOM 1226 N N . ALA A 1 165 ? 9.889 11.032 -30.130 1.00 93.44 165 ALA A N 1
ATOM 1227 C CA . ALA A 1 165 ? 9.619 9.808 -30.865 1.00 93.44 165 ALA A CA 1
ATOM 1228 C C . ALA A 1 165 ? 9.355 10.081 -32.351 1.00 93.44 165 ALA A C 1
ATOM 1230 O O . ALA A 1 165 ? 9.911 9.366 -33.190 1.00 93.44 165 ALA A O 1
ATOM 1231 N N . TRP A 1 166 ? 8.584 11.127 -32.669 1.00 97.31 166 TRP A N 1
ATOM 1232 C CA . TRP A 1 166 ? 7.907 11.249 -33.963 1.00 97.31 166 TRP A CA 1
ATOM 1233 C C . TRP A 1 166 ? 8.327 12.426 -34.849 1.00 97.31 166 TRP A C 1
ATOM 1235 O O . TRP A 1 166 ? 7.948 12.437 -36.019 1.00 97.31 166 TRP A O 1
ATOM 1245 N N . THR A 1 167 ? 9.143 13.374 -34.373 1.00 97.12 167 THR A N 1
ATOM 1246 C CA . THR A 1 167 ? 9.599 14.495 -35.224 1.00 97.12 167 THR A CA 1
ATOM 1247 C C . THR A 1 167 ? 10.311 13.986 -36.482 1.00 97.12 167 THR A C 1
ATOM 1249 O O . THR A 1 167 ? 11.300 13.256 -36.387 1.00 97.12 167 THR A O 1
ATOM 1252 N N . GLY A 1 168 ? 9.797 14.360 -37.658 1.00 95.50 168 GLY A N 1
ATOM 1253 C CA . GLY A 1 168 ? 10.327 13.969 -38.968 1.00 95.50 168 GLY A CA 1
ATOM 1254 C C . GLY A 1 168 ? 10.101 12.503 -39.359 1.00 95.50 168 GLY A C 1
ATOM 1255 O O . GLY A 1 168 ? 10.650 12.062 -40.364 1.00 95.50 168 GLY A O 1
ATOM 1256 N N . LYS A 1 169 ? 9.323 11.729 -38.584 1.00 97.50 169 LYS A N 1
ATOM 1257 C CA . LYS A 1 169 ? 9.109 10.282 -38.812 1.00 97.50 169 LYS A CA 1
ATOM 1258 C C . LYS A 1 169 ? 7.670 9.896 -39.156 1.00 97.50 169 LYS A C 1
ATOM 1260 O O . LYS A 1 169 ? 7.386 8.710 -39.294 1.00 97.50 169 LYS A O 1
ATOM 1265 N N . VAL A 1 170 ? 6.767 10.870 -39.239 1.00 96.75 170 VAL A N 1
ATOM 1266 C CA . VAL A 1 170 ? 5.329 10.618 -39.420 1.00 96.75 170 VAL A CA 1
ATOM 1267 C C . VAL A 1 170 ? 4.982 10.230 -40.860 1.00 96.75 170 VAL A C 1
ATOM 1269 O O . VAL A 1 170 ? 4.099 9.402 -41.068 1.00 96.75 170 VAL A O 1
ATOM 1272 N N . GLU A 1 171 ? 5.662 10.803 -41.858 1.00 94.94 171 GLU A N 1
ATOM 1273 C CA . GLU A 1 171 ? 5.331 10.549 -43.266 1.00 94.94 171 GLU A CA 1
ATOM 1274 C C . GLU A 1 171 ? 5.577 9.082 -43.654 1.00 94.94 171 GLU A C 1
ATOM 1276 O O . GLU A 1 171 ? 6.680 8.561 -43.484 1.00 94.94 171 GLU A O 1
ATOM 1281 N N . GLY A 1 172 ? 4.546 8.426 -44.194 1.00 93.94 172 GLY A N 1
ATOM 1282 C CA . GLY A 1 172 ? 4.560 6.998 -44.525 1.00 93.94 172 GLY A CA 1
ATOM 1283 C C . GLY A 1 172 ? 4.310 6.064 -43.334 1.00 93.94 172 GLY A C 1
ATOM 1284 O O . GLY A 1 172 ? 4.350 4.847 -43.505 1.00 93.94 172 GLY A O 1
ATOM 1285 N N . ARG A 1 173 ? 4.072 6.610 -42.132 1.00 97.81 173 ARG A N 1
ATOM 1286 C CA . ARG A 1 173 ? 3.757 5.871 -40.894 1.00 97.81 173 ARG A CA 1
ATOM 1287 C C . ARG A 1 173 ? 2.529 6.443 -40.188 1.00 97.81 173 ARG A C 1
ATOM 1289 O O . ARG A 1 173 ? 2.418 6.395 -38.964 1.00 97.81 173 ARG A O 1
ATOM 1296 N N . GLU A 1 174 ? 1.595 6.993 -40.955 1.00 97.44 174 GLU A N 1
ATOM 1297 C CA . GLU A 1 174 ? 0.443 7.730 -40.439 1.00 97.44 174 GLU A CA 1
ATOM 1298 C C . GLU A 1 174 ? -0.444 6.867 -39.530 1.00 97.44 174 GLU A C 1
ATOM 1300 O O . GLU A 1 174 ? -0.885 7.337 -38.484 1.00 97.44 174 GLU A O 1
ATOM 1305 N N . ILE A 1 175 ? -0.662 5.595 -39.884 1.00 96.19 175 ILE A N 1
ATOM 1306 C CA . ILE A 1 175 ? -1.499 4.665 -39.103 1.00 96.19 175 ILE A CA 1
ATOM 1307 C C . ILE A 1 175 ? -0.856 4.357 -37.744 1.00 96.19 175 ILE A C 1
ATOM 1309 O O . ILE A 1 175 ? -1.518 4.431 -36.710 1.00 96.19 175 ILE A O 1
ATOM 1313 N N . GLU A 1 176 ? 0.442 4.050 -37.729 1.00 96.38 176 GLU A N 1
ATOM 1314 C CA . GLU A 1 176 ? 1.180 3.775 -36.490 1.00 96.38 176 GLU A CA 1
ATOM 1315 C C . GLU A 1 176 ? 1.234 5.009 -35.588 1.00 96.38 176 GLU A C 1
ATOM 1317 O O . GLU A 1 176 ? 1.072 4.912 -34.371 1.00 96.38 176 GLU A O 1
ATOM 1322 N N . PHE A 1 177 ? 1.430 6.181 -36.193 1.00 97.56 177 PHE A N 1
ATOM 1323 C CA . PHE A 1 177 ? 1.438 7.442 -35.474 1.00 97.56 177 PHE A CA 1
ATOM 1324 C C . PHE A 1 177 ? 0.069 7.758 -34.856 1.00 97.56 177 PHE A C 1
ATOM 1326 O O . PHE A 1 177 ? 0.003 8.157 -33.694 1.00 97.56 177 PHE A O 1
ATOM 1333 N N . ALA A 1 178 ? -1.025 7.528 -35.588 1.00 96.69 178 ALA A N 1
ATOM 1334 C CA . ALA A 1 178 ? -2.381 7.705 -35.071 1.00 96.69 178 ALA A CA 1
ATOM 1335 C C . ALA A 1 178 ? -2.668 6.784 -33.871 1.00 96.69 178 ALA A C 1
ATOM 1337 O O . ALA A 1 178 ? -3.151 7.261 -32.845 1.00 96.69 178 ALA A O 1
ATOM 1338 N N . ALA A 1 179 ? -2.290 5.503 -33.950 1.00 94.12 179 ALA A N 1
ATOM 1339 C CA . ALA A 1 179 ? -2.436 4.559 -32.837 1.00 94.12 179 ALA A CA 1
ATOM 1340 C C . ALA A 1 179 ? -1.600 4.966 -31.606 1.00 94.12 179 ALA A C 1
ATOM 1342 O O . ALA A 1 179 ? -2.029 4.811 -30.457 1.00 94.12 179 ALA A O 1
ATOM 1343 N N . TRP A 1 180 ? -0.409 5.532 -31.834 1.00 97.38 180 TRP A N 1
ATOM 1344 C CA . TRP A 1 180 ? 0.421 6.079 -30.762 1.00 97.38 180 TRP A CA 1
ATOM 1345 C C . TRP A 1 180 ? -0.252 7.278 -30.078 1.00 97.38 180 TRP A C 1
ATOM 1347 O O . TRP A 1 180 ? -0.291 7.337 -28.847 1.00 97.38 180 TRP A O 1
ATOM 1357 N N . LEU A 1 181 ? -0.819 8.209 -30.859 1.00 97.06 181 LEU A N 1
ATOM 1358 C CA . LEU A 1 181 ? -1.557 9.360 -30.328 1.00 97.06 181 LEU A CA 1
ATOM 1359 C C . LEU A 1 181 ? -2.763 8.917 -29.496 1.00 97.06 181 LEU A C 1
ATOM 1361 O O . LEU A 1 181 ? -2.976 9.458 -28.415 1.00 97.06 181 LEU A O 1
ATOM 1365 N N . GLU A 1 182 ? -3.520 7.924 -29.960 1.00 95.25 182 GLU A N 1
ATOM 1366 C CA . GLU A 1 182 ? -4.672 7.378 -29.233 1.00 95.25 182 GLU A CA 1
ATOM 1367 C C . GLU A 1 182 ? -4.255 6.763 -27.889 1.00 95.25 182 GLU A C 1
ATOM 1369 O O . GLU A 1 182 ? -4.833 7.078 -26.847 1.00 95.25 182 GLU A O 1
ATOM 1374 N N . THR A 1 183 ? -3.188 5.958 -27.889 1.00 92.62 183 THR A N 1
ATOM 1375 C CA . THR A 1 183 ? -2.643 5.345 -26.667 1.00 92.62 183 THR A CA 1
ATOM 1376 C C . THR A 1 183 ? -2.194 6.408 -25.662 1.00 92.62 183 THR A C 1
ATOM 1378 O O . THR A 1 183 ? -2.535 6.335 -24.480 1.00 92.62 183 THR A O 1
ATOM 1381 N N . SER A 1 184 ? -1.473 7.430 -26.130 1.00 94.12 184 SER A N 1
ATOM 1382 C CA . SER A 1 184 ? -0.989 8.512 -25.271 1.00 94.12 184 SER A CA 1
ATOM 1383 C C . SER A 1 184 ? -2.131 9.402 -24.753 1.00 94.12 184 SER A C 1
ATOM 1385 O O . SER A 1 184 ? -2.120 9.801 -23.588 1.00 94.12 184 SER A O 1
ATOM 1387 N N . SER A 1 185 ? -3.175 9.642 -25.554 1.00 95.06 185 SER A N 1
ATOM 1388 C CA . SER A 1 185 ? -4.403 10.318 -25.104 1.00 95.06 185 SER A CA 1
ATOM 1389 C C . SER A 1 185 ? -5.150 9.504 -24.041 1.00 95.06 185 SER A C 1
ATOM 1391 O O . SER A 1 185 ? -5.623 10.059 -23.048 1.00 95.06 185 SER A O 1
ATOM 1393 N N . ALA A 1 186 ? -5.222 8.177 -24.187 1.00 91.00 186 ALA A N 1
ATOM 1394 C CA . ALA A 1 186 ? -5.824 7.300 -23.183 1.00 91.00 186 ALA A CA 1
ATOM 1395 C C . ALA A 1 186 ? -5.051 7.325 -21.852 1.00 91.00 186 ALA A C 1
ATOM 1397 O O . ALA A 1 186 ? -5.660 7.353 -20.779 1.00 91.00 186 ALA A O 1
ATOM 1398 N N . GLU A 1 187 ? -3.720 7.361 -21.902 1.00 90.50 187 GLU A N 1
ATOM 1399 C CA . GLU A 1 187 ? -2.870 7.536 -20.723 1.00 90.50 187 GLU A CA 1
ATOM 1400 C C . GLU A 1 187 ? -3.097 8.897 -20.053 1.00 90.50 187 GLU A C 1
ATOM 1402 O O . GLU A 1 187 ? -3.340 8.962 -18.845 1.00 90.50 187 GLU A O 1
ATOM 1407 N N . ALA A 1 188 ? -3.142 9.976 -20.837 1.00 93.94 188 ALA A N 1
ATOM 1408 C CA . ALA A 1 188 ? -3.460 11.307 -20.335 1.00 93.94 188 ALA A CA 1
ATOM 1409 C C . ALA A 1 188 ? -4.822 11.339 -19.628 1.00 93.94 188 ALA A C 1
ATOM 1411 O O . ALA A 1 188 ? -4.933 11.857 -18.519 1.00 93.94 188 ALA A O 1
ATOM 1412 N N . ARG A 1 189 ? -5.857 10.710 -20.196 1.00 92.62 189 ARG A N 1
ATOM 1413 C CA . ARG A 1 189 ? -7.177 10.592 -19.551 1.00 92.62 189 ARG A CA 1
ATOM 1414 C C . ARG A 1 189 ? -7.126 9.856 -18.220 1.00 92.62 189 ARG A C 1
ATOM 1416 O O . ARG A 1 189 ? -7.834 10.254 -17.298 1.00 92.62 189 ARG A O 1
ATOM 1423 N N . LYS A 1 190 ? -6.299 8.813 -18.088 1.00 88.69 190 LYS A N 1
ATOM 1424 C CA . LYS A 1 190 ? -6.099 8.126 -16.801 1.00 88.69 190 LYS A CA 1
ATOM 1425 C C . LYS A 1 190 ? -5.495 9.074 -15.766 1.00 88.69 190 LYS A C 1
ATOM 1427 O O . LYS A 1 190 ? -6.055 9.185 -14.679 1.00 88.69 190 LYS A O 1
ATOM 1432 N N . LEU A 1 191 ? -4.436 9.809 -16.119 1.00 88.62 191 LEU A N 1
ATOM 1433 C CA . LEU A 1 191 ? -3.822 10.815 -15.238 1.00 88.62 191 LEU A CA 1
ATOM 1434 C C . LEU A 1 191 ? -4.845 11.870 -14.792 1.00 88.62 191 LEU A C 1
ATOM 1436 O O . LEU A 1 191 ? -4.970 12.169 -13.604 1.00 88.62 191 LEU A O 1
ATOM 1440 N N . LEU A 1 192 ? -5.631 12.374 -15.744 1.00 89.94 192 LEU A N 1
ATOM 1441 C CA . LEU A 1 192 ? -6.673 13.369 -15.503 1.00 89.94 192 LEU A CA 1
ATOM 1442 C C . LEU A 1 192 ? -7.800 12.839 -14.615 1.00 89.94 192 LEU A C 1
ATOM 1444 O O . LEU A 1 192 ? -8.292 13.568 -13.761 1.00 89.94 192 LEU A O 1
ATOM 1448 N N . ASN A 1 193 ? -8.223 11.588 -14.795 1.00 81.38 193 ASN A N 1
ATOM 1449 C CA . ASN A 1 193 ? -9.265 10.980 -13.970 1.00 81.38 193 ASN A CA 1
ATOM 1450 C C . ASN A 1 193 ? -8.794 10.754 -12.532 1.00 81.38 193 ASN A C 1
ATOM 1452 O O . ASN A 1 193 ? -9.554 11.033 -11.604 1.00 81.38 193 ASN A O 1
ATOM 1456 N N . THR A 1 194 ? -7.550 10.303 -12.350 1.00 80.00 194 THR A N 1
ATOM 1457 C CA . THR A 1 194 ? -6.930 10.156 -11.028 1.00 80.00 194 THR A CA 1
ATOM 1458 C C . THR A 1 194 ? -6.873 11.497 -10.304 1.00 80.00 194 THR A C 1
ATOM 1460 O O . THR A 1 194 ? -7.313 11.590 -9.160 1.00 80.00 194 THR A O 1
ATOM 1463 N N . GLU A 1 195 ? -6.409 12.555 -10.977 1.00 86.19 195 GLU A N 1
ATOM 1464 C CA . GLU A 1 195 ? -6.387 13.894 -10.379 1.00 86.19 195 GLU A CA 1
ATOM 1465 C C . GLU A 1 195 ? -7.800 14.414 -10.114 1.00 86.19 195 GLU A C 1
ATOM 1467 O O . GLU A 1 195 ? -8.051 14.961 -9.049 1.00 86.19 195 GLU A O 1
ATOM 1472 N N . ARG A 1 196 ? -8.755 14.196 -11.023 1.00 78.38 196 ARG A N 1
ATOM 1473 C CA . ARG A 1 196 ? -10.128 14.683 -10.857 1.00 78.38 196 ARG A CA 1
ATOM 1474 C C . ARG A 1 196 ? -10.827 14.048 -9.653 1.00 78.38 196 ARG A C 1
ATOM 1476 O O . ARG A 1 196 ? -11.546 14.738 -8.931 1.00 78.38 196 ARG A O 1
ATOM 1483 N N . LEU A 1 197 ? -10.635 12.748 -9.433 1.00 66.38 197 LEU A N 1
ATOM 1484 C CA . LEU A 1 197 ? -11.163 12.052 -8.257 1.00 66.38 197 LEU A CA 1
ATOM 1485 C C . LEU A 1 197 ? -10.578 12.644 -6.970 1.00 66.38 197 LEU A C 1
ATOM 1487 O O . LEU A 1 197 ? -11.297 12.920 -6.007 1.00 66.38 197 LEU A O 1
ATOM 1491 N N . ASP A 1 198 ? -9.275 12.888 -6.988 1.00 70.25 198 ASP A N 1
ATOM 1492 C CA . ASP A 1 198 ? -8.541 13.501 -5.894 1.00 70.25 198 ASP A CA 1
ATOM 1493 C C . ASP A 1 198 ? -9.010 14.952 -5.648 1.00 70.25 198 ASP A C 1
ATOM 1495 O O . ASP A 1 198 ? -9.291 15.331 -4.511 1.00 70.25 198 ASP A O 1
ATOM 1499 N N . TYR A 1 199 ? -9.240 15.733 -6.707 1.00 69.31 199 TYR A N 1
ATOM 1500 C CA . TYR A 1 199 ? -9.799 17.085 -6.670 1.00 69.31 199 TYR A CA 1
ATOM 1501 C C . TYR A 1 199 ? -11.200 17.126 -6.046 1.00 69.31 199 TYR A C 1
ATOM 1503 O O . TYR A 1 199 ? -11.430 17.917 -5.131 1.00 69.31 199 TYR A O 1
ATOM 1511 N N . TYR A 1 200 ? -12.130 16.262 -6.471 1.00 62.53 200 TYR A N 1
ATOM 1512 C CA . TYR A 1 200 ? -13.478 16.218 -5.886 1.00 62.53 200 TYR A CA 1
ATOM 1513 C C . TYR A 1 200 ? -13.467 15.775 -4.423 1.00 62.53 200 TYR A C 1
ATOM 1515 O O . TYR A 1 200 ? -14.178 16.351 -3.602 1.00 62.53 200 TYR A O 1
ATOM 1523 N N . THR A 1 201 ? -12.604 14.822 -4.073 1.00 55.81 201 THR A N 1
ATOM 1524 C CA . THR A 1 201 ? -12.407 14.400 -2.679 1.00 55.81 201 THR A CA 1
ATOM 1525 C C . THR A 1 201 ? -11.881 15.553 -1.811 1.00 55.81 201 THR A C 1
ATOM 1527 O O . THR A 1 201 ? -12.148 15.611 -0.613 1.00 55.81 201 THR A O 1
ATOM 1530 N N . ARG A 1 202 ? -11.146 16.498 -2.409 1.00 62.12 202 ARG A N 1
ATOM 1531 C CA . ARG A 1 202 ? -10.547 17.661 -1.733 1.00 62.12 202 ARG A CA 1
ATOM 1532 C C . ARG A 1 202 ? -11.431 18.908 -1.731 1.00 62.12 202 ARG A C 1
ATOM 1534 O O . ARG A 1 202 ? -11.212 19.778 -0.894 1.00 62.12 202 ARG A O 1
ATOM 1541 N N . LEU A 1 203 ? -12.408 18.989 -2.636 1.00 53.56 203 LEU A N 1
ATOM 1542 C CA . LEU A 1 203 ? -13.441 20.030 -2.683 1.00 53.56 203 LEU A CA 1
ATOM 1543 C C . LEU A 1 203 ? -14.481 19.904 -1.565 1.00 53.56 203 LEU A C 1
ATOM 1545 O O . LEU A 1 203 ? -15.248 20.844 -1.358 1.00 53.56 203 LEU A O 1
ATOM 1549 N N . ALA A 1 204 ? -14.518 18.771 -0.855 1.00 52.28 204 ALA A N 1
ATOM 1550 C CA . ALA A 1 204 ? -15.313 18.639 0.356 1.00 52.28 204 ALA A CA 1
ATOM 1551 C C . ALA A 1 204 ? -14.949 19.784 1.314 1.00 52.28 204 ALA A C 1
ATOM 1553 O O . ALA A 1 204 ? -13.795 19.912 1.739 1.00 52.28 204 ALA A O 1
ATOM 1554 N N . LEU A 1 205 ? -15.927 20.656 1.585 1.00 47.62 205 LEU A N 1
ATOM 1555 C CA . LEU A 1 205 ? -15.736 21.819 2.441 1.00 47.62 205 LEU A CA 1
ATOM 1556 C C . LEU A 1 205 ? -15.211 21.341 3.801 1.00 47.62 205 LEU A C 1
ATOM 1558 O O . LEU A 1 205 ? -15.808 20.429 4.378 1.00 47.62 205 LEU A O 1
ATOM 1562 N N . PRO A 1 206 ? -14.118 21.922 4.324 1.00 54.28 206 PRO A N 1
ATOM 1563 C CA . PRO A 1 206 ? -13.704 21.632 5.685 1.00 54.28 206 PRO A CA 1
ATOM 1564 C C . PRO A 1 206 ? -14.864 21.921 6.639 1.00 54.28 206 PRO A C 1
ATOM 1566 O O . PRO A 1 206 ? -15.404 23.027 6.670 1.00 54.28 206 PRO A O 1
ATOM 1569 N N . THR A 1 207 ? -15.251 20.916 7.419 1.00 49.19 207 THR A N 1
ATOM 1570 C CA . THR A 1 207 ? -16.133 21.111 8.565 1.00 49.19 207 THR A CA 1
ATOM 1571 C C . THR A 1 207 ? -15.294 21.722 9.677 1.00 49.19 207 THR A C 1
ATOM 1573 O O . THR A 1 207 ? -14.434 21.053 10.251 1.00 49.19 207 THR A O 1
ATOM 1576 N N . PHE A 1 208 ? -15.501 23.007 9.946 1.00 52.81 208 PHE A N 1
ATOM 1577 C CA . PHE A 1 208 ? -14.851 23.681 11.062 1.00 52.81 208 PHE A CA 1
ATOM 1578 C C . PHE A 1 208 ? -15.707 23.531 12.313 1.00 52.81 208 PHE A C 1
ATOM 1580 O O . PHE A 1 208 ? -16.859 23.963 12.329 1.00 52.81 208 PHE A O 1
ATOM 1587 N N . ASP A 1 209 ? -15.124 22.982 13.374 1.00 62.03 209 ASP A N 1
ATOM 1588 C CA . ASP A 1 209 ? -15.682 23.147 14.710 1.00 62.03 209 ASP A CA 1
ATOM 1589 C C . ASP A 1 209 ? -15.253 24.521 15.243 1.00 62.03 209 ASP A C 1
ATOM 1591 O O . ASP A 1 209 ? -14.145 24.722 15.749 1.00 62.03 209 ASP A O 1
ATOM 1595 N N . VAL A 1 210 ? -16.131 25.507 15.048 1.00 52.56 210 VAL A N 1
ATOM 1596 C CA . VAL A 1 210 ? -15.909 26.894 15.478 1.00 52.56 210 VAL A CA 1
ATOM 1597 C C . VAL A 1 210 ? -15.684 26.965 16.992 1.00 52.56 210 VAL A C 1
ATOM 1599 O O . VAL A 1 210 ? -14.905 27.802 17.453 1.00 52.56 210 VAL A O 1
ATOM 1602 N N . LEU A 1 211 ? -16.310 26.075 17.769 1.00 54.88 211 LEU A N 1
ATOM 1603 C CA . LEU A 1 211 ? -16.188 26.056 19.223 1.00 54.88 211 LEU A CA 1
ATOM 1604 C C . LEU A 1 211 ? -14.788 25.617 19.654 1.00 54.88 211 LEU A C 1
ATOM 1606 O O . LEU A 1 211 ? -14.171 26.258 20.509 1.00 54.88 211 LEU A O 1
ATOM 1610 N N . ASP A 1 212 ? -14.266 24.565 19.032 1.00 59.94 212 ASP A N 1
ATOM 1611 C CA . ASP A 1 212 ? -12.947 24.023 19.357 1.00 59.94 212 ASP A CA 1
ATOM 1612 C C . ASP A 1 212 ? -11.832 25.017 18.978 1.00 59.94 212 ASP A C 1
ATOM 1614 O O . ASP A 1 212 ? -10.907 25.297 19.747 1.00 59.94 212 ASP A O 1
ATOM 1618 N N . MET A 1 213 ? -11.988 25.691 17.834 1.00 56.97 213 MET A N 1
ATOM 1619 C CA . MET A 1 213 ? -11.068 26.743 17.394 1.00 56.97 213 MET A CA 1
ATOM 1620 C C . MET A 1 213 ? -11.066 27.976 18.301 1.00 56.97 213 MET A C 1
ATOM 1622 O O . MET A 1 213 ? -9.994 28.527 18.586 1.00 56.97 213 MET A O 1
ATOM 1626 N N . LEU A 1 214 ? -12.240 28.420 18.760 1.00 56.12 214 LEU A N 1
ATOM 1627 C CA . LEU A 1 214 ? -12.355 29.528 19.709 1.00 56.12 214 LEU A CA 1
ATOM 1628 C C . LEU A 1 214 ? -11.752 29.143 21.063 1.00 56.12 214 LEU A C 1
ATOM 1630 O O . LEU A 1 214 ? -11.028 29.942 21.658 1.00 56.12 214 LEU A O 1
ATOM 1634 N N . THR A 1 215 ? -11.961 27.902 21.504 1.00 65.88 215 THR A N 1
ATOM 1635 C CA . THR A 1 215 ? -11.421 27.379 22.766 1.00 65.88 215 THR A CA 1
ATOM 1636 C C . THR A 1 215 ? -9.891 27.308 22.736 1.00 65.88 215 THR A C 1
ATOM 1638 O O . THR A 1 215 ? -9.232 27.820 23.642 1.00 65.88 215 THR A O 1
ATOM 1641 N N . ALA A 1 216 ? -9.305 26.793 21.653 1.00 60.25 216 ALA A N 1
ATOM 1642 C CA . ALA A 1 216 ? -7.854 26.741 21.466 1.00 60.25 216 ALA A CA 1
ATOM 1643 C C . ALA A 1 216 ? -7.207 28.121 21.225 1.00 60.25 216 ALA A C 1
ATOM 1645 O O . ALA A 1 216 ? -6.008 28.299 21.435 1.00 60.25 216 ALA A O 1
ATOM 1646 N N . SER A 1 217 ? -7.963 29.106 20.733 1.00 60.56 217 SER A N 1
ATOM 1647 C CA . SER A 1 217 ? -7.461 30.478 20.556 1.00 60.56 217 SER A CA 1
ATOM 1648 C C . SER A 1 217 ? -7.534 31.271 21.863 1.00 60.56 217 SER A C 1
ATOM 1650 O O . SER A 1 217 ? -6.627 32.048 22.157 1.00 60.56 217 SER A O 1
ATOM 1652 N N . LYS A 1 218 ? -8.548 31.006 22.696 1.00 64.25 218 LYS A N 1
ATOM 1653 C CA . LYS A 1 218 ? -8.734 31.607 24.023 1.00 64.25 218 LYS A CA 1
ATOM 1654 C C . LYS A 1 218 ? -7.530 31.379 24.945 1.00 64.25 218 LYS A C 1
ATOM 1656 O O . LYS A 1 218 ? -7.089 32.326 25.592 1.00 64.25 218 LYS A O 1
ATOM 1661 N N . SER A 1 219 ? -6.955 30.173 24.975 1.00 60.75 219 SER A N 1
ATOM 1662 C CA . SER A 1 219 ? -5.764 29.878 25.795 1.00 60.75 219 SER A CA 1
ATOM 1663 C C . SER A 1 219 ? -4.527 30.667 25.350 1.00 60.75 219 SER A C 1
ATOM 1665 O O . SER A 1 219 ? -3.780 31.188 26.177 1.00 60.75 219 SER A O 1
ATOM 1667 N N . ASN A 1 220 ? -4.331 30.801 24.037 1.00 60.16 220 ASN A N 1
ATOM 1668 C CA . ASN A 1 220 ? -3.155 31.455 23.466 1.00 60.16 220 ASN A CA 1
ATOM 1669 C C . ASN A 1 220 ? -3.213 32.979 23.627 1.00 60.16 220 ASN A C 1
ATOM 1671 O O . ASN A 1 220 ? -2.197 33.601 23.933 1.00 60.16 220 ASN A O 1
ATOM 1675 N N . VAL A 1 221 ? -4.398 33.581 23.480 1.00 59.72 221 VAL A N 1
ATOM 1676 C CA . VAL A 1 221 ? -4.584 35.021 23.717 1.00 59.72 221 VAL A CA 1
ATOM 1677 C C . VAL A 1 221 ? -4.416 35.354 25.192 1.00 59.72 221 VAL A C 1
ATOM 1679 O O . VAL A 1 221 ? -3.749 36.334 25.508 1.00 59.72 221 VAL A O 1
ATOM 1682 N N . ALA A 1 222 ? -4.954 34.531 26.097 1.00 60.69 222 ALA A N 1
ATOM 1683 C CA . ALA A 1 222 ? -4.772 34.739 27.530 1.00 60.69 222 ALA A CA 1
ATOM 1684 C C . ALA A 1 222 ? -3.281 34.752 27.909 1.00 60.69 222 ALA A C 1
ATOM 1686 O O . ALA A 1 222 ? -2.842 35.650 28.624 1.00 60.69 222 ALA A O 1
ATOM 1687 N N . SER A 1 223 ? -2.483 33.827 27.367 1.00 59.06 223 SER A N 1
ATOM 1688 C CA . SER A 1 223 ? -1.032 33.793 27.592 1.00 59.06 223 SER A CA 1
ATOM 1689 C C . SER A 1 223 ? -0.314 35.027 27.027 1.00 59.06 223 SER A C 1
ATOM 1691 O O . SER A 1 223 ? 0.497 35.633 27.726 1.00 59.06 223 SER A O 1
ATOM 1693 N N . LEU A 1 224 ? -0.658 35.456 25.808 1.00 58.16 224 LEU A N 1
ATOM 1694 C CA . LEU A 1 224 ? -0.044 36.625 25.175 1.00 58.16 224 LEU A CA 1
ATOM 1695 C C . LEU A 1 224 ? -0.379 37.929 25.913 1.00 58.16 224 LEU A C 1
ATOM 1697 O O . LEU A 1 224 ? 0.517 38.721 26.195 1.00 58.16 224 LEU A O 1
ATOM 1701 N N . VAL A 1 225 ? -1.649 38.146 26.267 1.00 59.16 225 VAL A N 1
ATOM 1702 C CA . VAL A 1 225 ? -2.080 39.339 27.014 1.00 59.16 225 VAL A CA 1
ATOM 1703 C C . VAL A 1 225 ? -1.407 39.387 28.384 1.00 59.16 225 VAL A C 1
ATOM 1705 O O . VAL A 1 225 ? -0.949 40.449 28.794 1.00 59.16 225 VAL A O 1
ATOM 1708 N N . THR A 1 226 ? -1.277 38.240 29.056 1.00 60.94 226 THR A N 1
ATOM 1709 C CA . THR A 1 226 ? -0.579 38.148 30.347 1.00 60.94 226 THR A CA 1
ATOM 1710 C C . THR A 1 226 ? 0.907 38.491 30.202 1.00 60.94 226 THR A C 1
ATOM 1712 O O . THR A 1 226 ? 1.436 39.239 31.014 1.00 60.94 226 THR A O 1
ATOM 1715 N N . SER A 1 227 ? 1.559 38.057 29.114 1.00 56.62 227 SER A N 1
ATOM 1716 C CA . SER A 1 227 ? 2.979 38.353 28.851 1.00 56.62 227 SER A CA 1
ATOM 1717 C C . SER A 1 227 ? 3.293 39.820 28.518 1.00 56.62 227 SER A C 1
ATOM 1719 O O . SER A 1 227 ? 4.447 40.231 28.597 1.00 56.62 227 SER A O 1
ATOM 1721 N N . LEU A 1 228 ? 2.286 40.608 28.126 1.00 51.41 228 LEU A N 1
ATOM 1722 C CA . LEU A 1 228 ? 2.441 42.017 27.742 1.00 51.41 228 LEU A CA 1
ATOM 1723 C C . LEU A 1 228 ? 2.131 42.993 28.887 1.00 51.41 228 LEU A C 1
ATOM 1725 O O . LEU A 1 228 ? 2.294 44.204 28.723 1.00 51.41 228 LEU A O 1
ATOM 1729 N N . LEU A 1 229 ? 1.670 42.496 30.036 1.00 55.03 229 LEU A N 1
ATOM 1730 C CA . LEU A 1 229 ? 1.375 43.318 31.204 1.00 55.03 229 LEU A CA 1
ATOM 1731 C C . LEU A 1 229 ? 2.602 43.402 32.129 1.00 55.03 229 LEU A C 1
ATOM 1733 O O . LEU A 1 229 ? 3.277 42.397 32.339 1.00 55.03 229 LEU A O 1
ATOM 1737 N N . PRO A 1 230 ? 2.898 44.573 32.726 1.00 60.38 230 PRO A N 1
ATOM 1738 C CA . PRO A 1 230 ? 3.905 44.675 33.781 1.00 60.38 230 PRO A CA 1
ATOM 1739 C C . PRO A 1 230 ? 3.552 43.734 34.940 1.00 60.38 230 PRO A C 1
ATOM 1741 O O . PRO A 1 230 ? 2.384 43.681 35.334 1.00 60.38 230 PRO A O 1
ATOM 1744 N N . ALA A 1 231 ? 4.548 43.050 35.514 1.00 61.09 231 ALA A N 1
ATOM 1745 C CA . ALA A 1 231 ? 4.376 42.031 36.563 1.00 61.09 231 ALA A CA 1
ATOM 1746 C C . ALA A 1 231 ? 3.491 42.495 37.742 1.00 61.09 231 ALA A C 1
ATOM 1748 O O . ALA A 1 231 ? 2.747 41.721 38.336 1.00 61.09 231 ALA A O 1
ATOM 1749 N N . GLU A 1 232 ? 3.497 43.795 38.037 1.00 57.88 232 GLU A N 1
ATOM 1750 C CA . GLU A 1 232 ? 2.710 44.430 39.101 1.00 57.88 232 GLU A CA 1
ATOM 1751 C C . GLU A 1 232 ? 1.187 44.423 38.848 1.00 57.88 232 GLU A C 1
ATOM 1753 O O . GLU A 1 232 ? 0.398 44.580 39.780 1.00 57.88 232 GLU A O 1
ATOM 1758 N N . LYS A 1 233 ? 0.747 44.248 37.593 1.00 54.97 233 LYS A N 1
ATOM 1759 C CA . LYS A 1 233 ? -0.674 44.228 37.188 1.00 54.97 233 LYS A CA 1
ATOM 1760 C C . LYS A 1 233 ? -1.175 42.854 36.749 1.00 54.97 233 LYS A C 1
ATOM 1762 O O . LYS A 1 233 ? -2.369 42.700 36.479 1.00 54.97 233 LYS A O 1
ATOM 1767 N N . GLU A 1 234 ? -0.291 41.863 36.718 1.00 51.22 234 GLU A N 1
ATOM 1768 C CA . GLU A 1 234 ? -0.567 40.498 36.270 1.00 51.22 234 GLU A CA 1
ATOM 1769 C C . GLU A 1 234 ? -1.675 39.848 37.113 1.00 51.22 234 GLU A C 1
ATOM 1771 O O . GLU A 1 234 ? -2.672 39.364 36.580 1.00 51.22 234 GLU A O 1
ATOM 1776 N N . THR A 1 235 ? -1.604 39.973 38.440 1.00 56.81 235 THR A N 1
ATOM 1777 C CA . THR A 1 235 ? -2.581 39.382 39.371 1.00 56.81 235 THR A CA 1
ATOM 1778 C C . THR A 1 235 ? -3.986 39.970 39.211 1.00 56.81 235 THR A C 1
ATOM 1780 O O . THR A 1 235 ? -4.988 39.261 39.316 1.00 56.81 235 THR A O 1
ATOM 1783 N N . GLN A 1 236 ? -4.080 41.273 38.927 1.00 55.38 236 GLN A N 1
ATOM 1784 C CA . GLN A 1 236 ? -5.356 41.977 38.785 1.00 55.38 236 GLN A CA 1
ATOM 1785 C C . GLN A 1 236 ? -5.998 41.702 37.417 1.00 55.38 236 GLN A C 1
ATOM 1787 O O . GLN A 1 236 ? -7.210 41.503 37.328 1.00 55.38 236 GLN A O 1
ATOM 1792 N N . ALA A 1 237 ? -5.187 41.617 36.359 1.00 51.75 237 ALA A N 1
ATOM 1793 C CA . ALA A 1 237 ? -5.646 41.269 35.020 1.00 51.75 237 ALA A CA 1
ATOM 1794 C C . ALA A 1 237 ? -6.054 39.793 34.900 1.00 51.75 237 ALA A C 1
ATOM 1796 O O . ALA A 1 237 ? -7.079 39.507 34.285 1.00 51.75 237 ALA A O 1
ATOM 1797 N N . VAL A 1 238 ? -5.331 38.869 35.546 1.00 56.28 238 VAL A N 1
ATOM 1798 C CA . VAL A 1 238 ? -5.712 37.448 35.626 1.00 56.28 238 VAL A CA 1
ATOM 1799 C C . VAL A 1 238 ? -7.040 37.288 36.371 1.00 56.28 238 VAL A C 1
ATOM 1801 O O . VAL A 1 238 ? -7.915 36.554 35.912 1.00 56.28 238 VAL A O 1
ATOM 1804 N N . ALA A 1 239 ? -7.260 38.027 37.464 1.00 59.12 239 ALA A N 1
ATOM 1805 C CA . ALA A 1 239 ? -8.519 37.986 38.210 1.00 59.12 239 ALA A CA 1
ATOM 1806 C C . ALA A 1 239 ? -9.713 38.558 37.416 1.00 59.12 239 ALA A C 1
ATOM 1808 O O . ALA A 1 239 ? -10.795 37.968 37.416 1.00 59.12 239 ALA A O 1
ATOM 1809 N N . ILE A 1 240 ? -9.527 39.683 36.713 1.00 54.44 240 ILE A N 1
ATOM 1810 C CA . ILE A 1 240 ? -10.568 40.294 35.868 1.00 54.44 240 ILE A CA 1
ATOM 1811 C C . ILE A 1 240 ? -10.847 39.417 34.640 1.00 54.44 240 ILE A C 1
ATOM 1813 O O . ILE A 1 240 ? -12.007 39.143 34.337 1.00 54.44 240 ILE A O 1
ATOM 1817 N N . GLY A 1 241 ? -9.799 38.917 33.980 1.00 49.66 241 GLY A N 1
ATOM 1818 C CA . GLY A 1 241 ? -9.902 37.997 32.851 1.00 49.66 241 GLY A CA 1
ATOM 1819 C C . GLY A 1 241 ? -10.654 36.725 33.230 1.00 49.66 241 GLY A C 1
ATOM 1820 O O . GLY A 1 241 ? -11.610 36.362 32.558 1.00 49.66 241 GLY A O 1
ATOM 1821 N N . THR A 1 242 ? -10.321 36.101 34.361 1.00 54.88 242 THR A N 1
ATOM 1822 C CA . THR A 1 242 ? -11.005 34.884 34.831 1.00 54.88 242 THR A CA 1
ATOM 1823 C C . THR A 1 242 ? -12.492 35.132 35.120 1.00 54.88 242 THR A C 1
ATOM 1825 O O . THR A 1 242 ? -13.328 34.334 34.702 1.00 54.88 242 THR A O 1
ATOM 1828 N N . LYS A 1 243 ? -12.851 36.267 35.742 1.00 54.78 243 LYS A N 1
ATOM 1829 C CA . LYS A 1 243 ? -14.255 36.629 36.030 1.00 54.78 243 LYS A CA 1
ATOM 1830 C C . LYS A 1 243 ? -15.081 36.912 34.774 1.00 54.78 243 LYS A C 1
ATOM 1832 O O . LYS A 1 243 ? -16.223 36.465 34.676 1.00 54.78 243 LYS A O 1
ATOM 1837 N N . VAL A 1 244 ? -14.508 37.616 33.798 1.00 50.00 244 VAL A N 1
ATOM 1838 C CA . VAL A 1 244 ? -15.161 37.864 32.502 1.00 50.00 244 VAL A CA 1
ATOM 1839 C C . VAL A 1 244 ? -15.308 36.553 31.715 1.00 50.00 244 VAL A C 1
ATOM 1841 O O . VAL A 1 244 ? -16.356 36.300 31.126 1.00 50.00 244 VAL A O 1
ATOM 1844 N N . LEU A 1 245 ? -14.301 35.674 31.760 1.00 48.00 245 LEU A N 1
ATOM 1845 C CA . LEU A 1 245 ? -14.288 34.387 31.054 1.00 48.00 245 LEU A CA 1
ATOM 1846 C C . LEU A 1 245 ? -15.232 33.325 31.640 1.00 48.00 245 LEU A C 1
ATOM 1848 O O . LEU A 1 245 ? -15.538 32.361 30.936 1.00 48.00 245 LEU A O 1
ATOM 1852 N N . GLN A 1 246 ? -15.671 33.490 32.889 1.00 59.00 246 GLN A N 1
ATOM 1853 C CA . GLN A 1 246 ? -16.674 32.654 33.561 1.00 59.00 246 GLN A CA 1
ATOM 1854 C C . GLN A 1 246 ? -18.111 33.180 33.386 1.00 59.00 246 GLN A C 1
ATOM 1856 O O . GLN A 1 246 ? -19.039 32.613 33.954 1.00 59.00 246 GLN A O 1
ATOM 1861 N N . GLY A 1 247 ? -18.316 34.269 32.631 1.00 43.22 247 GLY A N 1
ATOM 1862 C CA . GLY A 1 247 ? -19.645 34.851 32.408 1.00 43.22 247 GLY A CA 1
ATOM 1863 C C . GLY A 1 247 ? -20.245 35.560 33.630 1.00 43.22 247 GLY A C 1
ATOM 1864 O O . GLY A 1 247 ? -21.399 35.972 33.591 1.00 43.22 247 GLY A O 1
ATOM 1865 N N . GLN A 1 248 ? -19.477 35.767 34.703 1.00 45.94 248 GLN A N 1
ATOM 1866 C CA . GLN A 1 248 ? -19.970 36.309 35.979 1.00 45.94 248 GLN A CA 1
ATOM 1867 C C . GLN A 1 248 ? -20.104 37.847 36.005 1.00 45.94 248 GLN A C 1
ATOM 1869 O O . GLN A 1 248 ? -20.163 38.451 37.073 1.00 45.94 248 GLN A O 1
ATOM 1874 N N . GLY A 1 249 ? -20.123 38.501 34.839 1.00 43.41 249 GLY A N 1
ATOM 1875 C CA . GLY A 1 249 ? -20.100 39.963 34.709 1.00 43.41 249 GLY A CA 1
ATOM 1876 C C . GLY A 1 249 ? -21.387 40.622 34.208 1.00 43.41 249 GLY A C 1
ATOM 1877 O O . GLY A 1 249 ? -21.372 41.830 33.997 1.00 43.41 249 GLY A O 1
ATOM 1878 N N . SER A 1 250 ? -22.478 39.885 33.983 1.00 34.50 250 SER A N 1
ATOM 1879 C CA . SER A 1 250 ? -23.732 40.477 33.497 1.00 34.50 250 SER A CA 1
ATOM 1880 C C . SER A 1 250 ? -24.760 40.561 34.624 1.00 34.50 250 SER A C 1
ATOM 1882 O O . SER A 1 250 ? -25.237 39.546 35.127 1.00 34.50 250 SER A O 1
ATOM 1884 N N . THR A 1 251 ? -25.081 41.786 35.041 1.00 37.03 251 THR A N 1
ATOM 1885 C CA . THR A 1 251 ? -26.280 42.085 35.827 1.00 37.03 251 THR A CA 1
ATOM 1886 C C . THR A 1 251 ? -27.506 41.661 35.028 1.00 37.03 251 THR A C 1
ATOM 1888 O O . THR A 1 251 ? -27.708 42.133 33.909 1.00 37.03 251 THR A O 1
ATOM 1891 N N . ALA A 1 252 ? -28.289 40.761 35.617 1.00 32.31 252 ALA A N 1
ATOM 1892 C CA . ALA A 1 252 ? -29.518 40.217 35.070 1.00 32.31 252 ALA A CA 1
ATOM 1893 C C . ALA A 1 252 ? -30.469 41.318 34.574 1.00 32.31 252 ALA A C 1
ATOM 1895 O O . ALA A 1 252 ? -30.834 42.225 35.321 1.00 32.31 252 ALA A O 1
ATOM 1896 N N . VAL A 1 253 ? -30.900 41.191 33.321 1.00 34.78 253 VAL A N 1
ATOM 1897 C CA . VAL A 1 253 ? -32.157 41.759 32.836 1.00 34.78 253 VAL A CA 1
ATOM 1898 C C . VAL A 1 253 ? -33.089 40.571 32.635 1.00 34.78 253 VAL A C 1
ATOM 1900 O O . VAL A 1 253 ? -32.808 39.696 31.817 1.00 34.78 253 VAL A O 1
ATOM 1903 N N . GLU A 1 254 ? -34.156 40.512 33.430 1.00 35.59 254 GLU A N 1
ATOM 1904 C CA . GLU A 1 254 ? -35.260 39.572 33.241 1.00 35.59 254 GLU A CA 1
ATOM 1905 C C . GLU A 1 254 ? -35.887 39.781 31.857 1.00 35.59 254 GLU A C 1
ATOM 1907 O O . GLU A 1 254 ? -36.299 40.889 31.506 1.00 35.59 254 GLU A O 1
ATOM 1912 N N . GLN A 1 255 ? -35.998 38.701 31.084 1.00 28.48 255 GLN A N 1
ATOM 1913 C CA . GLN A 1 255 ? -36.873 38.622 29.917 1.00 28.48 255 GLN A CA 1
ATOM 1914 C C . GLN A 1 255 ? -37.876 37.478 30.135 1.00 28.48 255 GLN A C 1
ATOM 1916 O O . GLN A 1 255 ? -37.494 36.439 30.680 1.00 28.48 255 GLN A O 1
ATOM 1921 N N . PRO A 1 256 ? -39.158 37.660 29.767 1.00 32.66 256 PRO A N 1
ATOM 1922 C CA . PRO A 1 256 ? -40.231 36.783 30.202 1.00 32.66 256 PRO A CA 1
ATOM 1923 C C . PRO A 1 256 ? -40.314 35.511 29.357 1.00 32.66 256 PRO A C 1
ATOM 1925 O O . PRO A 1 256 ? -39.921 35.471 28.191 1.00 32.66 256 PRO A O 1
ATOM 1928 N N . ALA A 1 257 ? -40.876 34.480 29.984 1.00 39.88 257 ALA A N 1
ATOM 1929 C CA . ALA A 1 257 ? -41.116 33.162 29.424 1.00 39.88 257 ALA A CA 1
ATOM 1930 C C . ALA A 1 257 ? -41.874 33.212 28.086 1.00 39.88 257 ALA A C 1
ATOM 1932 O O . ALA A 1 257 ? -43.011 33.679 28.017 1.00 39.88 257 ALA A O 1
ATOM 1933 N N . SER A 1 258 ? -41.271 32.640 27.042 1.00 32.84 258 SER A N 1
ATOM 1934 C CA . SER A 1 258 ? -41.987 32.192 25.849 1.00 32.84 258 SER A CA 1
ATOM 1935 C C . SER A 1 258 ? -41.845 30.680 25.724 1.00 32.84 258 SER A C 1
ATOM 1937 O O . SER A 1 258 ? -40.738 30.170 25.547 1.00 32.84 258 SER A O 1
ATOM 1939 N N . GLY A 1 259 ? -42.972 29.976 25.822 1.00 43.88 259 GLY A N 1
ATOM 1940 C CA . GLY A 1 259 ? -43.052 28.553 25.526 1.00 43.88 259 GLY A CA 1
ATOM 1941 C C . GLY A 1 259 ? -42.677 28.282 24.071 1.00 43.88 259 GLY A C 1
ATOM 1942 O O . GLY A 1 259 ? -43.250 28.866 23.153 1.00 43.88 259 GLY A O 1
ATOM 1943 N N . ALA A 1 260 ? -41.721 27.381 23.878 1.00 33.06 260 ALA A N 1
ATOM 1944 C CA . ALA A 1 260 ? -41.434 26.750 22.603 1.00 33.06 260 ALA A CA 1
ATOM 1945 C C . ALA A 1 260 ? -41.327 25.245 22.856 1.00 33.06 260 ALA A C 1
ATOM 1947 O O . ALA A 1 260 ? -40.700 24.814 23.821 1.00 33.06 260 ALA A O 1
ATOM 1948 N N . ALA A 1 261 ? -42.032 24.489 22.021 1.00 35.12 261 ALA A N 1
ATOM 1949 C CA . ALA A 1 261 ? -42.250 23.058 22.125 1.00 35.12 261 ALA A CA 1
ATOM 1950 C C . ALA A 1 261 ? -40.951 22.246 22.242 1.00 35.12 261 ALA A C 1
ATOM 1952 O O . ALA A 1 261 ? -39.959 22.551 21.576 1.00 35.12 261 ALA A O 1
ATOM 1953 N N . ASP A 1 262 ? -41.024 21.180 23.043 1.00 31.89 262 ASP A N 1
ATOM 1954 C CA . ASP A 1 262 ? -40.042 20.103 23.141 1.00 31.89 262 ASP A CA 1
ATOM 1955 C C . ASP A 1 262 ? -39.713 19.539 21.753 1.00 31.89 262 ASP A C 1
ATOM 1957 O O . ASP A 1 262 ? -40.397 18.667 21.213 1.00 31.89 262 ASP A O 1
ATOM 1961 N N . ILE A 1 263 ? -38.620 20.024 21.172 1.00 33.16 263 ILE A N 1
ATOM 1962 C CA . ILE A 1 263 ? -37.856 19.249 20.208 1.00 33.16 263 ILE A CA 1
ATOM 1963 C C . ILE A 1 263 ? -36.979 18.339 21.055 1.00 33.16 263 ILE A C 1
ATOM 1965 O O . ILE A 1 263 ? -36.032 18.799 21.692 1.00 33.16 263 ILE A O 1
ATOM 1969 N N . VAL A 1 264 ? -37.310 17.049 21.058 1.00 32.62 264 VAL A N 1
ATOM 1970 C CA . VAL A 1 264 ? -36.460 15.978 21.580 1.00 32.62 264 VAL A CA 1
ATOM 1971 C C . VAL A 1 264 ? -35.108 16.075 20.870 1.00 32.62 264 VAL A C 1
ATOM 1973 O O . VAL A 1 264 ? -34.921 15.554 19.770 1.00 32.62 264 VAL A O 1
ATOM 1976 N N . GLN A 1 265 ? -34.153 16.777 21.481 1.00 30.09 265 GLN A N 1
ATOM 1977 C CA . GLN A 1 265 ? -32.747 16.587 21.177 1.00 30.09 265 GLN A CA 1
ATOM 1978 C C . GLN A 1 265 ? -32.439 15.147 21.570 1.00 30.09 265 GLN A C 1
ATOM 1980 O O . GLN A 1 265 ? -32.332 14.824 22.752 1.00 30.09 265 GLN A O 1
ATOM 1985 N N . VAL A 1 266 ? -32.333 14.272 20.571 1.00 35.28 266 VAL A N 1
ATOM 1986 C CA . VAL A 1 266 ? -31.655 12.986 20.716 1.00 35.28 266 VAL A CA 1
ATOM 1987 C C . VAL A 1 266 ? -30.259 13.327 21.223 1.00 35.28 266 VAL A C 1
ATOM 1989 O O . VAL A 1 266 ? -29.435 13.865 20.483 1.00 35.28 266 VAL A O 1
ATOM 1992 N N . GLY A 1 267 ? -30.062 13.155 22.530 1.00 33.78 267 GLY A N 1
ATOM 1993 C CA . GLY A 1 267 ? -28.851 13.566 23.214 1.00 33.78 267 GLY A CA 1
ATOM 1994 C C . GLY A 1 267 ? -27.644 12.952 22.525 1.00 33.78 267 GLY A C 1
ATOM 1995 O O . GLY A 1 267 ? -27.622 11.750 22.259 1.00 33.78 267 GLY A O 1
ATOM 1996 N N . LEU A 1 268 ? -26.640 13.785 22.246 1.00 37.50 268 LEU A N 1
ATOM 1997 C CA . LEU A 1 268 ? -25.282 13.318 22.002 1.00 37.50 268 LEU A CA 1
ATOM 1998 C C . LEU A 1 268 ? -24.955 12.335 23.123 1.00 37.50 268 LEU A C 1
ATOM 2000 O O . LEU A 1 268 ? -24.909 12.723 24.291 1.00 37.50 268 LEU A O 1
ATOM 2004 N N . VAL A 1 269 ? -24.835 11.060 22.757 1.00 42.06 269 VAL A N 1
ATOM 2005 C CA . VAL A 1 269 ? -24.540 9.961 23.669 1.00 42.06 269 VAL A CA 1
ATOM 2006 C C . VAL A 1 269 ? -23.346 10.398 24.511 1.00 42.06 269 VAL A C 1
ATOM 2008 O O . VAL A 1 269 ? -22.255 10.629 23.986 1.00 42.06 269 VAL A O 1
ATOM 2011 N N . SER A 1 270 ? -23.589 10.590 25.813 1.00 44.78 270 SER A N 1
ATOM 2012 C CA . SER A 1 270 ? -22.553 10.691 26.842 1.00 44.78 270 SER A CA 1
ATOM 2013 C C . SER A 1 270 ? -21.457 9.694 26.494 1.00 44.78 270 SER A C 1
ATOM 2015 O O . SER A 1 270 ? -21.792 8.567 26.137 1.00 44.78 270 SER A O 1
ATOM 2017 N N . THR A 1 271 ? -20.184 10.098 26.543 1.00 50.97 271 THR A N 1
ATOM 2018 C CA . THR A 1 271 ? -19.028 9.237 26.260 1.00 50.97 271 THR A CA 1
ATOM 2019 C C . THR A 1 271 ? -19.069 8.018 27.177 1.00 50.97 271 THR A C 1
ATOM 2021 O O . THR A 1 271 ? -18.478 8.025 28.258 1.00 50.97 271 THR A O 1
ATOM 2024 N N . ALA A 1 272 ? -19.826 6.998 26.785 1.00 62.22 272 ALA A N 1
ATOM 2025 C CA . ALA A 1 272 ? -20.006 5.797 27.562 1.00 62.22 272 ALA A CA 1
ATOM 2026 C C . ALA A 1 272 ? -18.615 5.200 27.712 1.00 62.22 272 ALA A C 1
ATOM 2028 O O . ALA A 1 272 ? -17.921 4.954 26.721 1.00 62.22 272 ALA A O 1
ATOM 2029 N N . SER A 1 273 ? -18.165 5.043 28.955 1.00 87.25 273 SER A N 1
ATOM 2030 C CA . SER A 1 273 ? -16.899 4.375 29.206 1.00 87.25 273 SER A CA 1
ATOM 2031 C C . SER A 1 273 ? -16.979 2.988 28.580 1.00 87.25 273 SER A C 1
ATOM 2033 O O . SER A 1 273 ? -17.942 2.261 28.833 1.00 87.25 273 SER A O 1
ATOM 2035 N N . LEU A 1 274 ? -15.981 2.628 27.771 1.00 94.69 274 LEU A N 1
ATOM 2036 C CA . LEU A 1 274 ? -15.900 1.296 27.181 1.00 94.69 274 LEU A CA 1
ATOM 2037 C C . LEU A 1 274 ? -16.062 0.230 28.282 1.00 94.69 274 LEU A C 1
ATOM 2039 O O . LEU A 1 274 ? -15.421 0.379 29.332 1.00 94.69 274 LEU A O 1
ATOM 2043 N N . PRO A 1 275 ? -16.836 -0.850 28.053 1.00 95.94 275 PRO A N 1
ATOM 2044 C CA . PRO A 1 275 ? -16.990 -1.933 29.031 1.00 95.94 275 PRO A CA 1
ATOM 2045 C C . PRO A 1 275 ? -15.619 -2.513 29.408 1.00 95.94 275 PRO A C 1
ATOM 2047 O O . PRO A 1 275 ? -14.671 -2.319 28.648 1.00 95.94 275 PRO A O 1
ATOM 2050 N N . PRO A 1 276 ? -15.438 -3.174 30.562 1.00 96.69 276 PRO A N 1
ATOM 2051 C CA . PRO A 1 276 ? -14.176 -3.853 30.873 1.00 96.69 276 PRO A CA 1
ATOM 2052 C C . PRO A 1 276 ? -13.819 -4.897 29.798 1.00 96.69 276 PRO A C 1
ATOM 2054 O O . PRO A 1 276 ? -14.694 -5.388 29.097 1.00 96.69 276 PRO A O 1
ATOM 2057 N N . PHE A 1 277 ? -12.531 -5.221 29.640 1.00 97.75 277 PHE A N 1
ATOM 2058 C CA . PHE A 1 277 ? -12.130 -6.367 28.813 1.00 97.75 277 PHE A CA 1
ATOM 2059 C C . PHE A 1 277 ? -12.186 -7.635 29.663 1.00 97.75 277 PHE A C 1
ATOM 2061 O O . PHE A 1 277 ? -11.253 -7.922 30.411 1.00 97.75 277 PHE A O 1
ATOM 2068 N N . ASP A 1 278 ? -13.306 -8.339 29.581 1.00 98.06 278 ASP A N 1
ATOM 2069 C CA . ASP A 1 278 ? -13.640 -9.512 30.384 1.00 98.06 278 ASP A CA 1
ATOM 2070 C C . ASP A 1 278 ? -14.164 -10.669 29.516 1.00 98.06 278 ASP A C 1
ATOM 2072 O O . ASP A 1 278 ? -14.229 -10.569 28.288 1.00 98.06 278 ASP A O 1
ATOM 2076 N N . GLN A 1 279 ? -14.525 -11.790 30.148 1.00 98.31 279 GLN A N 1
ATOM 2077 C CA . GLN A 1 279 ? -15.010 -12.967 29.427 1.00 98.31 279 GLN A CA 1
ATOM 2078 C C . GLN A 1 279 ? -16.324 -12.676 28.691 1.00 98.31 279 GLN A C 1
ATOM 2080 O O . GLN A 1 279 ? -16.492 -13.152 27.579 1.00 98.31 279 GLN A O 1
ATOM 2085 N N . GLU A 1 280 ? -17.209 -11.833 29.236 1.00 98.25 280 GLU A N 1
ATOM 2086 C CA . GLU A 1 280 ? -18.445 -11.435 28.547 1.00 98.25 280 GLU A CA 1
ATOM 2087 C C . GLU A 1 280 ? -18.137 -10.711 27.224 1.00 98.25 280 GLU A C 1
ATOM 2089 O O . GLU A 1 280 ? -18.745 -10.992 26.191 1.00 98.25 280 GLU A O 1
ATOM 2094 N N . THR A 1 281 ? -17.151 -9.809 27.226 1.00 98.38 281 THR A N 1
ATOM 2095 C CA . THR A 1 281 ? -16.671 -9.134 26.011 1.00 98.38 281 THR A CA 1
ATOM 2096 C C . THR A 1 281 ? -16.118 -10.131 24.991 1.00 98.38 281 THR A C 1
ATOM 2098 O O . THR A 1 281 ? -16.418 -10.022 23.797 1.00 98.38 281 THR A O 1
ATOM 2101 N N . VAL A 1 282 ? -15.330 -11.109 25.449 1.00 98.56 282 VAL A N 1
ATOM 2102 C CA . VAL A 1 282 ? -14.761 -12.167 24.600 1.00 98.56 282 VAL A CA 1
ATOM 2103 C C . VAL A 1 282 ? -15.859 -13.066 24.028 1.00 98.56 282 VAL A C 1
ATOM 2105 O O . VAL A 1 282 ? -15.835 -13.348 22.830 1.00 98.56 282 VAL A O 1
ATOM 2108 N N . ASP A 1 283 ? -16.846 -13.460 24.830 1.00 98.31 283 ASP A N 1
ATOM 2109 C CA . ASP A 1 283 ? -17.973 -14.300 24.414 1.00 98.31 283 ASP A CA 1
ATOM 2110 C C . ASP A 1 283 ? -18.833 -13.593 23.362 1.00 98.31 283 ASP A C 1
ATOM 2112 O O . ASP A 1 283 ? -19.144 -14.179 22.323 1.00 98.31 283 ASP A O 1
ATOM 2116 N N . LEU A 1 284 ? -19.150 -12.309 23.574 1.00 98.12 284 LEU A N 1
ATOM 2117 C CA . LEU A 1 284 ? -19.887 -11.495 22.604 1.00 98.12 284 LEU A CA 1
ATOM 2118 C C . LEU A 1 284 ? -19.155 -11.411 21.263 1.00 98.12 284 LEU A C 1
ATOM 2120 O O . LEU A 1 284 ? -19.770 -11.610 20.217 1.00 98.12 284 LEU A O 1
ATOM 2124 N N . CYS A 1 285 ? -17.844 -11.153 21.277 1.00 98.25 285 CYS A N 1
ATOM 2125 C CA . CYS A 1 285 ? -17.051 -11.089 20.048 1.00 98.25 285 CYS A CA 1
ATOM 2126 C C . CYS A 1 285 ? -16.897 -12.468 19.382 1.00 98.25 285 CYS A C 1
ATOM 2128 O O . CYS A 1 285 ? -16.911 -12.560 18.153 1.00 98.25 285 CYS A O 1
ATOM 2130 N N . SER A 1 286 ? -16.785 -13.535 20.178 1.00 97.81 286 SER A N 1
ATOM 2131 C CA . SER A 1 286 ? -16.667 -14.922 19.706 1.00 97.81 286 SER A CA 1
ATOM 2132 C C . SER A 1 286 ? -17.954 -15.452 19.074 1.00 97.81 286 SER A C 1
ATOM 2134 O O . SER A 1 286 ? -17.894 -16.321 18.206 1.00 97.81 286 SER A O 1
ATOM 2136 N N . ALA A 1 287 ? -19.114 -14.967 19.526 1.00 97.56 287 ALA A N 1
ATOM 2137 C CA . ALA A 1 287 ? -20.423 -15.379 19.023 1.00 97.56 287 ALA A CA 1
ATOM 2138 C C . ALA A 1 287 ? -20.753 -14.783 17.643 1.00 97.56 287 ALA A C 1
ATOM 2140 O O . ALA A 1 287 ? -21.606 -15.309 16.926 1.00 97.56 287 ALA A O 1
ATOM 2141 N N . VAL A 1 288 ? -20.084 -13.695 17.254 1.00 97.75 288 VAL A N 1
ATOM 2142 C CA . VAL A 1 288 ? -20.231 -13.099 15.923 1.00 97.75 288 VAL A CA 1
ATOM 2143 C C . VAL A 1 288 ? -19.612 -14.025 14.876 1.00 97.75 288 VAL A C 1
ATOM 2145 O O . VAL A 1 288 ? -18.522 -14.545 15.074 1.00 97.75 288 VAL A O 1
ATOM 2148 N N . THR A 1 289 ? -20.293 -14.211 13.745 1.00 97.94 289 THR A N 1
ATOM 2149 C CA . THR A 1 289 ? -19.777 -14.949 12.582 1.00 97.94 289 THR A CA 1
ATOM 2150 C C . THR A 1 289 ? -19.761 -14.021 11.373 1.00 97.94 289 THR A C 1
ATOM 2152 O O . THR A 1 289 ? -20.800 -13.467 11.022 1.00 97.94 289 THR A O 1
ATOM 2155 N N . LEU A 1 290 ? -18.599 -13.861 10.742 1.00 97.94 290 LEU A N 1
ATOM 2156 C CA . LEU A 1 290 ? -18.369 -12.948 9.618 1.00 97.94 290 LEU A CA 1
ATOM 2157 C C . LEU A 1 290 ? -17.841 -13.727 8.421 1.00 97.94 290 LEU A C 1
ATOM 2159 O O . LEU A 1 290 ? -16.845 -14.436 8.557 1.00 97.94 290 LEU A O 1
ATOM 2163 N N . LYS A 1 291 ? -18.482 -13.584 7.261 1.00 98.12 291 LYS A N 1
ATOM 2164 C CA . LYS A 1 291 ? -18.104 -14.278 6.019 1.00 98.12 291 LYS A CA 1
ATOM 2165 C C . LYS A 1 291 ? -17.552 -13.343 4.949 1.00 98.12 291 LYS A C 1
ATOM 2167 O O . LYS A 1 291 ? -16.843 -13.797 4.059 1.00 98.12 291 LYS A O 1
ATOM 2172 N N . ASN A 1 292 ? -17.910 -12.062 5.004 1.00 98.31 292 ASN A N 1
ATOM 2173 C CA . ASN A 1 292 ? -17.546 -11.058 4.004 1.00 98.31 292 ASN A CA 1
ATOM 2174 C C . ASN A 1 292 ? -17.660 -9.629 4.574 1.00 98.31 292 ASN A C 1
ATOM 2176 O O . ASN A 1 292 ? -18.007 -9.435 5.743 1.00 98.31 292 ASN A O 1
ATOM 2180 N N . SER A 1 293 ? -17.417 -8.617 3.739 1.00 97.62 293 SER A N 1
ATOM 2181 C CA . SER A 1 293 ? -17.526 -7.205 4.121 1.00 97.62 293 SER A CA 1
ATOM 2182 C C . SER A 1 293 ? -18.941 -6.759 4.495 1.00 97.62 293 SER A C 1
ATOM 2184 O O . SER A 1 293 ? -19.108 -5.864 5.325 1.00 97.62 293 SER A O 1
ATOM 2186 N N . ALA A 1 294 ? -19.985 -7.360 3.916 1.00 97.25 294 ALA A N 1
ATOM 2187 C CA . ALA A 1 294 ? -21.366 -7.012 4.235 1.00 97.25 294 ALA A CA 1
ATOM 2188 C C . ALA A 1 294 ? -21.711 -7.389 5.683 1.00 97.25 294 ALA A C 1
ATOM 2190 O O . ALA A 1 294 ? -22.289 -6.564 6.394 1.00 97.25 294 ALA A O 1
ATOM 2191 N N . ASP A 1 295 ? -21.280 -8.568 6.139 1.00 97.81 295 ASP A N 1
ATOM 2192 C CA . ASP A 1 295 ? -21.424 -8.985 7.539 1.00 97.81 295 ASP A CA 1
ATOM 2193 C C . ASP A 1 295 ? -20.667 -8.032 8.473 1.00 97.81 295 ASP A C 1
ATOM 2195 O O . ASP A 1 295 ? -21.196 -7.604 9.500 1.00 97.81 295 ASP A O 1
ATOM 2199 N N . VAL A 1 296 ? -19.449 -7.635 8.087 1.00 97.75 296 VAL A N 1
ATOM 2200 C CA . VAL A 1 296 ? -18.637 -6.681 8.855 1.00 97.75 296 VAL A CA 1
ATOM 2201 C C . VAL A 1 296 ? -19.332 -5.322 8.952 1.00 97.75 296 VAL A C 1
ATOM 2203 O O . VAL A 1 296 ? -19.429 -4.764 10.041 1.00 97.75 296 VAL A O 1
ATOM 2206 N N . ARG A 1 297 ? -19.871 -4.785 7.851 1.00 95.69 297 ARG A N 1
ATOM 2207 C CA . ARG A 1 297 ? -20.612 -3.511 7.861 1.00 95.69 297 ARG A CA 1
ATOM 2208 C C . ARG A 1 297 ? -21.867 -3.577 8.724 1.00 95.69 297 ARG A C 1
ATOM 2210 O O . ARG A 1 297 ? -22.171 -2.603 9.410 1.00 95.69 297 ARG A O 1
ATOM 2217 N N . ALA A 1 298 ? -22.564 -4.714 8.733 1.00 95.19 298 ALA A N 1
ATOM 2218 C CA . ALA A 1 298 ? -23.761 -4.902 9.546 1.00 95.19 298 ALA A CA 1
ATOM 2219 C C . ALA A 1 298 ? -23.485 -4.770 11.056 1.00 95.19 298 ALA A C 1
ATOM 2221 O O . ALA A 1 298 ? -24.369 -4.323 11.788 1.00 95.19 298 ALA A O 1
ATOM 2222 N N . LEU A 1 299 ? -22.260 -5.066 11.517 1.00 96.06 299 LEU A N 1
ATOM 2223 C CA . LEU A 1 299 ? -21.852 -4.840 12.912 1.00 96.06 299 LEU A CA 1
ATOM 2224 C C . LEU A 1 299 ? -21.913 -3.370 13.328 1.00 96.06 299 LEU A C 1
ATOM 2226 O O . LEU A 1 299 ? -22.058 -3.074 14.512 1.00 96.06 299 LEU A O 1
ATOM 2230 N N . PHE A 1 300 ? -21.804 -2.454 12.370 1.00 94.69 300 PHE A N 1
ATOM 2231 C CA . PHE A 1 300 ? -21.695 -1.023 12.619 1.00 94.69 300 PHE A CA 1
ATOM 2232 C C . PHE A 1 300 ? -22.939 -0.263 12.156 1.00 94.69 300 PHE A C 1
ATOM 2234 O O . PHE A 1 300 ? -22.833 0.929 11.939 1.00 94.69 300 PHE A O 1
ATOM 2241 N N . GLY A 1 301 ? -24.096 -0.918 11.987 1.00 77.38 301 GLY A N 1
ATOM 2242 C CA . GLY A 1 301 ? -25.253 -0.390 11.242 1.00 77.38 301 GLY A CA 1
ATOM 2243 C C . GLY A 1 301 ? -25.850 0.961 11.680 1.00 77.38 301 GLY A C 1
ATOM 2244 O O . GLY A 1 301 ? -26.525 1.592 10.873 1.00 77.38 301 GLY A O 1
ATOM 2245 N N . GLU A 1 302 ? -25.608 1.432 12.907 1.00 80.25 302 GLU A N 1
ATOM 2246 C CA . GLU A 1 302 ? -25.973 2.804 13.332 1.00 80.25 302 GLU A CA 1
ATOM 2247 C C . GLU A 1 302 ? -24.982 3.871 12.829 1.00 80.25 302 GLU A C 1
ATOM 2249 O O . GLU A 1 302 ? -25.287 5.061 12.790 1.00 80.25 302 GLU A O 1
ATOM 2254 N N . HIS A 1 303 ? -23.800 3.433 12.413 1.00 87.94 303 HIS A N 1
ATOM 2255 C CA . HIS A 1 303 ? -22.717 4.223 11.852 1.00 87.94 303 HIS A CA 1
ATOM 2256 C C . HIS A 1 303 ? -22.622 4.006 10.338 1.00 87.94 303 HIS A C 1
ATOM 2258 O O . HIS A 1 303 ? -23.073 3.001 9.785 1.00 87.94 303 HIS A O 1
ATOM 2264 N N . GLN A 1 304 ? -21.943 4.914 9.640 1.00 89.00 304 GLN A N 1
ATOM 2265 C CA . GLN A 1 304 ? -21.678 4.784 8.200 1.00 89.00 304 GLN A CA 1
ATOM 2266 C C . GLN A 1 304 ? -20.514 3.819 7.882 1.00 89.00 304 GLN A C 1
ATOM 2268 O O . GLN A 1 304 ? -19.741 4.052 6.949 1.00 89.00 304 GLN A O 1
ATOM 2273 N N . GLY A 1 305 ? -20.383 2.734 8.655 1.00 94.00 305 GLY A N 1
ATOM 2274 C CA . GLY A 1 305 ? -19.331 1.721 8.545 1.00 94.00 305 GLY A CA 1
ATOM 2275 C C . GLY A 1 305 ? -18.249 1.808 9.629 1.00 94.00 305 GLY A C 1
ATOM 2276 O O . GLY A 1 305 ? -18.347 2.582 10.581 1.00 94.00 305 GLY A O 1
ATOM 2277 N N . PHE A 1 306 ? -17.196 0.996 9.472 1.00 97.25 306 PHE A N 1
ATOM 2278 C CA . PHE A 1 306 ? -16.137 0.820 10.475 1.00 97.25 306 PHE A CA 1
ATOM 2279 C C . PHE A 1 306 ? -15.424 2.125 10.855 1.00 97.25 306 PHE A C 1
ATOM 2281 O O . PHE A 1 306 ? -15.198 2.371 12.034 1.00 97.25 306 PHE A O 1
ATOM 2288 N N . PHE A 1 307 ? -15.042 2.967 9.888 1.00 96.75 307 PHE A N 1
ATOM 2289 C CA . PHE A 1 307 ? -14.250 4.171 10.187 1.00 96.75 307 PHE A CA 1
ATOM 2290 C C . PHE A 1 307 ? -15.060 5.242 10.918 1.00 96.75 307 PHE A C 1
ATOM 2292 O O . PHE A 1 307 ? -14.531 5.892 11.818 1.00 96.75 307 PHE A O 1
ATOM 2299 N N . ASP A 1 308 ? -16.335 5.402 10.564 1.00 95.75 308 ASP A N 1
ATOM 2300 C CA . ASP A 1 308 ? -17.252 6.298 11.266 1.00 95.75 308 ASP A CA 1
ATOM 2301 C C . ASP A 1 308 ? -17.468 5.824 12.711 1.00 95.75 308 ASP A C 1
ATOM 2303 O O . ASP A 1 308 ? -17.235 6.585 13.651 1.00 95.75 308 ASP A O 1
ATOM 2307 N N . TRP A 1 309 ? -17.765 4.531 12.893 1.00 96.81 309 TRP A N 1
ATOM 2308 C CA . TRP A 1 309 ? -17.824 3.895 14.213 1.00 96.81 309 TRP A CA 1
ATOM 2309 C C . TRP A 1 309 ? -16.533 4.118 15.010 1.00 96.81 309 TRP A C 1
ATOM 2311 O O . TRP A 1 309 ? -16.569 4.666 16.108 1.00 96.81 309 TRP A O 1
ATOM 2321 N N . TYR A 1 310 ? -15.370 3.795 14.439 1.00 97.06 310 TYR A N 1
ATOM 2322 C CA . TYR A 1 310 ? -14.074 3.955 15.099 1.00 97.06 310 TYR A CA 1
ATOM 2323 C C . TYR A 1 310 ? -13.837 5.405 15.552 1.00 97.06 310 TYR A C 1
ATOM 2325 O O . TYR A 1 310 ? -13.421 5.659 16.687 1.00 97.06 310 TYR A O 1
ATOM 2333 N N . ASN A 1 311 ? -14.136 6.376 14.685 1.00 95.75 311 ASN A N 1
ATOM 2334 C CA . ASN A 1 311 ? -13.915 7.788 14.977 1.00 95.75 311 ASN A CA 1
ATOM 2335 C C . ASN A 1 311 ? -14.882 8.354 16.031 1.00 95.75 311 ASN A C 1
ATOM 2337 O O . ASN A 1 311 ? -14.546 9.315 16.731 1.00 95.75 311 ASN A O 1
ATOM 2341 N N . GLN A 1 312 ? -16.079 7.784 16.151 1.00 94.31 312 GLN A N 1
ATOM 2342 C CA . GLN A 1 312 ? -17.046 8.167 17.177 1.00 94.31 312 GLN A CA 1
ATOM 2343 C C . GLN A 1 312 ? -16.740 7.480 18.514 1.00 94.31 312 GLN A C 1
ATOM 2345 O O . GLN A 1 312 ? -16.670 8.145 19.546 1.00 94.31 312 GLN A O 1
ATOM 2350 N N . THR A 1 313 ? -16.482 6.172 18.495 1.00 94.75 313 THR A N 1
ATOM 2351 C CA . THR A 1 313 ? -16.300 5.345 19.695 1.00 94.75 313 THR A CA 1
ATOM 2352 C C . THR A 1 313 ? -14.978 5.614 20.418 1.00 94.75 313 THR A C 1
ATOM 2354 O O . THR A 1 313 ? -14.943 5.588 21.647 1.00 94.75 313 THR A O 1
ATOM 2357 N N . PHE A 1 314 ? -13.884 5.904 19.700 1.00 95.31 314 PHE A N 1
ATOM 2358 C CA . PHE A 1 314 ? -12.538 5.953 20.299 1.00 95.31 314 PHE A CA 1
ATOM 2359 C C . PHE A 1 314 ? -11.916 7.353 20.416 1.00 95.31 314 PHE A C 1
ATOM 2361 O O . PHE A 1 314 ? -10.729 7.459 20.730 1.00 95.31 314 PHE A O 1
ATOM 2368 N N . ARG A 1 315 ? -12.695 8.433 20.231 1.00 90.56 315 ARG A N 1
ATOM 2369 C CA . ARG A 1 315 ? -12.204 9.832 20.242 1.00 90.56 315 ARG A CA 1
ATOM 2370 C C . ARG A 1 315 ? -11.345 10.201 21.455 1.00 90.56 315 ARG A C 1
ATOM 2372 O O . ARG A 1 315 ? -10.398 10.966 21.313 1.00 90.56 315 ARG A O 1
ATOM 2379 N N . ASN A 1 316 ? -11.647 9.632 22.619 1.00 89.94 316 ASN A N 1
ATOM 2380 C CA . ASN A 1 316 ? -10.974 9.933 23.885 1.00 89.94 316 ASN A CA 1
ATOM 2381 C C . ASN A 1 316 ? -10.393 8.678 24.556 1.00 89.94 316 ASN A C 1
ATOM 2383 O O . ASN A 1 316 ? -10.329 8.601 25.779 1.00 89.94 316 ASN A O 1
ATOM 2387 N N . VAL A 1 317 ? -10.013 7.667 23.770 1.00 93.62 317 VAL A N 1
ATOM 2388 C CA . VAL A 1 317 ? -9.484 6.405 24.299 1.00 93.62 317 VAL A CA 1
ATOM 2389 C C . VAL A 1 317 ? -7.972 6.358 24.107 1.00 93.62 317 VAL A C 1
ATOM 2391 O O . VAL A 1 317 ? -7.483 6.274 22.981 1.00 93.62 317 VAL A O 1
ATOM 2394 N N . ASP A 1 318 ? -7.222 6.381 25.213 1.00 91.94 318 ASP A N 1
ATOM 2395 C CA . ASP A 1 318 ? -5.757 6.523 25.207 1.00 91.94 318 ASP A CA 1
ATOM 2396 C C . ASP A 1 318 ? -5.038 5.483 24.343 1.00 91.94 318 ASP A C 1
ATOM 2398 O O . ASP A 1 318 ? -4.110 5.824 23.607 1.00 91.94 318 ASP A O 1
ATOM 2402 N N . ALA A 1 319 ? -5.509 4.232 24.355 1.00 92.56 319 ALA A N 1
ATOM 2403 C CA . ALA A 1 319 ? -4.943 3.162 23.536 1.00 92.56 319 ALA A CA 1
ATOM 2404 C C . ALA A 1 319 ? -4.982 3.472 22.024 1.00 92.56 319 ALA A C 1
ATOM 2406 O O . ALA A 1 319 ? -4.134 2.980 21.284 1.00 92.56 319 ALA A O 1
ATOM 2407 N N . MET A 1 320 ? -5.918 4.312 21.561 1.00 95.00 320 MET A N 1
ATOM 2408 C CA . MET A 1 320 ? -6.109 4.665 20.147 1.00 95.00 320 MET A CA 1
ATOM 2409 C C . MET A 1 320 ? -5.519 6.022 19.753 1.00 95.00 320 MET A C 1
ATOM 2411 O O . MET A 1 320 ? -5.425 6.327 18.563 1.00 95.00 320 MET A O 1
ATOM 2415 N N . LYS A 1 321 ? -5.055 6.820 20.721 1.00 91.06 321 LYS A N 1
ATOM 2416 C CA . LYS A 1 321 ? -4.658 8.223 20.523 1.00 91.06 321 LYS A CA 1
ATOM 2417 C C . LYS A 1 321 ? -3.627 8.437 19.408 1.00 91.06 321 LYS A C 1
ATOM 2419 O O . LYS A 1 321 ? -3.675 9.444 18.713 1.00 91.06 321 LYS A O 1
ATOM 2424 N N . THR A 1 322 ? -2.705 7.495 19.203 1.00 88.81 322 THR A N 1
ATOM 2425 C CA . THR A 1 322 ? -1.638 7.614 18.188 1.00 88.81 322 THR A CA 1
ATOM 2426 C C . THR A 1 322 ? -2.104 7.393 16.746 1.00 88.81 322 THR A C 1
ATOM 2428 O O . THR A 1 322 ? -1.347 7.668 15.812 1.00 88.81 322 THR A O 1
ATOM 2431 N N . ARG A 1 323 ? -3.319 6.866 16.556 1.00 89.81 323 ARG A N 1
ATOM 2432 C CA . ARG A 1 323 ? -3.920 6.529 15.253 1.00 89.81 323 ARG A CA 1
ATOM 2433 C C . ARG A 1 323 ? -5.355 7.047 15.141 1.00 89.81 323 ARG A C 1
ATOM 2435 O O . ARG A 1 323 ? -6.174 6.504 14.404 1.00 89.81 323 ARG A O 1
ATOM 2442 N N . PHE A 1 324 ? -5.670 8.084 15.909 1.00 90.50 324 PHE A N 1
ATOM 2443 C CA . PHE A 1 324 ? -6.947 8.774 15.872 1.00 90.50 324 PHE A CA 1
ATOM 2444 C C . PHE A 1 324 ? -6.771 10.193 15.296 1.00 90.50 324 PHE A C 1
ATOM 2446 O O . PHE A 1 324 ? -5.795 10.860 15.646 1.00 90.50 324 PHE A O 1
ATOM 2453 N N . PRO A 1 325 ? -7.720 10.696 14.481 1.00 91.62 325 PRO A N 1
ATOM 2454 C CA . PRO A 1 325 ? -8.789 9.946 13.825 1.00 91.62 325 PRO A CA 1
ATOM 2455 C C . PRO A 1 325 ? -8.246 9.125 12.649 1.00 91.62 325 PRO A C 1
ATOM 2457 O O . PRO A 1 325 ? -7.235 9.463 12.028 1.00 91.62 325 PRO A O 1
ATOM 2460 N N . SER A 1 326 ? -8.962 8.063 12.297 1.00 92.69 326 SER A N 1
ATOM 2461 C CA . SER A 1 326 ? -8.712 7.349 11.053 1.00 92.69 326 SER A CA 1
ATOM 2462 C C . SER A 1 326 ? -9.461 8.060 9.928 1.00 92.69 326 SER A C 1
ATOM 2464 O O . SER A 1 326 ? -10.682 8.181 9.977 1.00 92.69 326 SER A O 1
ATOM 2466 N N . ARG A 1 327 ? -8.753 8.575 8.914 1.00 92.31 327 ARG A N 1
ATOM 2467 C CA . ARG A 1 327 ? -9.406 9.315 7.819 1.00 92.31 327 ARG A CA 1
ATOM 2468 C C . ARG A 1 327 ? -10.403 8.407 7.100 1.00 92.31 327 ARG A C 1
ATOM 2470 O O . ARG A 1 327 ? -9.997 7.359 6.608 1.00 92.31 327 ARG A O 1
ATOM 2477 N N . ASP A 1 328 ? -11.654 8.837 7.011 1.00 92.56 328 ASP A N 1
ATOM 2478 C CA . ASP A 1 328 ? -12.727 8.095 6.357 1.00 92.56 328 ASP A CA 1
ATOM 2479 C C . ASP A 1 328 ? -12.953 8.631 4.934 1.00 92.56 328 ASP A C 1
ATOM 2481 O O . ASP A 1 328 ? -13.431 9.750 4.743 1.00 92.56 328 ASP A O 1
ATOM 2485 N N . THR A 1 329 ? -12.517 7.878 3.923 1.00 91.06 329 THR A N 1
ATOM 2486 C CA . THR A 1 329 ? -12.630 8.260 2.507 1.00 91.06 329 THR A CA 1
ATOM 2487 C C . THR A 1 329 ? -13.298 7.151 1.706 1.00 91.06 329 THR A C 1
ATOM 2489 O O . THR A 1 329 ? -13.240 5.981 2.079 1.00 91.06 329 THR A O 1
ATOM 2492 N N . ALA A 1 330 ? -13.890 7.501 0.562 1.00 90.88 330 ALA A N 1
ATOM 2493 C CA . ALA A 1 330 ? -14.534 6.525 -0.316 1.00 90.88 330 ALA A CA 1
ATOM 2494 C C . ALA A 1 330 ? -13.574 5.408 -0.767 1.00 90.88 330 ALA A C 1
ATOM 2496 O O . ALA A 1 330 ? -13.943 4.239 -0.710 1.00 90.88 330 ALA A O 1
ATOM 2497 N N . SER A 1 331 ? -12.336 5.747 -1.152 1.00 92.19 331 SER A N 1
ATOM 2498 C CA . SER A 1 331 ? -11.327 4.749 -1.537 1.00 92.19 331 SER A CA 1
ATOM 2499 C C . SER A 1 331 ? -11.015 3.795 -0.392 1.00 92.19 331 SER A C 1
ATOM 2501 O O . SER A 1 331 ? -11.000 2.589 -0.589 1.00 92.19 331 SER A O 1
ATOM 2503 N N . LYS A 1 332 ? -10.854 4.325 0.821 1.00 94.25 332 LYS A N 1
ATOM 2504 C CA . LYS A 1 332 ? -10.542 3.526 2.001 1.00 94.25 332 LYS A CA 1
ATOM 2505 C C . LYS A 1 332 ? -11.671 2.574 2.391 1.00 94.25 332 LYS A C 1
ATOM 2507 O O . LYS A 1 332 ? -11.422 1.426 2.734 1.00 94.25 332 LYS A O 1
ATOM 2512 N N . ARG A 1 333 ? -12.923 3.041 2.308 1.00 94.69 333 ARG A N 1
ATOM 2513 C CA . ARG A 1 333 ? -14.113 2.192 2.485 1.00 94.69 333 ARG A CA 1
ATOM 2514 C C . ARG A 1 333 ? -14.161 1.085 1.431 1.00 94.69 333 ARG A C 1
ATOM 2516 O O . ARG A 1 333 ? -14.464 -0.048 1.774 1.00 94.69 333 ARG A O 1
ATOM 2523 N N . LYS A 1 334 ? -13.812 1.396 0.178 1.00 94.94 334 LYS A N 1
ATOM 2524 C CA . LYS A 1 334 ? -13.729 0.394 -0.889 1.00 94.94 334 LYS A CA 1
ATOM 2525 C C . LYS A 1 334 ? -12.657 -0.658 -0.585 1.00 94.94 334 LYS A C 1
ATOM 2527 O O . LYS A 1 334 ? -12.987 -1.831 -0.581 1.00 94.94 334 LYS A O 1
ATOM 2532 N N . HIS A 1 335 ? -11.429 -0.248 -0.254 1.00 95.81 335 HIS A N 1
ATOM 2533 C CA . HIS A 1 335 ? -10.348 -1.180 0.102 1.00 95.81 335 HIS A CA 1
ATOM 2534 C C . HIS A 1 335 ? -10.724 -2.066 1.295 1.00 95.81 335 HIS A C 1
ATOM 2536 O O . HIS A 1 335 ? -10.410 -3.252 1.317 1.00 95.81 335 HIS A O 1
ATOM 2542 N N . PHE A 1 336 ? -11.423 -1.494 2.279 1.00 96.69 336 PHE A N 1
ATOM 2543 C CA . PHE A 1 336 ? -11.961 -2.245 3.405 1.00 96.69 336 PHE A CA 1
ATOM 2544 C C . PHE A 1 336 ? -12.933 -3.334 2.945 1.00 96.69 336 PHE A C 1
ATOM 2546 O O . PHE A 1 336 ? -12.761 -4.490 3.326 1.00 96.69 336 PHE A O 1
ATOM 2553 N N . ASP A 1 337 ? -13.920 -2.983 2.118 1.00 96.81 337 ASP A N 1
ATOM 2554 C CA . ASP A 1 337 ? -14.900 -3.946 1.618 1.00 96.81 337 ASP A CA 1
ATOM 2555 C C . ASP A 1 337 ? -14.224 -5.023 0.749 1.00 96.81 337 ASP A C 1
ATOM 2557 O O . ASP A 1 337 ? -14.391 -6.217 0.999 1.00 96.81 337 ASP A O 1
ATOM 2561 N N . ASP A 1 338 ? -13.375 -4.612 -0.195 1.00 96.56 338 ASP A N 1
ATOM 2562 C CA . ASP A 1 338 ? -12.682 -5.530 -1.096 1.00 96.56 338 ASP A CA 1
ATOM 2563 C C . ASP A 1 338 ? -11.802 -6.540 -0.333 1.00 96.56 338 ASP A C 1
ATOM 2565 O O . ASP A 1 338 ? -11.773 -7.724 -0.673 1.00 96.56 338 ASP A O 1
ATOM 2569 N N . PHE A 1 339 ? -11.097 -6.088 0.714 1.00 97.44 339 PHE A N 1
ATOM 2570 C CA . PHE A 1 339 ? -10.238 -6.938 1.539 1.00 97.44 339 PHE A CA 1
ATOM 2571 C C . PHE A 1 339 ? -11.048 -7.907 2.408 1.00 97.44 339 PHE A C 1
ATOM 2573 O O . PHE A 1 339 ? -10.732 -9.097 2.466 1.00 97.44 339 PHE A O 1
ATOM 2580 N N . TRP A 1 340 ? -12.103 -7.433 3.079 1.00 97.81 340 TRP A N 1
ATOM 2581 C CA . TRP A 1 340 ? -12.913 -8.279 3.963 1.00 97.81 340 TRP A CA 1
ATOM 2582 C C . TRP A 1 340 ? -13.834 -9.246 3.210 1.00 97.81 340 TRP A C 1
ATOM 2584 O O . TRP A 1 340 ? -14.252 -10.248 3.787 1.00 97.81 340 TRP A O 1
ATOM 2594 N N . ASP A 1 341 ? -14.072 -9.044 1.914 1.00 98.19 341 ASP A N 1
ATOM 2595 C CA . ASP A 1 341 ? -14.668 -10.067 1.042 1.00 98.19 341 ASP A CA 1
ATOM 2596 C C . ASP A 1 341 ? -13.737 -11.272 0.801 1.00 98.19 341 ASP A C 1
ATOM 2598 O O . ASP A 1 341 ? -14.185 -12.321 0.336 1.00 98.19 341 ASP A O 1
ATOM 2602 N N . GLN A 1 342 ? -12.453 -11.172 1.168 1.00 98.00 342 GLN A N 1
ATOM 2603 C CA . GLN A 1 342 ? -11.459 -12.238 1.017 1.00 98.00 342 GLN A CA 1
ATOM 2604 C C . GLN A 1 342 ? -11.235 -13.071 2.292 1.00 98.00 342 GLN A C 1
ATOM 2606 O O . GLN A 1 342 ? -10.206 -13.742 2.398 1.00 98.00 342 GLN A O 1
ATOM 2611 N N . ILE A 1 343 ? -12.162 -13.076 3.260 1.00 97.81 343 ILE A N 1
ATOM 2612 C CA . ILE A 1 343 ? -12.031 -13.842 4.522 1.00 97.81 343 ILE A CA 1
ATOM 2613 C C . ILE A 1 343 ? -11.543 -15.293 4.309 1.00 97.81 343 ILE A C 1
ATOM 2615 O O . ILE A 1 343 ? -10.545 -15.666 4.940 1.00 97.81 343 ILE A O 1
ATOM 2619 N N . PRO A 1 344 ? -12.114 -16.094 3.384 1.00 97.25 344 PRO A N 1
ATOM 2620 C CA . PRO A 1 344 ? -11.629 -17.454 3.141 1.00 97.25 344 PRO A CA 1
ATOM 2621 C C . PRO A 1 344 ? -10.172 -17.513 2.681 1.00 97.25 344 PRO A C 1
ATOM 2623 O O . PRO A 1 344 ? -9.425 -18.413 3.065 1.00 97.25 344 PRO A O 1
ATOM 2626 N N . ALA A 1 345 ? -9.729 -16.533 1.894 1.00 96.81 345 ALA A N 1
ATOM 2627 C CA . ALA A 1 345 ? -8.356 -16.473 1.420 1.00 96.81 345 ALA A CA 1
ATOM 2628 C C . ALA A 1 345 ? -7.362 -16.079 2.520 1.00 96.81 345 ALA A C 1
ATOM 2630 O O . ALA A 1 345 ? -6.243 -16.593 2.486 1.00 96.81 345 ALA A O 1
ATOM 2631 N N . ILE A 1 346 ? -7.772 -15.219 3.463 1.00 97.06 346 ILE A N 1
ATOM 2632 C CA . ILE A 1 346 ? -6.960 -14.741 4.596 1.00 97.06 346 ILE A CA 1
ATOM 2633 C C . ILE A 1 346 ? -6.807 -15.837 5.658 1.00 97.06 346 ILE A C 1
ATOM 2635 O O . ILE A 1 346 ? -5.700 -16.122 6.112 1.00 97.06 346 ILE A O 1
ATOM 2639 N N . PHE A 1 347 ? -7.922 -16.445 6.071 1.00 96.56 347 PHE A N 1
ATOM 2640 C CA . PHE A 1 347 ? -7.965 -17.310 7.254 1.00 96.56 347 PHE A CA 1
ATOM 2641 C C . PHE A 1 347 ? -7.986 -18.802 6.925 1.00 96.56 347 PHE A C 1
ATOM 2643 O O . PHE A 1 347 ? -7.740 -19.615 7.814 1.00 96.56 347 PHE A O 1
ATOM 2650 N N . GLY A 1 348 ? -8.268 -19.180 5.675 1.00 95.00 348 GLY A N 1
ATOM 2651 C CA . GLY A 1 348 ? -8.484 -20.579 5.293 1.00 95.00 348 GLY A CA 1
ATOM 2652 C C . GLY A 1 348 ? -9.801 -21.164 5.816 1.00 95.00 348 GLY A C 1
ATOM 2653 O O . GLY A 1 348 ? -9.965 -22.378 5.790 1.00 95.00 348 GLY A O 1
ATOM 2654 N N . ASN A 1 349 ? -10.715 -20.313 6.293 1.00 95.62 349 ASN A N 1
ATOM 2655 C CA . ASN A 1 349 ? -12.025 -20.675 6.830 1.00 95.62 349 ASN A CA 1
ATOM 2656 C C . ASN A 1 349 ? -13.108 -19.830 6.153 1.00 95.62 349 ASN A C 1
ATOM 2658 O O . ASN A 1 349 ? -12.899 -18.640 5.928 1.00 95.62 349 ASN A O 1
ATOM 2662 N N . ASP A 1 350 ? -14.292 -20.400 5.929 1.00 96.38 350 ASP A N 1
ATOM 2663 C CA . ASP A 1 350 ? -15.426 -19.685 5.314 1.00 96.38 350 ASP A CA 1
ATOM 2664 C C . ASP A 1 350 ? -15.965 -18.527 6.168 1.00 96.38 350 ASP A C 1
ATOM 2666 O O . ASP A 1 350 ? -16.737 -17.693 5.692 1.00 96.38 350 ASP A O 1
ATOM 2670 N N . SER A 1 351 ? -15.587 -18.485 7.446 1.00 97.06 351 SER A N 1
ATOM 2671 C CA . SER A 1 351 ? -15.964 -17.427 8.370 1.00 97.06 351 SER A CA 1
ATOM 2672 C C . SER A 1 351 ? -14.949 -17.245 9.490 1.00 97.06 351 SER A C 1
ATOM 2674 O O . SER A 1 351 ? -14.246 -18.189 9.858 1.00 97.06 351 SER A O 1
ATOM 2676 N N . ILE A 1 352 ? -14.960 -16.063 10.096 1.00 97.75 352 ILE A N 1
ATOM 2677 C CA . ILE A 1 352 ? -14.220 -15.719 11.316 1.00 97.75 352 ILE A CA 1
ATOM 2678 C C . ILE A 1 352 ? -15.151 -15.163 12.390 1.00 97.75 352 ILE A C 1
ATOM 2680 O O . ILE A 1 352 ? -16.316 -14.867 12.111 1.00 97.75 352 ILE A O 1
ATOM 2684 N N . SER A 1 353 ? -14.631 -14.987 13.605 1.00 98.00 353 SER A N 1
ATOM 2685 C CA . SER A 1 353 ? -15.310 -14.210 14.634 1.00 98.00 353 SER A CA 1
ATOM 2686 C C . SER A 1 353 ? -14.906 -12.738 14.590 1.00 98.00 353 SER A C 1
ATOM 2688 O O . SER A 1 353 ? -14.025 -12.317 13.831 1.00 98.00 353 SER A O 1
ATOM 2690 N N . ALA A 1 354 ? -15.540 -11.926 15.434 1.00 98.06 354 ALA A N 1
ATOM 2691 C CA . ALA A 1 354 ? -15.122 -10.542 15.573 1.00 98.06 354 ALA A CA 1
ATOM 2692 C C . ALA A 1 354 ? -13.766 -10.387 16.287 1.00 98.06 354 ALA A C 1
ATOM 2694 O O . ALA A 1 354 ? -13.146 -9.329 16.185 1.00 98.06 354 ALA A O 1
ATOM 2695 N N . ILE A 1 355 ? -13.275 -11.426 16.974 1.00 98.50 355 ILE A N 1
ATOM 2696 C CA . ILE A 1 355 ? -11.950 -11.409 17.604 1.00 98.50 355 ILE A CA 1
ATOM 2697 C C . ILE A 1 355 ? -10.865 -11.272 16.531 1.00 98.50 355 ILE A C 1
ATOM 2699 O O . ILE A 1 355 ? -10.015 -10.384 16.635 1.00 98.50 355 ILE A O 1
ATOM 2703 N N . GLU A 1 356 ? -10.917 -12.086 15.471 1.00 98.12 356 GLU A N 1
ATOM 2704 C CA . GLU A 1 356 ? -9.963 -12.006 14.361 1.00 98.12 356 GLU A CA 1
ATOM 2705 C C . GLU A 1 356 ? -10.072 -10.673 13.607 1.00 98.12 356 GLU A C 1
ATOM 2707 O O . GLU A 1 356 ? -9.046 -10.073 13.274 1.00 98.12 356 GLU A O 1
ATOM 2712 N N . LEU A 1 357 ? -11.299 -10.171 13.400 1.00 98.06 357 LEU A N 1
ATOM 2713 C CA . LEU A 1 357 ? -11.543 -8.846 12.820 1.00 98.06 357 LEU A CA 1
ATOM 2714 C C . LEU A 1 357 ? -10.837 -7.753 13.635 1.00 98.06 357 LEU A C 1
ATOM 2716 O O . LEU A 1 357 ? -10.055 -6.974 13.087 1.00 98.06 357 LEU A O 1
ATOM 2720 N N . CYS A 1 358 ? -11.079 -7.695 14.949 1.00 98.44 358 CYS A N 1
ATOM 2721 C CA . CYS A 1 358 ? -10.468 -6.702 15.830 1.00 98.44 358 CYS A CA 1
ATOM 2722 C C . CYS A 1 358 ? -8.941 -6.838 15.880 1.00 98.44 358 CYS A C 1
ATOM 2724 O O . CYS A 1 358 ? -8.239 -5.825 15.866 1.00 98.44 358 CYS A O 1
ATOM 2726 N N . ALA A 1 359 ? -8.415 -8.065 15.911 1.00 98.19 359 ALA A N 1
ATOM 2727 C CA . ALA A 1 359 ? -6.978 -8.309 15.944 1.00 98.19 359 ALA A CA 1
ATOM 2728 C C . ALA A 1 359 ? -6.277 -7.765 14.689 1.00 98.19 359 ALA A C 1
ATOM 2730 O O . ALA A 1 359 ? -5.323 -6.987 14.792 1.00 98.19 359 ALA A O 1
ATOM 2731 N N . LEU A 1 360 ? -6.785 -8.108 13.502 1.00 97.44 360 LEU A N 1
ATOM 2732 C CA . LEU A 1 360 ? -6.185 -7.679 12.241 1.00 97.44 360 LEU A CA 1
ATOM 2733 C C . LEU A 1 360 ? -6.419 -6.185 11.961 1.00 97.44 360 LEU A C 1
ATOM 2735 O O . LEU A 1 360 ? -5.508 -5.502 11.491 1.00 97.44 360 LEU A O 1
ATOM 2739 N N . MET A 1 361 ? -7.585 -5.634 12.319 1.00 97.94 361 MET A N 1
ATOM 2740 C CA . MET A 1 361 ? -7.828 -4.193 12.185 1.00 97.94 361 MET A CA 1
ATOM 2741 C C . MET A 1 361 ? -6.945 -3.357 13.111 1.00 97.94 361 MET A C 1
ATOM 2743 O O . MET A 1 361 ? -6.501 -2.287 12.701 1.00 97.94 361 MET A O 1
ATOM 2747 N N . ALA A 1 362 ? -6.633 -3.821 14.325 1.00 97.75 362 ALA A N 1
ATOM 2748 C CA . ALA A 1 362 ? -5.702 -3.114 15.208 1.00 97.75 362 ALA A CA 1
ATOM 2749 C C . ALA A 1 362 ? -4.303 -2.991 14.588 1.00 97.75 362 ALA A C 1
ATOM 2751 O O . ALA A 1 362 ? -3.693 -1.922 14.656 1.00 97.75 362 ALA A O 1
ATOM 2752 N N . VAL A 1 363 ? -3.819 -4.065 13.957 1.00 96.12 363 VAL A N 1
ATOM 2753 C CA . VAL A 1 363 ? -2.562 -4.057 13.195 1.00 96.12 363 VAL A CA 1
ATOM 2754 C C . VAL A 1 363 ? -2.664 -3.087 12.033 1.00 96.12 363 VAL A C 1
ATOM 2756 O O . VAL A 1 363 ? -1.816 -2.216 11.880 1.00 96.12 363 VAL A O 1
ATOM 2759 N N . ASN A 1 364 ? -3.728 -3.171 11.238 1.00 95.88 364 ASN A N 1
ATOM 2760 C CA . ASN A 1 364 ? -3.831 -2.333 10.055 1.00 95.88 364 ASN A CA 1
ATOM 2761 C C . ASN A 1 364 ? -3.981 -0.834 10.388 1.00 95.88 364 ASN A C 1
ATOM 2763 O O . ASN A 1 364 ? -3.421 0.012 9.687 1.00 95.88 364 ASN A O 1
ATOM 2767 N N . LEU A 1 365 ? -4.666 -0.497 11.484 1.00 95.88 365 LEU A N 1
ATOM 2768 C CA . LEU A 1 365 ? -4.699 0.854 12.048 1.00 95.88 365 LEU A CA 1
ATOM 2769 C C . LEU A 1 365 ? -3.310 1.316 12.498 1.00 95.88 365 LEU A C 1
ATOM 2771 O O . LEU A 1 365 ? -2.957 2.476 12.296 1.00 95.88 365 LEU A O 1
ATOM 2775 N N . GLU A 1 366 ? -2.514 0.431 13.095 1.00 94.69 366 GLU A N 1
ATOM 2776 C CA . GLU A 1 366 ? -1.149 0.752 13.504 1.00 94.69 366 GLU A CA 1
ATOM 2777 C C . GLU A 1 366 ? -0.220 0.999 12.308 1.00 94.69 366 GLU A C 1
ATOM 2779 O O . GLU A 1 366 ? 0.522 1.984 12.335 1.00 94.69 366 GLU A O 1
ATOM 2784 N N . GLU A 1 367 ? -0.289 0.159 11.277 1.00 90.19 367 GLU A N 1
ATOM 2785 C CA . GLU A 1 367 ? 0.639 0.181 10.136 1.00 90.19 367 GLU A CA 1
ATOM 2786 C C . GLU A 1 367 ? 0.247 1.187 9.052 1.00 90.19 367 GLU A C 1
ATOM 2788 O O . GLU A 1 367 ? 1.076 1.948 8.563 1.00 90.19 367 GLU A O 1
ATOM 2793 N N . SER A 1 368 ? -1.033 1.221 8.681 1.00 90.19 368 SER A N 1
ATOM 2794 C CA . SER A 1 368 ? -1.522 1.953 7.500 1.00 90.19 368 SER A CA 1
ATOM 2795 C C . SER A 1 368 ? -2.681 2.896 7.818 1.00 90.19 368 SER A C 1
ATOM 2797 O O . SER A 1 368 ? -3.411 3.342 6.933 1.00 90.19 368 SER A O 1
ATOM 2799 N N . ASN A 1 369 ? -2.896 3.184 9.105 1.00 92.31 369 ASN A N 1
ATOM 2800 C CA . ASN A 1 369 ? -4.046 3.942 9.583 1.00 92.31 369 ASN A CA 1
ATOM 2801 C C . ASN A 1 369 ? -5.394 3.330 9.156 1.00 92.31 369 ASN A C 1
ATOM 2803 O O . ASN A 1 369 ? -6.388 4.049 9.125 1.00 92.31 369 ASN A O 1
ATOM 2807 N N . GLY A 1 370 ? -5.468 2.036 8.828 1.00 94.00 370 GLY A N 1
ATOM 2808 C CA . GLY A 1 370 ? -6.712 1.364 8.443 1.00 94.00 370 GLY A CA 1
ATOM 2809 C C . GLY A 1 370 ? -6.972 1.279 6.932 1.00 94.00 370 GLY A C 1
ATOM 2810 O O . GLY A 1 370 ? -8.105 1.003 6.565 1.00 94.00 370 GLY A O 1
ATOM 2811 N N . ASP A 1 371 ? -6.021 1.626 6.055 1.00 92.88 371 ASP A N 1
ATOM 2812 C CA . ASP A 1 371 ? -6.286 1.744 4.606 1.00 92.88 371 ASP A CA 1
ATOM 2813 C C . ASP A 1 371 ? -6.351 0.407 3.858 1.00 92.88 371 ASP A C 1
ATOM 2815 O O . ASP A 1 371 ? -6.969 0.336 2.804 1.00 92.88 371 ASP A O 1
ATOM 2819 N N . LEU A 1 372 ? -5.774 -0.661 4.419 1.00 94.25 372 LEU A N 1
ATOM 2820 C CA . LEU A 1 372 ? -5.780 -2.003 3.815 1.00 94.25 372 LEU A CA 1
ATOM 2821 C C . LEU A 1 372 ? -5.251 -2.040 2.360 1.00 94.25 372 LEU A C 1
ATOM 2823 O O . LEU A 1 372 ? -5.674 -2.868 1.560 1.00 94.25 372 LEU A O 1
ATOM 2827 N N . THR A 1 373 ? -4.301 -1.165 2.013 1.00 91.06 373 THR A N 1
ATOM 2828 C CA . THR A 1 373 ? -3.749 -1.046 0.652 1.00 91.06 373 THR A CA 1
ATOM 2829 C C . THR A 1 373 ? -2.436 -1.793 0.438 1.00 91.06 373 THR A C 1
ATOM 2831 O O . THR A 1 373 ? -1.761 -2.241 1.365 1.00 91.06 373 THR A O 1
ATOM 2834 N N . SER A 1 374 ? -2.037 -1.881 -0.831 1.00 88.19 374 SER A N 1
ATOM 2835 C CA . SER A 1 374 ? -0.779 -2.449 -1.315 1.00 88.19 374 SER A CA 1
ATOM 2836 C C . SER A 1 374 ? 0.448 -1.553 -1.143 1.00 88.19 374 SER A C 1
ATOM 2838 O O . SER A 1 374 ? 1.433 -1.746 -1.860 1.00 88.19 374 SER A O 1
ATOM 2840 N N . ALA A 1 375 ? 0.399 -0.546 -0.267 1.00 85.44 375 ALA A N 1
ATOM 2841 C CA . ALA A 1 375 ? 1.474 0.432 -0.153 1.00 85.44 375 ALA A CA 1
ATOM 2842 C C . ALA A 1 375 ? 2.817 -0.280 0.117 1.00 85.44 375 ALA A C 1
ATOM 2844 O O . ALA A 1 375 ? 2.916 -1.054 1.075 1.00 85.44 375 ALA A O 1
ATOM 2845 N N . PRO A 1 376 ? 3.837 -0.086 -0.740 1.00 87.06 376 PRO A N 1
ATOM 2846 C CA . PRO A 1 376 ? 5.146 -0.658 -0.489 1.00 87.06 376 PRO A CA 1
ATOM 2847 C C . PRO A 1 376 ? 5.803 0.041 0.702 1.00 87.06 376 PRO A C 1
ATOM 2849 O O . PRO A 1 376 ? 5.536 1.212 0.967 1.00 87.06 376 PRO A O 1
ATOM 2852 N N . GLU A 1 377 ? 6.710 -0.665 1.374 1.00 84.81 377 GLU A N 1
ATOM 2853 C CA . GLU A 1 377 ? 7.542 -0.107 2.437 1.00 84.81 377 GLU A CA 1
ATOM 2854 C C . GLU A 1 377 ? 8.222 1.180 1.949 1.00 84.81 377 GLU A C 1
ATOM 2856 O O . GLU A 1 377 ? 8.841 1.216 0.876 1.00 84.81 377 GLU A O 1
ATOM 2861 N N . GLU A 1 378 ? 8.067 2.251 2.729 1.00 85.00 378 GLU A N 1
ATOM 2862 C CA . GLU A 1 378 ? 8.627 3.555 2.402 1.00 85.00 378 GLU A CA 1
ATOM 2863 C C . GLU A 1 378 ? 10.150 3.539 2.540 1.00 85.00 378 GLU A C 1
ATOM 2865 O O . GLU A 1 378 ? 10.715 2.976 3.477 1.00 85.00 378 GLU A O 1
ATOM 2870 N N . MET A 1 379 ? 10.825 4.202 1.604 1.00 90.38 379 MET A N 1
ATOM 2871 C CA . MET A 1 379 ? 12.264 4.425 1.680 1.00 90.38 379 MET A CA 1
ATOM 2872 C C . MET A 1 379 ? 12.554 5.765 2.350 1.00 90.38 379 MET A C 1
ATOM 2874 O O . MET A 1 379 ? 11.808 6.734 2.188 1.00 90.38 379 MET A O 1
ATOM 2878 N N . ASN A 1 380 ? 13.687 5.855 3.043 1.00 87.44 380 ASN A N 1
ATOM 2879 C CA . ASN A 1 380 ? 14.122 7.119 3.621 1.00 87.44 380 ASN A CA 1
ATOM 2880 C C . ASN A 1 380 ? 14.307 8.199 2.545 1.00 87.44 380 ASN A C 1
ATOM 2882 O O . ASN A 1 380 ? 14.845 7.955 1.465 1.00 87.44 380 ASN A O 1
ATOM 2886 N N . GLY A 1 381 ? 13.921 9.436 2.863 1.00 82.75 381 GLY A N 1
ATOM 2887 C CA . GLY A 1 381 ? 14.251 10.585 2.021 1.00 82.75 381 GLY A CA 1
ATOM 2888 C C . GLY A 1 381 ? 15.768 10.787 1.898 1.00 82.75 381 GLY A C 1
ATOM 2889 O O . GLY A 1 381 ? 16.519 10.451 2.812 1.00 82.75 381 GLY A O 1
ATOM 2890 N N . LEU A 1 382 ? 16.219 11.397 0.796 1.00 83.44 382 LEU A N 1
ATOM 2891 C CA . LEU A 1 382 ? 17.651 11.558 0.484 1.00 83.44 382 LEU A CA 1
ATOM 2892 C C . LEU A 1 382 ? 18.462 12.359 1.523 1.00 83.44 382 LEU A C 1
ATOM 2894 O O . LEU A 1 382 ? 19.681 12.250 1.554 1.00 83.44 382 LEU A O 1
ATOM 2898 N N . GLY A 1 383 ? 17.805 13.157 2.369 1.00 81.56 383 GLY A N 1
ATOM 2899 C CA . GLY A 1 383 ? 18.446 13.923 3.447 1.00 81.56 383 GLY A CA 1
ATOM 2900 C C . GLY A 1 383 ? 18.549 13.192 4.791 1.00 81.56 383 GLY A C 1
ATOM 2901 O O . GLY A 1 383 ? 18.872 13.827 5.791 1.00 81.56 383 GLY A O 1
ATOM 2902 N N . ARG A 1 384 ? 18.208 11.898 4.855 1.00 87.19 384 ARG A N 1
ATOM 2903 C CA . ARG A 1 384 ? 18.259 11.082 6.079 1.00 87.19 384 ARG A CA 1
ATOM 2904 C C . ARG A 1 384 ? 19.412 10.069 6.020 1.00 87.19 384 ARG A C 1
ATOM 2906 O O . ARG A 1 384 ? 19.856 9.736 4.922 1.00 87.19 384 ARG A O 1
ATOM 2913 N N . PRO A 1 385 ? 19.882 9.548 7.172 1.00 89.12 385 PRO A N 1
ATOM 2914 C CA . PRO A 1 385 ? 20.785 8.397 7.197 1.00 89.12 385 PRO A CA 1
ATOM 2915 C C . PRO A 1 385 ? 20.204 7.221 6.401 1.00 89.12 385 PRO A C 1
ATOM 2917 O O . PRO A 1 385 ? 18.990 7.005 6.434 1.00 89.12 385 PRO A O 1
ATOM 2920 N N . HIS A 1 386 ? 21.063 6.474 5.703 1.00 93.12 386 HIS A N 1
ATOM 2921 C CA . HIS A 1 386 ? 20.667 5.380 4.803 1.00 93.12 386 HIS A CA 1
ATOM 2922 C C . HIS A 1 386 ? 19.605 5.840 3.778 1.00 93.12 386 HIS A C 1
ATOM 2924 O O . HIS A 1 386 ? 18.453 5.414 3.843 1.00 93.12 386 HIS A O 1
ATOM 2930 N N . PRO A 1 387 ? 19.938 6.792 2.886 1.00 95.25 387 PRO A N 1
ATOM 2931 C CA . PRO A 1 387 ? 18.964 7.439 2.011 1.00 95.25 387 PRO A CA 1
ATOM 2932 C C . PRO A 1 387 ? 18.421 6.496 0.932 1.00 95.25 387 PRO A C 1
ATOM 2934 O O . PRO A 1 387 ? 19.159 5.702 0.359 1.00 95.25 387 PRO A O 1
ATOM 2937 N N . GLY A 1 388 ? 17.142 6.640 0.586 1.00 95.50 388 GLY A N 1
ATOM 2938 C CA . GLY A 1 388 ? 16.506 5.952 -0.537 1.00 95.50 388 GLY A CA 1
ATOM 2939 C C . GLY A 1 388 ? 16.715 4.436 -0.521 1.00 95.50 388 GLY A C 1
ATOM 2940 O O . GLY A 1 388 ? 16.388 3.778 0.463 1.00 95.50 388 GLY A O 1
ATOM 2941 N N . LEU A 1 389 ? 17.264 3.883 -1.605 1.00 97.00 389 LEU A N 1
ATOM 2942 C CA . LEU A 1 389 ? 17.522 2.446 -1.765 1.00 97.00 389 LEU A CA 1
ATOM 2943 C C . LEU A 1 389 ? 18.479 1.883 -0.703 1.00 97.00 389 LEU A C 1
ATOM 2945 O O . LEU A 1 389 ? 18.341 0.717 -0.329 1.00 97.00 389 LEU A O 1
ATOM 2949 N N . ALA A 1 390 ? 19.390 2.707 -0.174 1.00 97.25 390 ALA A N 1
ATOM 2950 C CA . ALA A 1 390 ? 20.301 2.294 0.888 1.00 97.25 390 ALA A CA 1
ATOM 2951 C C . ALA A 1 390 ? 19.537 1.875 2.155 1.00 97.25 390 ALA A C 1
ATOM 2953 O O . ALA A 1 390 ? 19.980 0.984 2.858 1.00 97.25 390 ALA A O 1
ATOM 2954 N N . TYR A 1 391 ? 18.340 2.415 2.412 1.00 95.69 391 TYR A N 1
ATOM 2955 C CA . TYR A 1 391 ? 17.536 2.033 3.579 1.00 95.69 391 TYR A CA 1
ATOM 2956 C C . TYR A 1 391 ? 17.119 0.553 3.599 1.00 95.69 391 TYR A C 1
ATOM 2958 O O . TYR A 1 391 ? 17.007 -0.053 4.664 1.00 95.69 391 TYR A O 1
ATOM 2966 N N . ALA A 1 392 ? 16.844 -0.032 2.431 1.00 95.25 392 ALA A N 1
ATOM 2967 C CA . ALA A 1 392 ? 16.507 -1.452 2.320 1.00 95.25 392 ALA A CA 1
ATOM 2968 C C . ALA A 1 392 ? 17.760 -2.336 2.206 1.00 95.25 392 ALA A C 1
ATOM 2970 O O . ALA A 1 392 ? 17.738 -3.501 2.602 1.00 95.25 392 ALA A O 1
ATOM 2971 N N . PHE A 1 393 ? 18.845 -1.788 1.660 1.00 97.75 393 PHE A N 1
ATOM 2972 C CA . PHE A 1 393 ? 20.100 -2.504 1.455 1.00 97.75 393 PHE A CA 1
ATOM 2973 C C . PHE A 1 393 ? 20.965 -2.566 2.716 1.00 97.75 393 PHE A C 1
ATOM 2975 O O . PHE A 1 393 ? 21.601 -3.584 2.966 1.00 97.75 393 PHE A O 1
ATOM 2982 N N . ASP A 1 394 ? 21.005 -1.498 3.502 1.00 97.44 394 ASP A N 1
ATOM 2983 C CA . ASP A 1 394 ? 21.904 -1.377 4.640 1.00 97.44 394 ASP A CA 1
ATOM 2984 C C . ASP A 1 394 ? 21.407 -2.189 5.830 1.00 97.44 394 ASP A C 1
ATOM 2986 O O . ASP A 1 394 ? 20.213 -2.225 6.145 1.00 97.44 394 ASP A O 1
ATOM 2990 N N . LYS A 1 395 ? 22.343 -2.797 6.552 1.00 96.50 395 LYS A N 1
ATOM 2991 C CA . LYS A 1 395 ? 22.097 -3.205 7.931 1.00 96.50 395 LYS A CA 1
ATOM 2992 C C . LYS A 1 395 ? 22.187 -1.971 8.831 1.00 96.50 395 LYS A C 1
ATOM 2994 O O . LYS A 1 395 ? 23.171 -1.237 8.795 1.00 96.50 395 LYS A O 1
ATOM 2999 N N . ILE A 1 396 ? 21.173 -1.763 9.669 1.00 92.44 396 ILE A N 1
ATOM 3000 C CA . ILE A 1 396 ? 21.115 -0.644 10.614 1.00 92.44 396 ILE A CA 1
ATOM 3001 C C . ILE A 1 396 ? 21.074 -1.220 12.026 1.00 92.44 396 ILE A C 1
ATOM 3003 O O . ILE A 1 396 ? 20.050 -1.751 12.468 1.00 92.44 396 ILE A O 1
ATOM 3007 N N . ASP A 1 397 ? 22.200 -1.131 12.732 1.00 89.50 397 ASP A N 1
ATOM 3008 C CA . ASP A 1 397 ? 22.372 -1.760 14.040 1.00 89.50 397 ASP A CA 1
ATOM 3009 C C . ASP A 1 397 ? 21.283 -1.347 15.040 1.00 89.50 397 ASP A C 1
ATOM 3011 O O . ASP A 1 397 ? 20.955 -0.173 15.211 1.00 89.50 397 ASP A O 1
ATOM 3015 N N . GLY A 1 398 ? 20.692 -2.350 15.696 1.00 81.88 398 GLY A N 1
ATOM 3016 C CA . GLY A 1 398 ? 19.613 -2.170 16.670 1.00 81.88 398 GLY A CA 1
ATOM 3017 C C . GLY A 1 398 ? 18.248 -1.791 16.082 1.00 81.88 398 GLY A C 1
ATOM 3018 O O . GLY A 1 398 ? 17.278 -1.747 16.837 1.00 81.88 398 GLY A O 1
ATOM 3019 N N . LEU A 1 399 ? 18.147 -1.554 14.769 1.00 82.06 399 LEU A N 1
ATOM 3020 C CA . LEU A 1 399 ? 16.904 -1.147 14.112 1.00 82.06 399 LEU A CA 1
ATOM 3021 C C . LEU A 1 399 ? 16.411 -2.168 13.084 1.00 82.06 399 LEU A C 1
ATOM 3023 O O . LEU A 1 399 ? 15.258 -2.588 13.155 1.00 82.06 399 LEU A O 1
ATOM 3027 N N . LYS A 1 400 ? 17.253 -2.540 12.114 1.00 86.12 400 LYS A N 1
ATOM 3028 C CA . LYS A 1 400 ? 16.832 -3.306 10.933 1.00 86.12 400 LYS A CA 1
ATOM 3029 C C . LYS A 1 400 ? 17.971 -4.161 10.370 1.00 86.12 400 LYS A C 1
ATOM 3031 O O . LYS A 1 400 ? 19.124 -3.741 10.329 1.00 86.12 400 LYS A O 1
ATOM 3036 N N . GLN A 1 401 ? 17.626 -5.365 9.915 1.00 90.75 401 GLN A N 1
ATOM 3037 C CA . GLN A 1 401 ? 18.518 -6.222 9.127 1.00 90.75 401 GLN A CA 1
ATOM 3038 C C . GLN A 1 401 ? 18.491 -5.811 7.650 1.00 90.75 401 GLN A C 1
ATOM 3040 O O . GLN A 1 401 ? 17.472 -5.330 7.158 1.00 90.75 401 GLN A O 1
ATOM 3045 N N . THR A 1 402 ? 19.585 -6.053 6.932 1.00 94.94 402 THR A N 1
ATOM 3046 C CA . THR A 1 402 ? 19.630 -5.840 5.479 1.00 94.94 402 THR A CA 1
ATOM 3047 C C . THR A 1 402 ? 18.662 -6.771 4.743 1.00 94.94 402 THR A C 1
ATOM 3049 O O . THR A 1 402 ? 18.548 -7.953 5.074 1.00 94.94 402 THR A O 1
ATOM 3052 N N . TYR A 1 403 ? 17.995 -6.263 3.702 1.00 96.19 403 TYR A N 1
ATOM 3053 C CA . TYR A 1 403 ? 17.220 -7.100 2.782 1.00 96.19 403 TYR A CA 1
ATOM 3054 C C . TYR A 1 403 ? 18.081 -7.715 1.665 1.00 96.19 403 TYR A C 1
ATOM 3056 O O . TYR A 1 403 ? 17.556 -8.431 0.817 1.00 96.19 403 TYR A O 1
ATOM 3064 N N . ASN A 1 404 ? 19.391 -7.461 1.638 1.00 98.00 404 ASN A N 1
ATOM 3065 C CA . ASN A 1 404 ? 20.318 -7.966 0.623 1.00 98.00 404 ASN A CA 1
ATOM 3066 C C . ASN A 1 404 ? 20.940 -9.331 0.977 1.00 98.00 404 ASN A C 1
ATOM 3068 O O . ASN A 1 404 ? 21.854 -9.790 0.298 1.00 98.00 404 ASN A O 1
ATOM 3072 N N . HIS A 1 405 ? 20.462 -9.998 2.026 1.00 96.94 405 HIS A N 1
ATOM 3073 C CA . HIS A 1 405 ? 20.914 -11.327 2.441 1.00 96.94 405 HIS A CA 1
ATOM 3074 C C . HIS A 1 405 ? 19.749 -12.308 2.573 1.00 96.94 405 HIS A C 1
ATOM 3076 O O . HIS A 1 405 ? 18.582 -11.926 2.472 1.00 96.94 405 HIS A O 1
ATOM 3082 N N . ALA A 1 406 ? 20.085 -13.583 2.805 1.00 94.62 406 ALA A N 1
ATOM 3083 C CA . ALA A 1 406 ? 19.111 -14.648 2.998 1.00 94.62 406 ALA A CA 1
ATOM 3084 C C . ALA A 1 406 ? 18.036 -14.223 4.018 1.00 94.62 406 ALA A C 1
ATOM 3086 O O . ALA A 1 406 ? 18.383 -13.694 5.077 1.00 94.62 406 ALA A O 1
ATOM 3087 N N . PRO A 1 407 ? 16.747 -14.445 3.719 1.00 95.12 407 PRO A N 1
ATOM 3088 C CA . PRO A 1 407 ? 16.202 -15.311 2.659 1.00 95.12 407 PRO A CA 1
ATOM 3089 C C . PRO A 1 407 ? 16.185 -14.725 1.233 1.00 95.12 407 PRO A C 1
ATOM 3091 O O . PRO A 1 407 ? 15.829 -15.437 0.297 1.00 95.12 407 PRO A O 1
ATOM 3094 N N . ASN A 1 408 ? 16.575 -13.465 1.034 1.00 97.88 408 ASN A N 1
ATOM 3095 C CA . ASN A 1 408 ? 16.765 -12.898 -0.302 1.00 97.88 408 ASN A CA 1
ATOM 3096 C C . ASN A 1 408 ? 18.097 -13.339 -0.923 1.00 97.88 408 ASN A C 1
ATOM 3098 O O . ASN A 1 408 ? 19.050 -13.707 -0.229 1.00 97.88 408 ASN A O 1
ATOM 3102 N N . ARG A 1 409 ? 18.190 -13.254 -2.252 1.00 98.38 409 ARG A N 1
ATOM 3103 C CA . ARG A 1 409 ? 19.479 -13.332 -2.943 1.00 98.38 409 ARG A CA 1
ATOM 3104 C C . ARG A 1 409 ? 20.190 -11.985 -2.869 1.00 98.38 409 ARG A C 1
ATOM 3106 O O . ARG A 1 409 ? 19.557 -10.936 -2.976 1.00 98.38 409 ARG A O 1
ATOM 3113 N N . THR A 1 410 ? 21.514 -12.014 -2.728 1.00 98.75 410 THR A N 1
ATOM 3114 C CA . THR A 1 410 ? 22.308 -10.780 -2.761 1.00 98.75 410 THR A CA 1
ATOM 3115 C C . THR A 1 410 ? 22.250 -10.157 -4.152 1.00 98.75 410 THR A C 1
ATOM 3117 O O . THR A 1 410 ? 22.215 -10.879 -5.156 1.00 98.75 410 THR A O 1
ATOM 3120 N N . ALA A 1 411 ? 22.298 -8.828 -4.234 1.00 98.69 411 ALA A N 1
ATOM 3121 C CA . ALA A 1 411 ? 22.337 -8.103 -5.497 1.00 98.69 411 ALA A CA 1
ATOM 3122 C C . ALA A 1 411 ? 23.514 -8.566 -6.370 1.00 98.69 411 ALA A C 1
ATOM 3124 O O . ALA A 1 411 ? 23.322 -8.799 -7.557 1.00 98.69 411 ALA A O 1
ATOM 3125 N N . LEU A 1 412 ? 24.694 -8.825 -5.787 1.00 98.69 412 LEU A N 1
ATOM 3126 C CA . LEU A 1 412 ? 25.830 -9.406 -6.518 1.00 98.69 412 LEU A CA 1
ATOM 3127 C C . LEU A 1 412 ? 25.470 -10.742 -7.180 1.00 98.69 412 LEU A C 1
ATOM 3129 O O . LEU A 1 412 ? 25.725 -10.921 -8.369 1.00 98.69 412 LEU A O 1
ATOM 3133 N N . SER A 1 413 ? 24.848 -11.658 -6.429 1.00 98.62 413 SER A N 1
ATOM 3134 C CA . SER A 1 413 ? 24.467 -12.975 -6.954 1.00 98.62 413 SER A CA 1
ATOM 3135 C C . SER A 1 413 ? 23.394 -12.897 -8.041 1.00 98.62 413 SER A C 1
ATOM 3137 O O . SER A 1 413 ? 23.321 -13.785 -8.883 1.00 98.62 413 SER A O 1
ATOM 3139 N N . LEU A 1 414 ? 22.550 -11.860 -8.022 1.00 98.75 414 LEU A N 1
ATOM 3140 C CA . LEU A 1 414 ? 21.554 -11.603 -9.062 1.00 98.75 414 LEU A CA 1
ATOM 3141 C C . LEU A 1 414 ? 22.198 -10.952 -10.285 1.00 98.75 414 LEU A C 1
ATOM 3143 O O . LEU A 1 414 ? 21.922 -11.351 -11.404 1.00 98.75 414 LEU A O 1
ATOM 3147 N N . PHE A 1 415 ? 23.113 -10.004 -10.106 1.00 98.56 415 PHE A N 1
ATOM 3148 C CA . PHE A 1 415 ? 23.793 -9.347 -11.225 1.00 98.56 415 PHE A CA 1
ATOM 3149 C C . PHE A 1 415 ? 24.708 -10.299 -12.006 1.00 98.56 415 PHE A C 1
ATOM 3151 O O . PHE A 1 415 ? 25.007 -10.035 -13.166 1.00 98.56 415 PHE A O 1
ATOM 3158 N N . GLN A 1 416 ? 25.137 -11.399 -11.384 1.00 98.31 416 GLN A N 1
ATOM 3159 C CA . GLN A 1 416 ? 25.878 -12.493 -12.020 1.00 98.31 416 GLN A CA 1
ATOM 3160 C C . GLN A 1 416 ? 24.970 -13.582 -12.621 1.00 98.31 416 GLN A C 1
ATOM 3162 O O . GLN A 1 416 ? 25.466 -14.481 -13.299 1.00 98.31 416 GLN A O 1
ATOM 3167 N N . ASP A 1 417 ? 23.660 -13.537 -12.367 1.00 98.06 417 ASP A N 1
ATOM 3168 C CA . ASP A 1 417 ? 22.700 -14.522 -12.859 1.00 98.06 417 ASP A CA 1
ATOM 3169 C C . ASP A 1 417 ? 22.202 -14.142 -14.254 1.00 98.06 417 ASP A C 1
ATOM 3171 O O . ASP A 1 417 ? 21.556 -13.107 -14.430 1.00 98.06 417 ASP A O 1
ATOM 3175 N N . HIS A 1 418 ? 22.454 -15.014 -15.231 1.00 97.00 418 HIS A N 1
ATOM 3176 C CA . HIS A 1 418 ? 22.026 -14.806 -16.612 1.00 97.00 418 HIS A CA 1
ATOM 3177 C C . HIS A 1 418 ? 20.515 -14.559 -16.741 1.00 97.00 418 HIS A C 1
ATOM 3179 O O . HIS A 1 418 ? 20.118 -13.671 -17.485 1.00 97.00 418 HIS A O 1
ATOM 3185 N N . LEU A 1 419 ? 19.664 -15.247 -15.965 1.00 97.00 419 LEU A N 1
ATOM 3186 C CA . LEU A 1 419 ? 18.212 -15.038 -16.019 1.00 97.00 419 LEU A CA 1
ATOM 3187 C C . LEU A 1 419 ? 17.838 -13.623 -15.572 1.00 97.00 419 LEU A C 1
ATOM 3189 O O . LEU A 1 419 ? 16.957 -12.991 -16.154 1.00 97.00 419 LEU A O 1
ATOM 3193 N N . PHE A 1 420 ? 18.513 -13.114 -14.542 1.00 98.44 420 PHE A N 1
ATOM 3194 C CA . PHE A 1 420 ? 18.287 -11.760 -14.053 1.00 98.44 420 PHE A CA 1
ATOM 3195 C C . PHE A 1 420 ? 18.788 -10.722 -15.059 1.00 98.44 420 PHE A C 1
ATOM 3197 O O . PHE A 1 420 ? 18.091 -9.749 -15.348 1.00 98.44 420 PHE A O 1
ATOM 3204 N N . THR A 1 421 ? 19.989 -10.919 -15.610 1.00 98.25 421 THR A N 1
ATOM 3205 C CA . THR A 1 421 ? 20.565 -9.982 -16.580 1.00 98.25 421 THR A CA 1
ATOM 3206 C C . THR A 1 421 ? 19.818 -9.986 -17.905 1.00 98.25 421 THR A C 1
ATOM 3208 O O . THR A 1 421 ? 19.675 -8.925 -18.506 1.00 98.25 421 THR A O 1
ATOM 3211 N N . ASP A 1 422 ? 19.284 -11.124 -18.340 1.00 97.62 422 ASP A N 1
ATOM 3212 C CA . ASP A 1 422 ? 18.476 -11.210 -19.556 1.00 97.62 422 ASP A CA 1
ATOM 3213 C C . ASP A 1 422 ? 17.135 -10.488 -19.369 1.00 97.62 422 ASP A C 1
ATOM 3215 O O . ASP A 1 422 ? 16.719 -9.716 -20.234 1.00 97.62 422 ASP A O 1
ATOM 3219 N N . ALA A 1 423 ? 16.487 -10.669 -18.211 1.00 97.81 423 ALA A N 1
ATOM 3220 C CA . ALA A 1 423 ? 15.211 -10.025 -17.906 1.00 97.81 423 ALA A CA 1
ATOM 3221 C C . ALA A 1 423 ? 15.341 -8.507 -17.677 1.00 97.81 423 ALA A C 1
ATOM 3223 O O . ALA A 1 423 ? 14.491 -7.731 -18.118 1.00 97.81 423 ALA A O 1
ATOM 3224 N N . HIS A 1 424 ? 16.404 -8.068 -16.994 1.00 98.38 424 HIS A N 1
ATOM 3225 C CA . HIS A 1 424 ? 16.489 -6.704 -16.454 1.00 98.38 424 HIS A CA 1
ATOM 3226 C C . HIS A 1 424 ? 17.653 -5.879 -17.001 1.00 98.38 424 HIS A C 1
ATOM 3228 O O . HIS A 1 424 ? 17.659 -4.661 -16.829 1.00 98.38 424 HIS A O 1
ATOM 3234 N N . GLY A 1 425 ? 18.623 -6.480 -17.694 1.00 98.12 425 GLY A N 1
ATOM 3235 C CA . GLY A 1 425 ? 19.881 -5.839 -18.108 1.00 98.12 425 GLY A CA 1
ATOM 3236 C C . GLY A 1 425 ? 19.743 -4.688 -19.111 1.00 98.12 425 GLY A C 1
ATOM 3237 O O . GLY A 1 425 ? 20.718 -3.986 -19.373 1.00 98.12 425 GLY A O 1
ATOM 3238 N N . GLN A 1 426 ? 18.541 -4.457 -19.648 1.00 97.81 426 GLN A N 1
ATOM 3239 C CA . GLN A 1 426 ? 18.223 -3.296 -20.489 1.00 97.81 426 GLN A CA 1
ATOM 3240 C C . GLN A 1 426 ? 17.673 -2.093 -19.700 1.00 97.81 426 GLN A C 1
ATOM 3242 O O . GLN A 1 426 ? 17.480 -1.019 -20.271 1.00 97.81 426 GLN A O 1
ATOM 3247 N N . LYS A 1 427 ? 17.412 -2.240 -18.393 1.00 98.06 427 LYS A N 1
ATOM 3248 C CA . LYS A 1 427 ? 16.931 -1.150 -17.532 1.00 98.06 427 LYS A CA 1
ATOM 3249 C C . LYS A 1 427 ? 18.048 -0.149 -17.223 1.00 98.06 427 LYS A C 1
ATOM 3251 O O . LYS A 1 427 ? 19.241 -0.453 -17.302 1.00 98.06 427 LYS A O 1
ATOM 3256 N N . ALA A 1 428 ? 17.659 1.070 -16.849 1.00 97.94 428 ALA A N 1
ATOM 3257 C CA . ALA A 1 428 ? 18.615 2.113 -16.497 1.00 97.94 428 ALA A CA 1
ATOM 3258 C C . ALA A 1 428 ? 19.521 1.689 -15.326 1.00 97.94 428 ALA A C 1
ATOM 3260 O O . ALA A 1 428 ? 19.113 0.930 -14.447 1.00 97.94 428 ALA A O 1
ATOM 3261 N N . GLY A 1 429 ? 20.774 2.141 -15.351 1.00 96.81 429 GLY A N 1
ATOM 3262 C CA . GLY A 1 429 ? 21.797 1.753 -14.373 1.00 96.81 429 GLY A CA 1
ATOM 3263 C C . GLY A 1 429 ? 22.469 0.398 -14.637 1.00 96.81 429 GLY A C 1
ATOM 3264 O O . GLY A 1 429 ? 23.566 0.165 -14.128 1.00 96.81 429 GLY A O 1
ATOM 3265 N N . ALA A 1 430 ? 21.905 -0.474 -15.488 1.00 98.00 430 ALA A N 1
ATOM 3266 C CA . ALA A 1 430 ? 22.508 -1.779 -15.785 1.00 98.00 430 ALA A CA 1
ATOM 3267 C C . ALA A 1 430 ? 23.917 -1.646 -16.381 1.00 98.00 430 ALA A C 1
ATOM 3269 O O . ALA A 1 430 ? 24.858 -2.276 -15.907 1.00 98.00 430 ALA A O 1
ATOM 3270 N N . ARG A 1 431 ? 24.103 -0.764 -17.376 1.00 96.88 431 ARG A N 1
ATOM 3271 C CA . ARG A 1 431 ? 25.400 -0.580 -18.055 1.00 96.88 431 ARG A CA 1
ATOM 3272 C C . ARG A 1 431 ? 26.520 -0.152 -17.103 1.00 96.88 431 ARG A C 1
ATOM 3274 O O . ARG A 1 431 ? 27.638 -0.631 -17.253 1.00 96.88 431 ARG A O 1
ATOM 3281 N N . SER A 1 432 ? 26.238 0.721 -16.134 1.00 95.19 432 SER A N 1
ATOM 3282 C CA . SER A 1 432 ? 27.233 1.163 -15.145 1.00 95.19 432 SER A CA 1
ATOM 3283 C C . SER A 1 432 ? 27.649 0.062 -14.169 1.00 95.19 432 SER A C 1
ATOM 3285 O O . SER A 1 432 ? 28.728 0.150 -13.591 1.00 95.19 432 SER A O 1
ATOM 3287 N N . ILE A 1 433 ? 26.817 -0.967 -13.991 1.00 96.06 433 ILE A N 1
ATOM 3288 C CA . ILE A 1 433 ? 27.083 -2.091 -13.085 1.00 96.06 433 ILE A CA 1
ATOM 3289 C C . ILE A 1 433 ? 27.721 -3.253 -13.847 1.00 96.06 433 ILE A C 1
ATOM 3291 O O . ILE A 1 433 ? 28.801 -3.707 -13.482 1.00 96.06 433 ILE A O 1
ATOM 3295 N N . LEU A 1 434 ? 27.078 -3.700 -14.927 1.00 96.88 434 LEU A N 1
ATOM 3296 C CA . LEU A 1 434 ? 27.487 -4.868 -15.710 1.00 96.88 434 LEU A CA 1
ATOM 3297 C C . LEU A 1 434 ? 28.698 -4.582 -16.612 1.00 96.88 434 LEU A C 1
ATOM 3299 O O . LEU A 1 434 ? 29.495 -5.474 -16.874 1.00 96.88 434 LEU A O 1
ATOM 3303 N N . GLY A 1 435 ? 28.845 -3.341 -17.090 1.00 92.75 435 GLY A N 1
ATOM 3304 C CA . GLY A 1 435 ? 29.920 -2.924 -17.998 1.00 92.75 435 GLY A CA 1
ATOM 3305 C C . GLY A 1 435 ? 31.141 -2.319 -17.304 1.00 92.75 435 GLY A C 1
ATOM 3306 O O . GLY A 1 435 ? 31.987 -1.724 -17.974 1.00 92.75 435 GLY A O 1
ATOM 3307 N N . ARG A 1 436 ? 31.226 -2.399 -15.971 1.00 92.50 436 ARG A N 1
ATOM 3308 C CA . ARG A 1 436 ? 32.321 -1.791 -15.210 1.00 92.50 436 ARG A CA 1
ATOM 3309 C C . ARG A 1 436 ? 33.653 -2.505 -15.508 1.00 92.50 436 ARG A C 1
ATOM 3311 O O . ARG A 1 436 ? 33.711 -3.735 -15.436 1.00 92.50 436 ARG A O 1
ATOM 3318 N N . PRO A 1 437 ? 34.745 -1.769 -15.802 1.00 92.38 437 PRO A N 1
ATOM 3319 C CA . PRO A 1 437 ? 36.072 -2.369 -15.918 1.00 92.38 437 PRO A CA 1
ATOM 3320 C C . PRO A 1 437 ? 36.448 -3.121 -14.635 1.00 92.38 437 PRO A C 1
ATOM 3322 O O . PRO A 1 437 ? 36.347 -2.563 -13.544 1.00 92.38 437 PRO A O 1
ATOM 3325 N N . GLY A 1 438 ? 36.875 -4.379 -14.768 1.00 92.31 438 GLY A N 1
ATOM 3326 C CA . GLY A 1 438 ? 37.164 -5.262 -13.629 1.00 92.31 438 GLY A CA 1
ATOM 3327 C C . GLY A 1 438 ? 35.982 -6.118 -13.152 1.00 92.31 438 GLY A C 1
ATOM 3328 O O . GLY A 1 438 ? 36.159 -6.904 -12.226 1.00 92.31 438 GLY A O 1
ATOM 3329 N N . GLY A 1 439 ? 34.814 -6.021 -13.799 1.00 94.88 439 GLY A N 1
ATOM 3330 C CA . GLY A 1 439 ? 33.632 -6.830 -13.494 1.00 94.88 439 GLY A CA 1
ATOM 3331 C C . GLY A 1 439 ? 32.665 -6.169 -12.507 1.00 94.88 439 GLY A C 1
ATOM 3332 O O . GLY A 1 439 ? 32.798 -4.995 -12.158 1.00 94.88 439 GLY A O 1
ATOM 3333 N N . ILE A 1 440 ? 31.655 -6.934 -12.079 1.00 97.69 440 ILE A N 1
ATOM 3334 C CA . ILE A 1 440 ? 30.626 -6.469 -11.139 1.00 97.69 440 ILE A CA 1
ATOM 3335 C C . ILE A 1 440 ? 31.262 -6.246 -9.763 1.00 97.69 440 ILE A C 1
ATOM 3337 O O . ILE A 1 440 ? 31.954 -7.117 -9.239 1.00 97.69 440 ILE A O 1
ATOM 3341 N N . ASP A 1 441 ? 31.004 -5.079 -9.173 1.00 97.31 441 ASP A N 1
ATOM 3342 C CA . ASP A 1 441 ? 31.554 -4.686 -7.875 1.00 97.31 441 ASP A CA 1
ATOM 3343 C C . ASP A 1 441 ? 31.125 -5.658 -6.752 1.00 97.31 441 ASP A C 1
ATOM 3345 O O . ASP A 1 441 ? 29.922 -5.816 -6.518 1.00 97.31 441 ASP A O 1
ATOM 3349 N N . PRO A 1 442 ? 32.063 -6.288 -6.018 1.00 98.00 442 PRO A N 1
ATOM 3350 C CA . PRO A 1 442 ? 31.728 -7.251 -4.971 1.00 98.00 442 PRO A CA 1
ATOM 3351 C C . PRO A 1 442 ? 30.963 -6.637 -3.788 1.00 98.00 442 PRO A C 1
ATOM 3353 O O . PRO A 1 442 ? 30.316 -7.376 -3.046 1.00 98.00 442 PRO A O 1
ATOM 3356 N N . ARG A 1 443 ? 30.965 -5.304 -3.617 1.00 97.94 443 ARG A N 1
ATOM 3357 C CA . ARG A 1 443 ? 30.192 -4.620 -2.561 1.00 97.94 443 ARG A CA 1
ATOM 3358 C C . ARG A 1 443 ? 28.683 -4.856 -2.676 1.00 97.94 443 ARG A C 1
ATOM 3360 O O . ARG A 1 443 ? 27.995 -4.843 -1.662 1.00 97.94 443 ARG A O 1
ATOM 3367 N N . TRP A 1 444 ? 28.171 -5.183 -3.866 1.00 98.38 444 TRP A N 1
ATOM 3368 C CA . TRP A 1 444 ? 26.771 -5.593 -4.056 1.00 98.38 444 TRP A CA 1
ATOM 3369 C C . TRP A 1 444 ? 26.398 -6.892 -3.320 1.00 98.38 444 TRP A C 1
ATOM 3371 O O . TRP A 1 444 ? 25.220 -7.237 -3.226 1.00 98.38 444 TRP A O 1
ATOM 3381 N N . GLY A 1 445 ? 27.386 -7.635 -2.817 1.00 98.25 445 GLY A N 1
ATOM 3382 C CA . GLY A 1 445 ? 27.189 -8.832 -2.010 1.00 98.25 445 GLY A CA 1
ATOM 3383 C C . GLY A 1 445 ? 27.150 -8.574 -0.504 1.00 98.25 445 GLY A C 1
ATOM 3384 O O . GLY A 1 445 ? 26.926 -9.530 0.228 1.00 98.25 445 GLY A O 1
ATOM 3385 N N . GLY A 1 446 ? 27.405 -7.342 -0.051 1.00 97.88 446 GLY A N 1
ATOM 3386 C CA . GLY A 1 446 ? 27.455 -6.977 1.367 1.00 97.88 446 GLY A CA 1
ATOM 3387 C C . GLY A 1 446 ? 26.148 -6.395 1.909 1.00 97.88 446 GLY A C 1
ATOM 3388 O O . GLY A 1 446 ? 25.103 -6.456 1.263 1.00 97.88 446 GLY A O 1
ATOM 3389 N N . ASP A 1 447 ? 26.247 -5.789 3.089 1.00 97.44 447 ASP A N 1
ATOM 3390 C CA . ASP A 1 447 ? 25.158 -5.168 3.853 1.00 97.44 447 ASP A CA 1
ATOM 3391 C C . ASP A 1 447 ? 25.336 -3.647 4.017 1.00 97.44 447 ASP A C 1
ATOM 3393 O O . ASP A 1 447 ? 24.730 -3.034 4.893 1.00 97.44 447 ASP A O 1
ATOM 3397 N N . THR A 1 448 ? 26.200 -3.049 3.193 1.00 97.50 448 THR A N 1
ATOM 3398 C CA . THR A 1 448 ? 26.467 -1.609 3.154 1.00 97.50 448 THR A CA 1
ATOM 3399 C C . THR A 1 448 ? 26.421 -1.116 1.712 1.00 97.50 448 THR A C 1
ATOM 3401 O O . THR A 1 448 ? 27.136 -1.623 0.842 1.00 97.50 448 THR A O 1
ATOM 3404 N N . TRP A 1 449 ? 25.593 -0.111 1.464 1.00 97.94 449 TRP A N 1
ATOM 3405 C CA . TRP A 1 449 ? 25.354 0.488 0.166 1.00 97.94 449 TRP A CA 1
ATOM 3406 C C . TRP A 1 449 ? 26.651 1.088 -0.389 1.00 97.94 449 TRP A C 1
ATOM 3408 O O . TRP A 1 449 ? 27.344 1.826 0.322 1.00 97.94 449 TRP A O 1
ATOM 3418 N N . PRO A 1 450 ? 27.000 0.830 -1.664 1.00 97.00 450 PRO A N 1
ATOM 3419 C CA . PRO A 1 450 ? 28.144 1.474 -2.299 1.00 97.00 450 PRO A CA 1
ATOM 3420 C C . PRO A 1 450 ? 27.968 3.002 -2.323 1.00 97.00 450 PRO A C 1
ATOM 3422 O O . PRO A 1 450 ? 27.147 3.530 -3.069 1.00 97.00 450 PRO A O 1
ATOM 3425 N N . SER A 1 451 ? 28.729 3.728 -1.501 1.00 94.06 451 SER A N 1
ATOM 3426 C CA . SER A 1 451 ? 28.546 5.174 -1.268 1.00 94.06 451 SER A CA 1
ATOM 3427 C C . SER A 1 451 ? 28.758 6.061 -2.502 1.00 94.06 451 SER A C 1
ATOM 3429 O O . SER A 1 451 ? 28.293 7.197 -2.535 1.00 94.06 451 SER A O 1
ATOM 3431 N N . ASP A 1 452 ? 29.440 5.543 -3.521 1.00 94.06 452 ASP A N 1
ATOM 3432 C CA . ASP A 1 452 ? 29.653 6.160 -4.830 1.00 94.06 452 ASP A CA 1
ATOM 3433 C C . ASP A 1 452 ? 28.487 5.940 -5.815 1.00 94.06 452 ASP A C 1
ATOM 3435 O O . ASP A 1 452 ? 28.494 6.498 -6.912 1.00 94.06 452 ASP A O 1
ATOM 3439 N N . VAL A 1 453 ? 27.471 5.157 -5.437 1.00 95.25 453 VAL A N 1
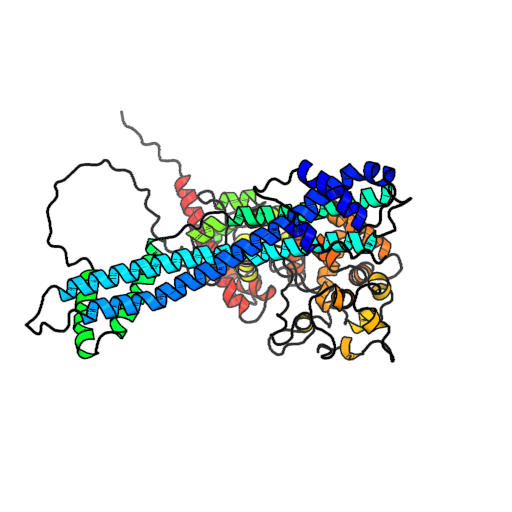ATOM 3440 C CA . VAL A 1 453 ? 26.274 4.887 -6.243 1.00 95.25 453 VAL A CA 1
ATOM 3441 C C . VAL A 1 453 ? 25.093 5.687 -5.697 1.00 95.25 453 VAL A C 1
ATOM 3443 O O . VAL A 1 453 ? 24.809 5.672 -4.500 1.00 95.25 453 VAL A O 1
ATOM 3446 N N . SER A 1 454 ? 24.363 6.374 -6.582 1.00 95.94 454 SER A N 1
ATOM 3447 C CA . SER A 1 454 ? 23.155 7.115 -6.200 1.00 95.94 454 SER A CA 1
ATOM 3448 C C . SER A 1 454 ? 22.149 6.192 -5.519 1.00 95.94 454 SER A C 1
ATOM 3450 O O . SER A 1 454 ? 21.730 5.201 -6.107 1.00 95.94 454 SER A O 1
ATOM 3452 N N . ALA A 1 455 ? 21.695 6.549 -4.319 1.00 97.12 455 ALA A N 1
ATOM 3453 C CA . ALA A 1 455 ? 20.657 5.803 -3.612 1.00 97.12 455 ALA A CA 1
ATOM 3454 C C . ALA A 1 455 ? 19.229 6.276 -3.958 1.00 97.12 455 ALA A C 1
ATOM 3456 O O . ALA A 1 455 ? 18.271 5.898 -3.290 1.00 97.12 455 ALA A O 1
ATOM 3457 N N . ALA A 1 456 ? 19.052 7.122 -4.980 1.00 95.56 456 ALA A N 1
ATOM 3458 C CA . ALA A 1 456 ? 17.737 7.631 -5.364 1.00 95.56 456 ALA A CA 1
ATOM 3459 C C . ALA A 1 456 ? 16.769 6.507 -5.765 1.00 95.56 456 ALA A C 1
ATOM 3461 O O . ALA A 1 456 ? 17.120 5.601 -6.522 1.00 95.56 456 ALA A O 1
ATOM 3462 N N . VAL A 1 457 ? 15.521 6.601 -5.302 1.00 93.94 457 VAL A N 1
ATOM 3463 C CA . VAL A 1 457 ? 14.426 5.715 -5.726 1.00 93.94 457 VAL A CA 1
ATOM 3464 C C . VAL A 1 457 ? 13.866 6.229 -7.056 1.00 93.94 457 VAL A C 1
ATOM 3466 O O . VAL A 1 457 ? 12.750 6.734 -7.131 1.00 93.94 457 VAL A O 1
ATOM 3469 N N . ASP A 1 458 ? 14.698 6.175 -8.093 1.00 93.75 458 ASP A N 1
ATOM 3470 C CA . ASP A 1 458 ? 14.409 6.693 -9.429 1.00 93.75 458 ASP A CA 1
ATOM 3471 C C . ASP A 1 458 ? 14.673 5.599 -10.478 1.00 93.75 458 ASP A C 1
ATOM 3473 O O . ASP A 1 458 ? 15.838 5.269 -10.734 1.00 93.75 458 ASP A O 1
ATOM 3477 N N . PRO A 1 459 ? 13.626 5.040 -11.115 1.00 93.94 459 PRO A N 1
ATOM 3478 C CA . PRO A 1 459 ? 13.774 4.010 -12.142 1.00 93.94 459 PRO A CA 1
ATOM 3479 C C . PRO A 1 459 ? 14.605 4.441 -13.357 1.00 93.94 459 PRO A C 1
ATOM 3481 O O . PRO A 1 459 ? 15.160 3.582 -14.040 1.00 93.94 459 PRO A O 1
ATOM 3484 N N . SER A 1 460 ? 14.716 5.744 -13.635 1.00 95.06 460 SER A N 1
ATOM 3485 C CA . SER A 1 460 ? 15.526 6.275 -14.740 1.00 95.06 460 SER A CA 1
ATOM 3486 C C . SER A 1 460 ? 17.031 6.275 -14.446 1.00 95.06 460 SER A C 1
ATOM 3488 O O . SER A 1 460 ? 17.837 6.408 -15.367 1.00 95.06 460 SER A O 1
ATOM 3490 N N . ILE A 1 461 ? 17.413 6.079 -13.179 1.00 95.81 461 ILE A N 1
ATOM 3491 C CA . ILE A 1 461 ? 18.805 5.992 -12.720 1.00 95.81 461 ILE A CA 1
ATOM 3492 C C . ILE A 1 461 ? 19.114 4.564 -12.264 1.00 95.81 461 ILE A C 1
ATOM 3494 O O . ILE A 1 461 ? 20.061 3.948 -12.745 1.00 95.81 461 ILE A O 1
ATOM 3498 N N . ASN A 1 462 ? 18.287 4.031 -11.364 1.00 97.69 462 ASN A N 1
ATOM 3499 C CA . ASN A 1 462 ? 18.515 2.787 -10.632 1.00 97.69 462 ASN A CA 1
ATOM 3500 C C . ASN A 1 462 ? 17.561 1.657 -11.038 1.00 97.69 462 ASN A C 1
ATOM 3502 O O . ASN A 1 462 ? 17.436 0.675 -10.308 1.00 97.69 462 ASN A O 1
ATOM 3506 N N . GLY A 1 463 ? 16.908 1.761 -12.200 1.00 97.94 463 GLY A N 1
ATOM 3507 C CA . GLY A 1 463 ? 15.907 0.796 -12.658 1.00 97.94 463 GLY A CA 1
ATOM 3508 C C . GLY A 1 463 ? 16.366 -0.662 -12.610 1.00 97.94 463 GLY A C 1
ATOM 3509 O O . GLY A 1 463 ? 15.577 -1.510 -12.233 1.00 97.94 463 GLY A O 1
ATOM 3510 N N . PHE A 1 464 ? 17.629 -0.962 -12.927 1.00 98.62 464 PHE A N 1
ATOM 3511 C CA . PHE A 1 464 ? 18.201 -2.311 -12.819 1.00 98.62 464 PHE A CA 1
ATOM 3512 C C . PHE A 1 464 ? 18.377 -2.775 -11.367 1.00 98.62 464 PHE A C 1
ATOM 3514 O O . PHE A 1 464 ? 17.997 -3.889 -11.017 1.00 98.62 464 PHE A O 1
ATOM 3521 N N . VAL A 1 465 ? 18.921 -1.910 -10.504 1.00 98.44 465 VAL A N 1
ATOM 3522 C CA . VAL A 1 465 ? 19.173 -2.222 -9.086 1.00 98.44 465 VAL A CA 1
ATOM 3523 C C . VAL A 1 465 ? 17.866 -2.419 -8.322 1.00 98.44 465 VAL A C 1
ATOM 3525 O O . VAL A 1 465 ? 17.787 -3.278 -7.451 1.00 98.44 465 VAL A O 1
ATOM 3528 N N . MET A 1 466 ? 16.824 -1.666 -8.678 1.00 98.31 466 MET A N 1
ATOM 3529 C CA . MET A 1 466 ? 15.489 -1.785 -8.086 1.00 98.31 466 MET A CA 1
ATOM 3530 C C . MET A 1 466 ? 14.826 -3.148 -8.359 1.00 98.31 466 MET A C 1
ATOM 3532 O O . MET A 1 466 ? 13.896 -3.518 -7.650 1.00 98.31 466 MET A O 1
ATOM 3536 N N . GLU A 1 467 ? 15.295 -3.929 -9.336 1.00 98.62 467 GLU A N 1
ATOM 3537 C CA . GLU A 1 467 ? 14.766 -5.280 -9.580 1.00 98.62 467 GLU A CA 1
ATOM 3538 C C . GLU A 1 467 ? 15.415 -6.357 -8.702 1.00 98.62 467 GLU A C 1
ATOM 3540 O O . GLU A 1 467 ? 14.919 -7.489 -8.648 1.00 98.62 467 GLU A O 1
ATOM 3545 N N . ALA A 1 468 ? 16.503 -6.020 -7.999 1.00 98.62 468 ALA A N 1
ATOM 3546 C CA . ALA A 1 468 ? 17.143 -6.926 -7.057 1.00 98.62 468 ALA A CA 1
ATOM 3547 C C . ALA A 1 468 ? 16.249 -7.170 -5.833 1.00 98.62 468 ALA A C 1
ATOM 3549 O O . ALA A 1 468 ? 15.482 -6.299 -5.414 1.00 98.62 468 ALA A O 1
ATOM 3550 N N . ASP A 1 469 ? 16.377 -8.353 -5.235 1.00 98.50 469 ASP A N 1
ATOM 3551 C CA . ASP A 1 469 ? 15.475 -8.839 -4.186 1.00 98.50 469 ASP A CA 1
ATOM 3552 C C . ASP A 1 469 ? 15.329 -7.878 -3.002 1.00 98.50 469 ASP A C 1
ATOM 3554 O O . ASP A 1 469 ? 14.215 -7.694 -2.512 1.00 98.50 469 ASP A O 1
ATOM 3558 N N . PHE A 1 470 ? 16.417 -7.218 -2.581 1.00 97.81 470 PHE A N 1
ATOM 3559 C CA . PHE A 1 470 ? 16.392 -6.302 -1.437 1.00 97.81 470 PHE A CA 1
ATOM 3560 C C . PHE A 1 470 ? 15.360 -5.174 -1.599 1.00 97.81 470 PHE A C 1
ATOM 3562 O O . PHE A 1 470 ? 14.781 -4.719 -0.616 1.00 97.81 470 PHE A O 1
ATOM 3569 N N . PHE A 1 471 ? 15.114 -4.726 -2.835 1.00 97.69 471 PHE A N 1
ATOM 3570 C CA . PHE A 1 471 ? 14.123 -3.697 -3.130 1.00 97.69 471 PHE A CA 1
ATOM 3571 C C . PHE A 1 471 ? 12.843 -4.295 -3.704 1.00 97.69 471 PHE A C 1
ATOM 3573 O O . PHE A 1 471 ? 11.746 -3.905 -3.299 1.00 97.69 471 PHE A O 1
ATOM 3580 N N . LYS A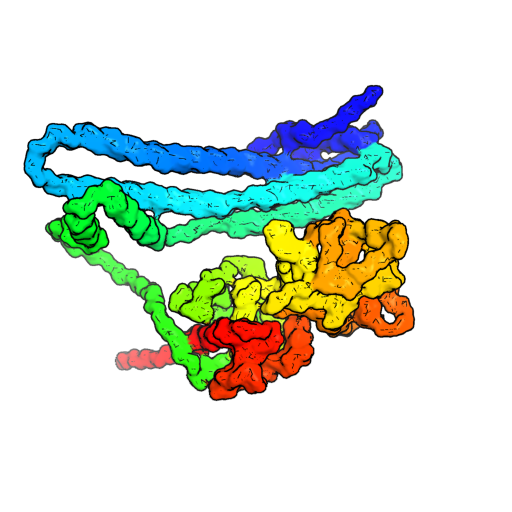 1 472 ? 12.950 -5.255 -4.628 1.00 97.31 472 LYS A N 1
ATOM 3581 C CA . LYS A 1 472 ? 11.793 -5.881 -5.271 1.00 97.31 472 LYS A CA 1
ATOM 3582 C C . LYS A 1 472 ? 10.902 -6.602 -4.267 1.00 97.31 472 LYS A C 1
ATOM 3584 O O . LYS A 1 472 ? 9.691 -6.474 -4.389 1.00 97.31 472 LYS A O 1
ATOM 3589 N N . PHE A 1 473 ? 11.465 -7.260 -3.255 1.00 96.75 473 PHE A N 1
ATOM 3590 C CA . PHE A 1 473 ? 10.735 -7.956 -2.185 1.00 96.75 473 PHE A CA 1
ATOM 3591 C C . PHE A 1 473 ? 10.730 -7.182 -0.860 1.00 96.75 473 PHE A C 1
ATOM 3593 O O . PHE A 1 473 ? 10.609 -7.775 0.215 1.00 96.75 473 PHE A O 1
ATOM 3600 N N . ARG A 1 474 ? 10.830 -5.846 -0.937 1.00 90.12 474 ARG A N 1
ATOM 3601 C CA . ARG A 1 474 ? 10.480 -4.961 0.183 1.00 90.12 474 ARG A CA 1
ATOM 3602 C C . ARG A 1 474 ? 9.001 -5.134 0.540 1.00 90.12 474 ARG A C 1
ATOM 3604 O O . ARG A 1 474 ? 8.203 -5.513 -0.322 1.00 90.12 474 ARG A O 1
ATOM 3611 N N . GLY A 1 475 ? 8.642 -4.859 1.791 1.00 90.00 475 GLY A N 1
ATOM 3612 C CA . GLY A 1 475 ? 7.303 -5.136 2.308 1.00 90.00 475 GLY A CA 1
ATOM 3613 C C . GLY A 1 475 ? 6.196 -4.547 1.438 1.00 90.00 475 GLY A C 1
ATOM 3614 O O . GLY A 1 475 ? 6.300 -3.396 1.021 1.00 90.00 475 GLY A O 1
ATOM 3615 N N . ARG A 1 476 ? 5.144 -5.321 1.150 1.00 92.44 476 ARG A N 1
ATOM 3616 C CA . ARG A 1 476 ? 3.914 -4.843 0.491 1.00 92.44 476 ARG A CA 1
ATOM 3617 C C . ARG A 1 476 ? 2.668 -5.375 1.177 1.00 92.44 476 ARG A C 1
ATOM 3619 O O . ARG A 1 476 ? 2.669 -6.472 1.729 1.00 92.44 476 ARG A O 1
ATOM 3626 N N . GLY A 1 477 ? 1.585 -4.619 1.065 1.00 90.50 477 GLY A N 1
ATOM 3627 C CA . GLY A 1 477 ? 0.270 -5.044 1.528 1.00 90.50 477 GLY A CA 1
ATOM 3628 C C . GLY A 1 477 ? 0.049 -4.858 3.024 1.00 90.50 477 GLY A C 1
ATOM 3629 O O . GLY A 1 477 ? 0.830 -4.219 3.724 1.00 90.50 477 GLY A O 1
ATOM 3630 N N . VAL A 1 478 ? -1.048 -5.445 3.503 1.00 92.19 478 VAL A N 1
ATOM 3631 C CA . VAL A 1 478 ? -1.678 -5.151 4.801 1.00 92.19 478 VAL A CA 1
ATOM 3632 C C . VAL A 1 478 ? -0.763 -5.355 6.010 1.00 92.19 478 VAL A C 1
ATOM 3634 O O . VAL A 1 478 ? -0.849 -4.579 6.960 1.00 92.19 478 VAL A O 1
ATOM 3637 N N . ILE A 1 479 ? 0.098 -6.373 5.971 1.00 88.88 479 ILE A N 1
ATOM 3638 C CA . ILE A 1 479 ? 1.079 -6.682 7.026 1.00 88.88 479 ILE A CA 1
ATOM 3639 C C . ILE A 1 479 ? 2.515 -6.759 6.491 1.00 88.88 479 ILE A C 1
ATOM 3641 O O . ILE A 1 479 ? 3.366 -7.392 7.103 1.00 88.88 479 ILE A O 1
ATOM 3645 N N . GLN A 1 480 ? 2.776 -6.115 5.347 1.00 87.25 480 GLN A N 1
ATOM 3646 C CA . GLN A 1 480 ? 4.093 -6.066 4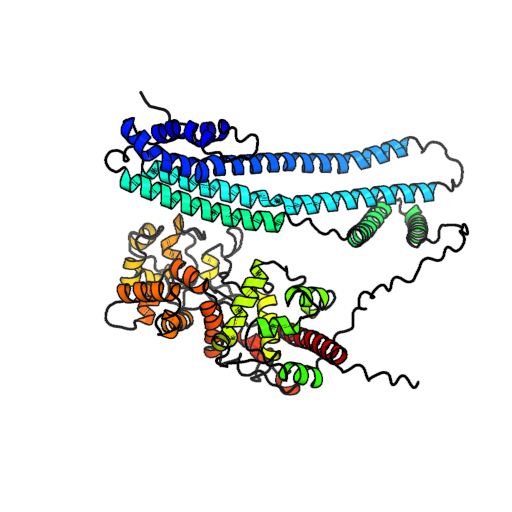.707 1.00 87.25 480 GLN A CA 1
ATOM 3647 C C . GLN A 1 480 ? 4.694 -7.450 4.397 1.00 87.25 480 GLN A C 1
ATOM 3649 O O . GLN A 1 480 ? 5.726 -7.832 4.947 1.00 87.25 480 GLN A O 1
ATOM 3654 N N . THR A 1 481 ? 4.110 -8.179 3.439 1.00 91.81 481 THR A N 1
ATOM 3655 C CA . THR A 1 481 ? 4.738 -9.387 2.882 1.00 91.81 481 THR A CA 1
ATOM 3656 C C . THR A 1 481 ? 6.117 -9.020 2.337 1.00 91.81 481 THR A C 1
ATOM 3658 O O . THR A 1 481 ? 6.241 -8.199 1.419 1.00 91.81 481 THR A O 1
ATOM 3661 N N . THR A 1 482 ? 7.147 -9.597 2.945 1.00 92.81 482 THR A N 1
ATOM 3662 C CA . THR A 1 482 ? 8.572 -9.352 2.690 1.00 92.81 482 THR A CA 1
ATOM 3663 C C . THR A 1 482 ? 9.227 -10.655 2.243 1.00 92.81 482 THR A C 1
ATOM 3665 O O . THR A 1 482 ? 8.633 -11.712 2.381 1.00 92.81 482 THR A O 1
ATOM 3668 N N . TRP A 1 483 ? 10.455 -10.587 1.725 1.00 94.38 483 TRP A N 1
ATOM 3669 C CA . TRP A 1 483 ? 11.313 -11.754 1.462 1.00 94.38 483 TRP A CA 1
ATOM 3670 C C . TRP A 1 483 ? 10.949 -12.633 0.264 1.00 94.38 483 TRP A C 1
ATOM 3672 O O . TRP A 1 483 ? 9.811 -13.023 0.033 1.00 94.38 483 TRP A O 1
ATOM 3682 N N . ARG A 1 484 ? 11.980 -13.077 -0.453 1.00 97.25 484 ARG A N 1
ATOM 3683 C CA . ARG A 1 484 ? 11.873 -13.970 -1.608 1.00 97.25 484 ARG A CA 1
ATOM 3684 C C . ARG A 1 484 ? 11.069 -15.236 -1.314 1.00 97.25 484 ARG A C 1
ATOM 3686 O O . ARG A 1 484 ? 10.295 -15.655 -2.165 1.00 97.25 484 ARG A O 1
ATOM 3693 N N . ASN A 1 485 ? 11.232 -15.843 -0.137 1.00 95.69 485 ASN A N 1
ATOM 3694 C CA . ASN A 1 485 ? 10.528 -17.082 0.209 1.00 95.69 485 ASN A CA 1
ATOM 3695 C C . ASN A 1 485 ? 9.005 -16.897 0.265 1.00 95.69 485 ASN A C 1
ATOM 3697 O O . ASN A 1 485 ? 8.285 -17.708 -0.314 1.00 95.69 485 ASN A O 1
ATOM 3701 N N . ASP A 1 486 ? 8.516 -15.812 0.864 1.00 95.31 486 ASP A N 1
ATOM 3702 C CA . ASP A 1 486 ? 7.075 -15.550 0.943 1.00 95.31 486 ASP A CA 1
ATOM 3703 C C . ASP A 1 486 ? 6.527 -15.165 -0.437 1.00 95.31 486 ASP A C 1
ATOM 3705 O O . ASP A 1 486 ? 5.457 -15.617 -0.850 1.00 95.31 486 ASP A O 1
ATOM 3709 N N . TYR A 1 487 ? 7.310 -14.415 -1.220 1.00 97.19 487 TYR A N 1
ATOM 3710 C CA . TYR A 1 487 ? 6.964 -14.123 -2.609 1.00 97.19 487 TYR A CA 1
ATOM 3711 C C . TYR A 1 487 ? 6.935 -15.390 -3.474 1.00 97.19 487 TYR A C 1
ATOM 3713 O O . TYR A 1 487 ? 6.064 -15.496 -4.329 1.00 97.19 487 TYR A O 1
ATOM 3721 N N . LYS A 1 488 ? 7.791 -16.395 -3.243 1.00 97.69 488 LYS A N 1
ATOM 3722 C CA . LYS A 1 488 ? 7.700 -17.700 -3.931 1.00 97.69 488 LYS A CA 1
ATOM 3723 C C . LYS A 1 488 ? 6.394 -18.428 -3.620 1.00 97.69 488 LYS A C 1
ATOM 3725 O O . LYS A 1 488 ? 5.826 -19.043 -4.521 1.00 97.69 488 LYS A O 1
ATOM 3730 N N . LEU A 1 489 ? 5.883 -18.322 -2.393 1.00 97.19 489 LEU A N 1
ATOM 3731 C CA . LEU A 1 489 ? 4.562 -18.855 -2.043 1.00 97.19 489 LEU A CA 1
ATOM 3732 C C . LEU A 1 489 ? 3.445 -18.106 -2.790 1.00 97.19 489 LEU A C 1
ATOM 3734 O O . LEU A 1 489 ? 2.528 -18.741 -3.315 1.00 97.19 489 LEU A O 1
ATOM 3738 N N . LEU A 1 490 ? 3.560 -16.780 -2.936 1.00 97.94 490 LEU A N 1
ATOM 3739 C CA . LEU A 1 490 ? 2.647 -15.994 -3.775 1.00 97.94 490 LEU A CA 1
ATOM 3740 C C . LEU A 1 490 ? 2.742 -16.362 -5.262 1.00 97.94 490 LEU A C 1
ATOM 3742 O O . LEU A 1 490 ? 1.705 -16.464 -5.913 1.00 97.94 490 LEU A O 1
ATOM 3746 N N . ILE A 1 491 ? 3.943 -16.612 -5.801 1.00 98.50 491 ILE A N 1
ATOM 3747 C CA . ILE A 1 491 ? 4.112 -17.126 -7.172 1.00 98.50 491 ILE A CA 1
ATOM 3748 C C . ILE A 1 491 ? 3.362 -18.451 -7.304 1.00 98.50 491 ILE A C 1
ATOM 3750 O O . ILE A 1 491 ? 2.564 -18.600 -8.225 1.00 98.50 491 ILE A O 1
ATOM 3754 N N . GLY A 1 492 ? 3.556 -19.382 -6.365 1.00 98.19 492 GLY A N 1
ATOM 3755 C CA . GLY A 1 492 ? 2.847 -20.662 -6.354 1.00 98.19 492 GLY A CA 1
ATOM 3756 C C . GLY A 1 492 ? 1.326 -20.490 -6.397 1.00 98.19 492 GLY A C 1
ATOM 3757 O O . GLY A 1 492 ? 0.652 -21.152 -7.186 1.00 98.19 492 GLY A O 1
ATOM 3758 N N . TYR A 1 493 ? 0.785 -19.541 -5.627 1.00 98.12 493 TYR A N 1
ATOM 3759 C CA . TYR A 1 493 ? -0.635 -19.201 -5.691 1.00 98.12 493 TYR A CA 1
ATOM 3760 C C . TYR A 1 493 ? -1.046 -18.613 -7.051 1.00 98.12 493 TYR A C 1
ATOM 3762 O O . TYR A 1 493 ? -2.030 -19.065 -7.632 1.00 98.12 493 TYR A O 1
ATOM 3770 N N . ILE A 1 494 ? -0.295 -17.652 -7.593 1.00 98.50 494 ILE A N 1
ATOM 3771 C CA . ILE A 1 494 ? -0.583 -17.017 -8.892 1.00 98.50 494 ILE A CA 1
ATOM 3772 C C . ILE A 1 494 ? -0.589 -18.047 -10.032 1.00 98.50 494 ILE A C 1
ATOM 3774 O O . ILE A 1 494 ? -1.401 -17.945 -10.950 1.00 98.50 494 ILE A O 1
ATOM 3778 N N . LEU A 1 495 ? 0.284 -19.055 -9.964 1.00 98.12 495 LEU A N 1
ATOM 3779 C CA . LEU A 1 495 ? 0.350 -20.132 -10.950 1.00 98.12 495 LEU A CA 1
ATOM 3780 C C . LEU A 1 495 ? -0.756 -21.185 -10.797 1.00 98.12 495 LEU A C 1
ATOM 3782 O O . LEU A 1 495 ? -0.992 -21.918 -11.760 1.00 98.12 495 LEU A O 1
ATOM 3786 N N . SER A 1 496 ? -1.413 -21.265 -9.637 1.00 97.62 496 SER A N 1
ATOM 3787 C CA . SER A 1 496 ? -2.484 -22.231 -9.358 1.00 97.62 496 SER A CA 1
ATOM 3788 C C . SER A 1 496 ? -3.775 -21.931 -10.126 1.00 97.62 496 SER A C 1
ATOM 3790 O O . SER A 1 496 ? -3.995 -20.807 -10.584 1.00 97.62 496 SER A O 1
ATOM 3792 N N . ASP A 1 497 ? -4.669 -22.919 -10.212 1.00 96.06 497 ASP A N 1
ATOM 3793 C CA . ASP A 1 497 ? -5.978 -22.758 -10.858 1.00 96.06 497 ASP A CA 1
ATOM 3794 C C . ASP A 1 497 ? -6.804 -21.625 -10.236 1.00 96.06 497 ASP A C 1
ATOM 3796 O O . ASP A 1 497 ? -7.418 -20.844 -10.962 1.00 96.06 497 ASP A O 1
ATOM 3800 N N . ASP A 1 498 ? -6.788 -21.489 -8.906 1.00 94.44 498 ASP A N 1
ATOM 3801 C CA . ASP A 1 498 ? -7.513 -20.422 -8.212 1.00 94.44 498 ASP A CA 1
ATOM 3802 C C . ASP A 1 498 ? -6.929 -19.041 -8.528 1.00 94.44 498 ASP A C 1
ATOM 3804 O O . ASP A 1 498 ? -7.684 -18.107 -8.805 1.00 94.44 498 ASP A O 1
ATOM 3808 N N . GLY A 1 499 ? -5.598 -18.909 -8.548 1.00 94.69 499 GLY A N 1
ATOM 3809 C CA . GLY A 1 499 ? -4.930 -17.662 -8.929 1.00 94.69 499 GLY A CA 1
ATOM 3810 C C . GLY A 1 499 ? -5.262 -17.250 -10.365 1.00 94.69 499 GLY A C 1
ATOM 3811 O O . GLY A 1 499 ? -5.597 -16.093 -10.626 1.00 94.69 499 GLY A O 1
ATOM 3812 N N . ARG A 1 500 ? -5.273 -18.214 -11.294 1.00 95.88 500 ARG A N 1
ATOM 3813 C CA . ARG A 1 500 ? -5.575 -17.988 -12.718 1.00 95.88 500 ARG A CA 1
ATOM 3814 C C . ARG A 1 500 ? -7.028 -17.615 -13.014 1.00 95.88 500 ARG A C 1
ATOM 3816 O O . ARG A 1 500 ? -7.310 -17.161 -14.122 1.00 95.88 500 ARG A O 1
ATOM 3823 N N . ARG A 1 501 ? -7.958 -17.754 -12.061 1.00 96.00 501 ARG A N 1
ATOM 3824 C CA . ARG A 1 501 ? -9.327 -17.225 -12.227 1.00 96.00 501 ARG A CA 1
ATOM 3825 C C . ARG A 1 501 ? -9.353 -15.697 -12.266 1.00 96.00 501 ARG A C 1
ATOM 3827 O O . ARG A 1 501 ? -10.253 -15.124 -12.875 1.00 96.00 501 ARG A O 1
ATOM 3834 N N . ASN A 1 502 ? -8.372 -15.031 -11.657 1.00 97.06 502 ASN A N 1
ATOM 3835 C CA . ASN A 1 502 ? -8.192 -13.592 -11.803 1.00 97.06 502 ASN A CA 1
ATOM 3836 C C . ASN A 1 502 ? -7.426 -13.295 -13.106 1.00 97.06 502 ASN A C 1
ATOM 3838 O O . ASN A 1 502 ? -6.317 -13.786 -13.318 1.00 97.06 502 ASN A O 1
ATOM 3842 N N . SER A 1 503 ? -7.999 -12.466 -13.981 1.00 96.62 503 SER A N 1
ATOM 3843 C CA . SER A 1 503 ? -7.439 -12.194 -15.313 1.00 96.62 503 SER A CA 1
ATOM 3844 C C . SER A 1 503 ? -6.075 -11.496 -15.278 1.00 96.62 503 SER A C 1
ATOM 3846 O O . SER A 1 503 ? -5.218 -11.791 -16.113 1.00 96.62 503 SER A O 1
ATOM 3848 N N . VAL A 1 504 ? -5.842 -10.612 -14.302 1.00 96.56 504 VAL A N 1
ATOM 3849 C CA . VAL A 1 504 ? -4.556 -9.927 -14.107 1.00 96.56 504 VAL A CA 1
ATOM 3850 C C . VAL A 1 504 ? -3.484 -10.931 -13.691 1.00 96.56 504 VAL A C 1
ATOM 3852 O O . VAL A 1 504 ? -2.405 -10.968 -14.288 1.00 96.56 504 VAL A O 1
ATOM 3855 N N . LEU A 1 505 ? -3.798 -11.789 -12.717 1.00 98.25 505 LEU A N 1
ATOM 3856 C CA . LEU A 1 505 ? -2.880 -12.823 -12.235 1.00 98.25 505 LEU A CA 1
ATOM 3857 C C . LEU A 1 505 ? -2.607 -13.890 -13.298 1.00 98.25 505 LEU A C 1
ATOM 3859 O O . LEU A 1 505 ? -1.463 -14.299 -13.463 1.00 98.25 505 LEU A O 1
ATOM 3863 N N . ASN A 1 506 ? -3.607 -14.281 -14.087 1.00 98.00 506 ASN A N 1
ATOM 3864 C CA . ASN A 1 506 ? -3.411 -15.195 -15.213 1.00 98.00 506 ASN A CA 1
ATOM 3865 C C . ASN A 1 506 ? -2.470 -14.608 -16.280 1.00 98.00 506 ASN A C 1
ATOM 3867 O O . ASN A 1 506 ? -1.615 -15.309 -16.831 1.00 98.00 506 ASN A O 1
ATOM 3871 N N . GLY A 1 507 ? -2.593 -13.304 -16.551 1.00 97.56 507 GLY A N 1
ATOM 3872 C CA . GLY A 1 507 ? -1.676 -12.584 -17.432 1.00 97.56 507 GLY A CA 1
ATOM 3873 C C . GLY A 1 507 ? -0.235 -12.607 -16.912 1.00 97.56 507 GLY A C 1
ATOM 3874 O O . GLY A 1 507 ? 0.689 -12.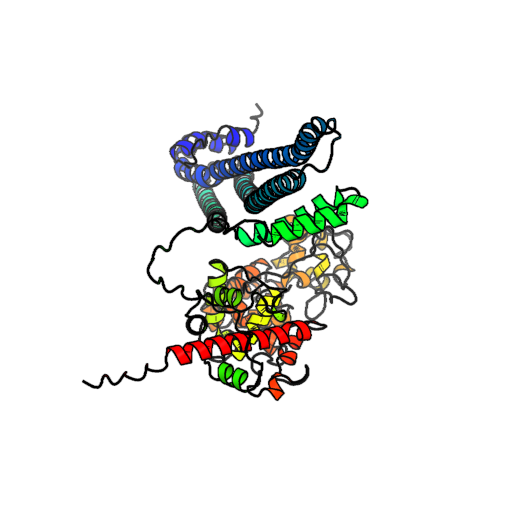844 -17.689 1.00 97.56 507 GLY A O 1
ATOM 3875 N N . LEU A 1 508 ? -0.043 -12.413 -15.603 1.00 98.06 508 LEU A N 1
ATOM 3876 C CA . LEU A 1 508 ? 1.261 -12.547 -14.944 1.00 98.06 508 LEU A CA 1
ATOM 3877 C C . LEU A 1 508 ? 1.801 -13.978 -15.034 1.00 98.06 508 LEU A C 1
ATOM 3879 O O . LEU A 1 508 ? 2.914 -14.170 -15.518 1.00 98.06 508 LEU A O 1
ATOM 3883 N N . ALA A 1 509 ? 0.993 -14.970 -14.652 1.00 98.19 509 ALA A N 1
ATOM 3884 C CA . ALA A 1 509 ? 1.342 -16.386 -14.695 1.00 98.19 509 ALA A CA 1
ATOM 3885 C C . ALA A 1 509 ? 1.822 -16.806 -16.089 1.00 98.19 509 ALA A C 1
ATOM 3887 O O . ALA A 1 509 ? 2.898 -17.379 -16.229 1.00 98.19 509 ALA A O 1
ATOM 3888 N N . THR A 1 510 ? 1.075 -16.442 -17.135 1.00 97.25 510 THR A N 1
ATOM 3889 C CA . THR A 1 510 ? 1.425 -16.767 -18.525 1.00 97.25 510 THR A CA 1
ATOM 3890 C C . THR A 1 510 ? 2.778 -16.172 -18.925 1.00 97.25 510 THR A C 1
ATOM 3892 O O . THR A 1 510 ? 3.617 -16.874 -19.490 1.00 97.25 510 THR A O 1
ATOM 3895 N N . ARG A 1 511 ? 3.027 -14.890 -18.607 1.00 96.12 511 ARG A N 1
ATOM 3896 C CA . ARG A 1 511 ? 4.314 -14.234 -18.908 1.00 96.12 511 ARG A CA 1
ATOM 3897 C C . ARG A 1 511 ? 5.470 -14.877 -18.148 1.00 96.12 511 ARG A C 1
ATOM 3899 O O . ARG A 1 511 ? 6.512 -15.149 -18.740 1.00 96.12 511 ARG A O 1
ATOM 3906 N N . TRP A 1 512 ? 5.287 -15.116 -16.853 1.00 97.38 512 TRP A N 1
ATOM 3907 C CA . TRP A 1 512 ? 6.310 -15.693 -15.990 1.00 97.38 512 TRP A CA 1
ATOM 3908 C C . TRP A 1 512 ? 6.681 -17.111 -16.408 1.00 97.38 512 TRP A C 1
ATOM 3910 O O . TRP A 1 512 ? 7.864 -17.401 -16.527 1.00 97.38 512 TRP A O 1
ATOM 3920 N N . GLN A 1 513 ? 5.705 -17.965 -16.714 1.00 95.81 513 GLN A N 1
ATOM 3921 C CA . GLN A 1 513 ? 5.975 -19.329 -17.174 1.00 95.81 513 GLN A CA 1
ATOM 3922 C C . GLN A 1 513 ? 6.690 -19.362 -18.524 1.00 95.81 513 GLN A C 1
ATOM 3924 O O . GLN A 1 513 ? 7.633 -20.130 -18.699 1.00 95.81 513 GLN A O 1
ATOM 3929 N N . ALA A 1 514 ? 6.286 -18.503 -19.466 1.00 94.38 514 ALA A N 1
ATOM 3930 C CA . ALA A 1 514 ? 6.955 -18.405 -20.760 1.00 94.38 514 ALA A CA 1
ATOM 3931 C C . ALA A 1 514 ? 8.430 -17.989 -20.609 1.00 94.38 514 ALA A C 1
ATOM 3933 O O . ALA A 1 514 ? 9.303 -18.550 -21.267 1.00 94.38 514 ALA A O 1
ATOM 3934 N N . ALA A 1 515 ? 8.715 -17.037 -19.718 1.00 91.69 515 ALA A N 1
ATOM 3935 C CA . ALA A 1 515 ? 10.066 -16.533 -19.487 1.00 91.69 515 ALA A CA 1
ATOM 3936 C C . ALA A 1 515 ? 10.913 -17.429 -18.557 1.00 91.69 515 ALA A C 1
ATOM 3938 O O . ALA A 1 515 ? 12.138 -17.428 -18.650 1.00 91.69 515 ALA A O 1
ATOM 3939 N N . ALA A 1 516 ? 10.286 -18.228 -17.689 1.00 92.69 516 ALA A N 1
ATOM 3940 C CA . ALA A 1 516 ? 10.951 -19.171 -16.791 1.00 92.69 516 ALA A CA 1
ATOM 3941 C C . ALA A 1 516 ? 11.013 -20.608 -17.349 1.00 92.69 516 ALA A C 1
ATOM 3943 O O . ALA A 1 516 ? 11.274 -21.546 -16.599 1.00 92.69 516 ALA A O 1
ATOM 3944 N N . ALA A 1 517 ? 10.815 -20.825 -18.652 1.00 89.56 517 ALA A N 1
ATOM 3945 C CA . ALA A 1 517 ? 10.890 -22.158 -19.257 1.00 89.56 517 ALA A CA 1
ATOM 3946 C C . ALA A 1 517 ? 12.306 -22.766 -19.143 1.00 89.56 517 ALA A C 1
ATOM 3948 O O . ALA A 1 517 ? 13.295 -22.100 -19.444 1.00 89.56 517 ALA A O 1
ATOM 3949 N N . GLY A 1 518 ? 12.436 -24.012 -18.667 1.00 88.56 518 GLY A N 1
ATOM 3950 C CA . GLY A 1 518 ? 13.727 -24.717 -18.522 1.00 88.56 518 GLY A CA 1
ATOM 3951 C C . GLY A 1 518 ? 13.820 -25.607 -17.272 1.00 88.56 518 GLY A C 1
ATOM 3952 O O . GLY A 1 518 ? 12.843 -25.756 -16.544 1.00 88.56 518 GLY A O 1
ATOM 3953 N N . ALA A 1 519 ? 14.993 -26.195 -17.016 1.00 75.75 519 ALA A N 1
ATOM 3954 C CA . ALA A 1 519 ? 15.239 -27.036 -15.838 1.00 75.75 519 ALA A CA 1
ATOM 3955 C C . ALA A 1 519 ? 15.471 -26.207 -14.554 1.00 75.75 519 ALA A C 1
ATOM 3957 O O . ALA A 1 519 ? 15.975 -25.086 -14.620 1.00 75.75 519 ALA A O 1
ATOM 3958 N N . GLY A 1 520 ? 15.146 -26.776 -13.387 1.00 90.00 520 GLY A N 1
ATOM 3959 C CA . GLY A 1 520 ? 15.373 -26.172 -12.064 1.00 90.00 520 GLY A CA 1
ATOM 3960 C C . GLY A 1 520 ? 14.090 -25.793 -11.314 1.00 90.00 520 GLY A C 1
ATOM 3961 O O . GLY A 1 520 ? 12.994 -26.170 -11.718 1.00 90.00 520 GLY A O 1
ATOM 3962 N N . ASP A 1 521 ? 14.239 -25.060 -10.206 1.00 95.38 521 ASP A N 1
ATOM 3963 C CA . ASP A 1 521 ? 13.122 -24.545 -9.398 1.00 95.38 521 ASP A CA 1
ATOM 3964 C C . ASP A 1 521 ? 12.408 -23.402 -10.142 1.00 95.38 521 ASP A C 1
ATOM 3966 O O . ASP A 1 521 ? 12.904 -22.275 -10.201 1.00 95.38 521 ASP A O 1
ATOM 3970 N N . GLU A 1 522 ? 11.246 -23.701 -10.731 1.00 96.31 522 GLU A N 1
ATOM 3971 C CA . GLU A 1 522 ? 10.423 -22.744 -11.483 1.00 96.31 522 GLU A CA 1
ATOM 3972 C C . GLU A 1 522 ? 10.079 -21.499 -10.651 1.00 96.31 522 GLU A C 1
ATOM 3974 O O . GLU A 1 522 ? 10.193 -20.379 -11.150 1.00 96.31 522 GLU A O 1
ATOM 3979 N N . LEU A 1 523 ? 9.728 -21.666 -9.370 1.00 97.88 523 LEU A N 1
ATOM 3980 C CA . LEU A 1 523 ? 9.327 -20.551 -8.509 1.00 97.88 523 LEU A CA 1
ATOM 3981 C C . LEU A 1 523 ? 10.504 -19.617 -8.232 1.00 97.88 523 LEU A C 1
ATOM 3983 O O . LEU A 1 523 ? 10.341 -18.397 -8.238 1.00 97.88 523 LEU A O 1
ATOM 3987 N N . ASP A 1 524 ? 11.698 -20.174 -8.013 1.00 97.88 524 ASP A N 1
ATOM 3988 C CA . ASP A 1 524 ? 12.899 -19.356 -7.847 1.00 97.88 524 ASP A CA 1
ATOM 3989 C C . ASP A 1 524 ? 13.254 -18.606 -9.134 1.00 97.88 524 ASP A C 1
ATOM 3991 O O . ASP A 1 524 ? 13.548 -17.412 -9.107 1.00 97.88 524 ASP A O 1
ATOM 3995 N N . ARG A 1 525 ? 13.154 -19.270 -10.286 1.00 98.06 525 ARG A N 1
ATOM 3996 C CA . ARG A 1 525 ? 13.418 -18.627 -11.576 1.00 98.06 525 ARG A CA 1
ATOM 3997 C C . ARG A 1 525 ? 12.449 -17.480 -11.831 1.00 98.06 525 ARG A C 1
ATOM 3999 O O . ARG A 1 525 ? 12.904 -16.398 -12.193 1.00 98.06 525 ARG A O 1
ATOM 4006 N N . ILE A 1 526 ? 11.157 -17.663 -11.551 1.00 98.56 526 ILE A N 1
ATOM 4007 C CA . ILE A 1 526 ? 10.152 -16.593 -11.636 1.00 98.56 526 ILE A CA 1
ATOM 4008 C C . ILE A 1 526 ? 10.468 -15.455 -10.660 1.00 98.56 526 ILE A C 1
ATOM 4010 O O . ILE A 1 526 ? 10.417 -14.287 -11.046 1.00 98.56 526 ILE A O 1
ATOM 4014 N N . ALA A 1 527 ? 10.867 -15.753 -9.422 1.00 98.44 527 ALA A N 1
ATOM 4015 C CA . ALA A 1 527 ? 11.292 -14.722 -8.477 1.00 98.44 527 ALA A CA 1
ATOM 4016 C C . ALA A 1 527 ? 12.491 -13.910 -9.016 1.00 98.44 527 ALA A C 1
ATOM 4018 O O . ALA A 1 527 ? 12.531 -12.689 -8.856 1.00 98.44 527 ALA A O 1
ATOM 4019 N N . THR A 1 528 ? 13.425 -14.546 -9.730 1.00 98.44 528 THR A N 1
ATOM 4020 C CA . THR A 1 528 ? 14.544 -13.870 -10.410 1.00 98.44 528 THR A CA 1
ATOM 4021 C C . THR A 1 528 ? 14.070 -12.949 -11.540 1.00 98.44 528 THR A C 1
ATOM 4023 O O . THR A 1 528 ? 14.430 -11.772 -11.554 1.00 98.44 528 THR A O 1
ATOM 4026 N N . ILE A 1 529 ? 13.234 -13.444 -12.458 1.00 98.19 529 ILE A N 1
ATOM 4027 C CA . ILE A 1 529 ? 12.843 -12.699 -13.670 1.00 98.19 529 ILE A CA 1
ATOM 4028 C C . ILE A 1 529 ? 11.693 -11.703 -13.461 1.00 98.19 529 ILE A C 1
ATOM 4030 O O . ILE A 1 529 ? 11.549 -10.772 -14.248 1.00 98.19 529 ILE A O 1
ATOM 4034 N N . SER A 1 530 ? 10.874 -11.874 -12.419 1.00 98.50 530 SER A N 1
ATOM 4035 C CA . SER A 1 530 ? 9.764 -10.961 -12.117 1.00 98.50 530 SER A CA 1
ATOM 4036 C C . SER A 1 530 ? 10.265 -9.541 -11.864 1.00 98.50 530 SER A C 1
ATOM 4038 O O . SER A 1 530 ? 11.385 -9.338 -11.381 1.00 98.50 530 SER A O 1
ATOM 4040 N N . SER A 1 531 ? 9.423 -8.561 -12.182 1.00 97.88 531 SER A N 1
ATOM 4041 C CA . SER A 1 531 ? 9.737 -7.141 -12.011 1.00 97.88 531 SER A CA 1
ATOM 4042 C C . SER A 1 531 ? 9.000 -6.512 -10.829 1.00 97.88 531 SER A C 1
ATOM 4044 O O . SER A 1 531 ? 7.947 -6.987 -10.408 1.00 97.88 531 SER A O 1
ATOM 4046 N N . ASN A 1 532 ? 9.500 -5.385 -10.327 1.00 95.56 532 ASN A N 1
ATOM 4047 C CA . ASN A 1 532 ? 8.831 -4.560 -9.331 1.00 95.56 532 ASN A CA 1
ATOM 4048 C C . ASN A 1 532 ? 7.411 -4.179 -9.784 1.00 95.56 532 ASN A C 1
ATOM 4050 O O . ASN A 1 532 ? 6.478 -4.248 -8.992 1.00 95.56 532 ASN A O 1
ATOM 4054 N N . SER A 1 533 ? 7.238 -3.844 -11.067 1.00 95.81 533 SER A N 1
ATOM 4055 C CA . SER A 1 533 ? 5.930 -3.536 -11.657 1.00 95.81 533 SER A CA 1
ATOM 4056 C C . SER A 1 533 ? 4.992 -4.739 -11.734 1.00 95.81 533 SER A C 1
ATOM 4058 O O . SER A 1 533 ? 3.784 -4.557 -11.613 1.00 95.81 533 SER A O 1
ATOM 4060 N N . ASP A 1 534 ? 5.512 -5.958 -11.918 1.00 97.81 534 ASP A N 1
ATOM 4061 C CA . ASP A 1 534 ? 4.673 -7.160 -11.850 1.00 97.81 534 ASP A CA 1
ATOM 4062 C C . ASP A 1 534 ? 4.098 -7.334 -10.442 1.00 97.81 534 ASP A C 1
ATOM 4064 O O . ASP A 1 534 ? 2.930 -7.682 -10.293 1.00 97.81 534 ASP A O 1
ATOM 4068 N N . TRP A 1 535 ? 4.898 -7.048 -9.411 1.00 97.25 535 TRP A N 1
ATOM 4069 C CA . TRP A 1 535 ? 4.459 -7.113 -8.019 1.00 97.25 535 TRP A CA 1
ATOM 4070 C C . TRP A 1 535 ? 3.488 -5.997 -7.663 1.00 97.25 535 TRP A C 1
ATOM 4072 O O . TRP A 1 535 ? 2.472 -6.268 -7.033 1.00 97.25 535 TRP A O 1
ATOM 4082 N N . ASP A 1 536 ? 3.732 -4.770 -8.118 1.00 93.56 536 ASP A N 1
ATOM 4083 C CA . ASP A 1 536 ? 2.783 -3.671 -7.925 1.00 93.56 536 ASP A CA 1
ATOM 4084 C C . ASP A 1 536 ? 1.439 -3.983 -8.621 1.00 93.56 536 ASP A C 1
ATOM 4086 O O . ASP A 1 536 ? 0.371 -3.722 -8.068 1.00 93.56 536 ASP A O 1
ATOM 4090 N N . LEU A 1 537 ? 1.473 -4.640 -9.789 1.00 95.00 537 LEU A N 1
ATOM 4091 C CA . LEU A 1 537 ? 0.278 -5.138 -10.471 1.00 95.00 537 LEU A CA 1
ATOM 4092 C C . LEU A 1 537 ? -0.394 -6.291 -9.708 1.00 95.00 537 LEU A C 1
ATOM 4094 O O . LEU A 1 537 ? -1.613 -6.279 -9.561 1.00 95.00 537 LEU A O 1
ATOM 4098 N N . ALA A 1 538 ? 0.357 -7.269 -9.203 1.00 97.12 538 ALA A N 1
ATOM 4099 C CA . ALA A 1 538 ? -0.198 -8.385 -8.437 1.00 97.12 538 ALA A CA 1
ATOM 4100 C C . ALA A 1 538 ? -0.878 -7.896 -7.150 1.00 97.12 538 ALA A C 1
ATOM 4102 O O . ALA A 1 538 ? -2.030 -8.231 -6.895 1.00 97.12 538 ALA A O 1
ATOM 4103 N N . PHE A 1 539 ? -0.200 -7.047 -6.375 1.00 96.06 539 PHE A N 1
ATOM 4104 C CA . PHE A 1 539 ? -0.727 -6.497 -5.127 1.00 96.06 539 PHE A CA 1
ATOM 4105 C C . PHE A 1 539 ? -1.842 -5.462 -5.331 1.00 96.06 539 PHE A C 1
ATOM 4107 O O . PHE A 1 539 ? -2.532 -5.141 -4.371 1.00 96.06 539 PHE A O 1
ATOM 4114 N N . SER A 1 540 ? -2.082 -4.989 -6.561 1.00 93.56 540 SER A N 1
ATOM 4115 C CA . SER A 1 540 ? -3.306 -4.239 -6.885 1.00 93.56 540 SER A CA 1
ATOM 4116 C C . SER A 1 540 ? -4.577 -5.100 -6.847 1.00 93.56 540 SER A C 1
ATOM 4118 O O . SER A 1 540 ? -5.673 -4.569 -7.001 1.00 93.56 540 SER A O 1
ATOM 4120 N N . GLN A 1 541 ? -4.435 -6.423 -6.710 1.00 96.38 541 GLN A N 1
ATOM 4121 C CA . GLN A 1 541 ? -5.541 -7.365 -6.597 1.00 96.38 541 GLN A CA 1
ATOM 4122 C C . GLN A 1 541 ? -5.768 -7.729 -5.127 1.00 96.38 541 GLN A C 1
ATOM 4124 O O . GLN A 1 541 ? -4.861 -8.231 -4.458 1.00 96.38 541 GLN A O 1
ATOM 4129 N N . ASP A 1 542 ? -6.998 -7.566 -4.647 1.00 95.69 542 ASP A N 1
ATOM 4130 C CA . ASP A 1 542 ? -7.351 -7.751 -3.230 1.00 95.69 542 ASP A CA 1
ATOM 4131 C C . ASP A 1 542 ? -7.072 -9.175 -2.737 1.00 95.69 542 ASP A C 1
ATOM 4133 O O . ASP A 1 542 ? -6.619 -9.393 -1.613 1.00 95.69 542 ASP A O 1
ATOM 4137 N N . ILE A 1 543 ? -7.230 -10.161 -3.623 1.00 97.25 543 ILE A N 1
ATOM 4138 C CA . ILE A 1 543 ? -6.895 -11.558 -3.343 1.00 97.25 543 ILE A CA 1
ATOM 4139 C C . ILE A 1 543 ? -5.400 -11.768 -3.039 1.00 97.25 543 ILE A C 1
ATOM 4141 O O . ILE A 1 543 ? -5.061 -12.616 -2.218 1.00 97.25 543 ILE A O 1
ATOM 4145 N N . ILE A 1 544 ? -4.491 -10.991 -3.643 1.00 97.88 544 ILE A N 1
ATOM 4146 C CA . ILE A 1 544 ? -3.053 -11.062 -3.332 1.00 97.88 544 ILE A CA 1
ATOM 4147 C C . ILE A 1 544 ? -2.754 -10.387 -1.997 1.00 97.88 544 ILE A C 1
ATOM 4149 O O . ILE A 1 544 ? -1.947 -10.915 -1.234 1.00 97.88 544 ILE A O 1
ATOM 4153 N N . LEU A 1 545 ? -3.438 -9.286 -1.664 1.00 96.38 545 LEU A N 1
ATOM 4154 C CA . LEU A 1 545 ? -3.347 -8.683 -0.328 1.00 96.38 545 LEU A CA 1
ATOM 4155 C C . LEU A 1 545 ? -3.774 -9.685 0.751 1.00 96.38 545 LEU A C 1
ATOM 4157 O O . LEU A 1 545 ? -3.060 -9.883 1.734 1.00 96.38 545 LEU A O 1
ATOM 4161 N N . ALA A 1 546 ? -4.892 -10.374 0.525 1.00 97.25 546 ALA A N 1
ATOM 4162 C CA . ALA A 1 546 ? -5.405 -11.416 1.403 1.00 97.25 546 ALA A CA 1
ATOM 4163 C C . ALA A 1 546 ? -4.454 -12.615 1.533 1.00 97.25 546 ALA A C 1
ATOM 4165 O O . ALA A 1 546 ? -4.143 -13.052 2.643 1.00 97.25 546 ALA A O 1
ATOM 4166 N N . LYS A 1 547 ? -3.941 -13.130 0.409 1.00 97.31 547 LYS A N 1
ATOM 4167 C CA . LYS A 1 547 ? -2.988 -14.248 0.414 1.00 97.31 547 LYS A CA 1
ATOM 4168 C C . LYS A 1 547 ? -1.651 -13.882 1.040 1.00 97.31 547 LYS A C 1
ATOM 4170 O O . LYS A 1 547 ? -1.076 -14.727 1.718 1.00 97.31 547 LYS A O 1
ATOM 4175 N N . GLY A 1 548 ? -1.191 -12.642 0.883 1.00 96.38 548 GLY A N 1
ATOM 4176 C CA . GLY A 1 548 ? -0.003 -12.140 1.570 1.00 96.38 548 GLY A CA 1
ATOM 4177 C C . GLY A 1 548 ? -0.139 -12.229 3.090 1.00 96.38 548 GLY A C 1
ATOM 4178 O O . GLY A 1 548 ? 0.792 -12.668 3.762 1.00 96.38 548 GLY A O 1
ATOM 4179 N N . VAL A 1 549 ? -1.325 -11.909 3.624 1.00 96.44 549 VAL A N 1
ATOM 4180 C CA . VAL A 1 549 ? -1.628 -12.039 5.058 1.00 96.44 549 VAL A CA 1
ATOM 4181 C C . VAL A 1 549 ? -1.636 -13.505 5.510 1.00 96.44 549 VAL A C 1
ATOM 4183 O O . VAL A 1 549 ? -1.043 -13.847 6.534 1.00 96.44 549 VAL A O 1
ATOM 4186 N N . ALA A 1 550 ? -2.273 -14.383 4.732 1.00 96.56 550 ALA A N 1
ATOM 4187 C CA . ALA A 1 550 ? -2.333 -15.813 5.029 1.00 96.56 550 ALA A CA 1
ATOM 4188 C C . ALA A 1 550 ? -0.942 -16.470 5.037 1.00 96.56 550 ALA A C 1
ATOM 4190 O O . ALA A 1 550 ? -0.620 -17.233 5.947 1.00 96.56 550 ALA A O 1
ATOM 4191 N N . ILE A 1 551 ? -0.115 -16.154 4.036 1.00 95.12 551 ILE A N 1
ATOM 4192 C CA . ILE A 1 551 ? 1.240 -16.693 3.879 1.00 95.12 551 ILE A CA 1
ATOM 4193 C C . ILE A 1 551 ? 2.142 -16.257 5.030 1.00 95.12 551 ILE A C 1
ATOM 4195 O O . ILE A 1 551 ? 2.800 -17.112 5.620 1.00 95.12 551 ILE A O 1
ATOM 4199 N N . ASP A 1 552 ? 2.136 -14.970 5.391 1.00 93.75 552 ASP A N 1
ATOM 4200 C CA . ASP A 1 552 ? 2.916 -14.483 6.536 1.00 93.75 552 ASP A CA 1
ATOM 4201 C C . ASP A 1 552 ? 2.527 -15.237 7.813 1.00 93.75 552 ASP A C 1
ATOM 4203 O O . ASP A 1 552 ? 3.383 -15.700 8.568 1.00 93.75 552 ASP A O 1
ATOM 4207 N N . SER A 1 553 ? 1.223 -15.460 8.012 1.00 94.75 553 SER A N 1
ATOM 4208 C CA . SER A 1 553 ? 0.751 -16.231 9.152 1.00 94.75 553 SER A CA 1
ATOM 4209 C C . SER A 1 553 ? 1.248 -17.665 9.142 1.00 94.75 553 SER A C 1
ATOM 4211 O O . SER A 1 553 ? 1.763 -18.130 10.158 1.00 94.75 553 SER A O 1
ATOM 4213 N N . GLN A 1 554 ? 1.149 -18.354 8.008 1.00 93.06 554 GLN A N 1
ATOM 4214 C CA . GLN A 1 554 ? 1.628 -19.727 7.857 1.00 93.06 554 GLN A CA 1
ATOM 4215 C C . GLN A 1 554 ? 3.132 -19.840 8.114 1.00 93.06 554 GLN A C 1
ATOM 4217 O O . GLN A 1 554 ? 3.556 -20.710 8.878 1.00 93.06 554 GLN A O 1
ATOM 4222 N N . ALA A 1 555 ? 3.923 -18.924 7.551 1.00 89.94 555 ALA A N 1
ATOM 4223 C CA . ALA A 1 555 ? 5.370 -18.866 7.742 1.00 89.94 555 ALA A CA 1
ATOM 4224 C C . ALA A 1 555 ? 5.759 -18.623 9.211 1.00 89.94 555 ALA A C 1
ATOM 4226 O O . ALA A 1 555 ? 6.828 -19.044 9.654 1.00 89.94 555 ALA A O 1
ATOM 4227 N N . LYS A 1 556 ? 4.874 -17.988 9.986 1.00 90.75 556 LYS A N 1
ATOM 4228 C CA . LYS A 1 556 ? 5.100 -17.605 11.382 1.00 90.75 556 LYS A CA 1
ATOM 4229 C C . LYS A 1 556 ? 4.163 -18.336 12.350 1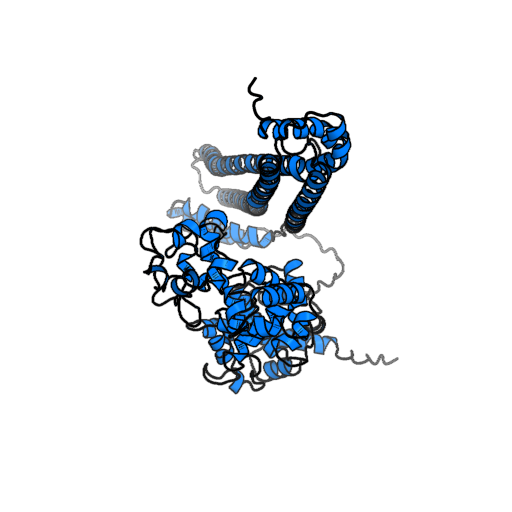.00 90.75 556 LYS A C 1
ATOM 4231 O O . LYS A 1 556 ? 3.615 -17.736 13.272 1.00 90.75 556 LYS A O 1
ATOM 4236 N N . ASN A 1 557 ? 4.023 -19.651 12.170 1.00 91.06 557 ASN A N 1
ATOM 4237 C CA . ASN A 1 557 ? 3.317 -20.574 13.077 1.00 91.06 557 ASN A CA 1
ATOM 4238 C C . ASN A 1 557 ? 1.784 -20.419 13.152 1.00 91.06 557 ASN A C 1
ATOM 4240 O O . ASN A 1 557 ? 1.169 -20.755 14.167 1.00 91.06 557 ASN A O 1
ATOM 4244 N N . ASN A 1 558 ? 1.144 -19.979 12.070 1.00 92.94 558 ASN A N 1
ATOM 4245 C CA . ASN A 1 558 ? -0.313 -19.848 11.941 1.00 92.94 558 ASN A CA 1
ATOM 4246 C C . ASN A 1 558 ? -0.946 -19.000 13.058 1.00 92.94 558 ASN A C 1
ATOM 4248 O O . ASN A 1 558 ? -1.932 -19.407 13.682 1.00 92.94 558 ASN A O 1
ATOM 4252 N N . TYR A 1 559 ? -0.375 -17.824 13.336 1.00 94.19 559 TYR A N 1
ATOM 4253 C CA . TYR A 1 559 ? -0.852 -16.955 14.415 1.00 94.19 559 TYR A CA 1
ATOM 4254 C C . TYR A 1 559 ? -2.296 -16.444 14.212 1.00 94.19 559 TYR A C 1
ATOM 4256 O O . TYR A 1 559 ? -2.987 -16.213 15.203 1.00 94.19 559 TYR A O 1
ATOM 4264 N N . LEU A 1 560 ? -2.789 -16.331 12.968 1.00 90.94 560 LEU A N 1
ATOM 4265 C CA . LEU A 1 560 ? -4.154 -15.877 12.651 1.00 90.94 560 LEU A CA 1
ATOM 4266 C C . LEU A 1 560 ? -5.230 -16.895 13.053 1.00 90.94 560 LEU A C 1
ATOM 4268 O O . LEU A 1 560 ? -6.329 -16.502 13.420 1.00 90.94 560 LEU A O 1
ATOM 4272 N N . GLN A 1 561 ? -4.928 -18.195 12.993 1.00 84.62 561 GLN A N 1
ATOM 4273 C CA . GLN A 1 561 ? -5.906 -19.278 13.193 1.00 84.62 561 GLN A CA 1
ATOM 4274 C C . GLN A 1 561 ? -5.987 -19.761 14.647 1.00 84.62 561 GLN A C 1
ATOM 4276 O O . GLN A 1 561 ? -6.468 -20.860 14.912 1.00 84.62 561 GLN A O 1
ATOM 4281 N N . SER A 1 562 ? -5.431 -18.999 15.588 1.00 81.00 562 SER A N 1
ATOM 4282 C CA . SER A 1 562 ? -5.167 -19.512 16.933 1.00 81.00 562 SER A CA 1
ATOM 4283 C C . SER A 1 562 ? -5.774 -18.712 18.072 1.00 81.00 562 SER A C 1
ATOM 4285 O O . SER A 1 562 ? -5.629 -19.153 19.205 1.00 81.00 562 SER A O 1
ATOM 4287 N N . LEU A 1 563 ? -6.427 -17.573 17.808 1.00 96.50 563 LEU A N 1
ATOM 4288 C CA . LEU A 1 563 ? -6.909 -16.695 18.876 1.00 96.50 563 LEU A CA 1
ATOM 4289 C C . LEU A 1 563 ? -7.907 -17.422 19.788 1.00 96.50 563 LEU A C 1
ATOM 4291 O O . LEU A 1 563 ? -8.868 -18.036 19.324 1.00 96.50 563 LEU A O 1
ATOM 4295 N N . SER A 1 564 ? -7.642 -17.374 21.095 1.00 97.44 564 SER A N 1
ATOM 4296 C CA . SER A 1 564 ? -8.466 -18.067 22.081 1.00 97.44 564 SER A CA 1
ATOM 4297 C C . SER A 1 564 ? -9.801 -17.356 22.293 1.00 97.44 564 SER A C 1
ATOM 4299 O O . SER A 1 564 ? -9.912 -16.135 22.187 1.00 97.44 564 SER A O 1
ATOM 4301 N N . ARG A 1 565 ? -10.816 -18.147 22.645 1.00 97.75 565 ARG A N 1
ATOM 4302 C CA . ARG A 1 565 ? -12.131 -17.673 23.105 1.00 97.75 565 ARG A CA 1
ATOM 4303 C C . ARG A 1 565 ? -12.224 -17.614 24.633 1.00 97.75 565 ARG A C 1
ATOM 4305 O O . ARG A 1 565 ? -13.263 -17.262 25.177 1.00 97.75 565 ARG A O 1
ATOM 4312 N N . ASN A 1 566 ? -11.154 -17.978 25.333 1.00 98.19 566 ASN A N 1
ATOM 4313 C CA . ASN A 1 566 ? -11.023 -17.833 26.775 1.00 98.19 566 ASN A CA 1
ATOM 4314 C C . ASN A 1 566 ? -10.190 -16.578 27.090 1.00 98.19 566 ASN A C 1
ATOM 4316 O O . ASN A 1 566 ? -9.134 -16.371 26.492 1.00 98.19 566 ASN A O 1
ATOM 4320 N N . LEU A 1 567 ? -10.663 -15.745 28.019 1.00 98.38 567 LEU A N 1
ATOM 4321 C CA . LEU A 1 567 ? -10.034 -14.477 28.389 1.00 98.38 567 LEU A CA 1
ATOM 4322 C C . LEU A 1 567 ? -8.601 -14.653 28.906 1.00 98.38 567 LEU A C 1
ATOM 4324 O O . LEU A 1 567 ? -7.733 -13.857 28.544 1.00 98.38 567 LEU A O 1
ATOM 4328 N N . ASP A 1 568 ? -8.356 -15.659 29.745 1.00 98.00 568 ASP A N 1
ATOM 4329 C CA . ASP A 1 568 ? -7.052 -15.870 30.379 1.00 98.00 568 ASP A CA 1
ATOM 4330 C C . ASP A 1 568 ? -6.006 -16.261 29.330 1.00 98.00 568 ASP A C 1
ATOM 4332 O O . ASP A 1 568 ? -4.910 -15.698 29.297 1.00 98.00 568 ASP A O 1
ATOM 4336 N N . ASP A 1 569 ? -6.376 -17.144 28.401 1.00 97.94 569 ASP A N 1
ATOM 4337 C CA . ASP A 1 569 ? -5.527 -17.523 27.269 1.00 97.94 569 ASP A CA 1
ATOM 4338 C C . ASP A 1 569 ? -5.306 -16.353 26.300 1.00 97.94 569 ASP A C 1
ATOM 4340 O O . ASP A 1 569 ? -4.188 -16.117 25.832 1.00 97.94 569 ASP A O 1
ATOM 4344 N N . LEU A 1 570 ? -6.363 -15.585 26.008 1.00 97.88 570 LEU A N 1
ATOM 4345 C CA . LEU A 1 570 ? -6.308 -14.446 25.091 1.00 97.88 570 LEU A CA 1
ATOM 4346 C C . LEU A 1 570 ? -5.415 -13.314 25.641 1.00 97.88 570 LEU A C 1
ATOM 4348 O O . LEU A 1 570 ? -4.712 -12.650 24.871 1.00 97.88 570 LEU A O 1
ATOM 4352 N N . ASN A 1 571 ? -5.379 -13.148 26.969 1.00 97.75 571 ASN A N 1
ATOM 4353 C CA . ASN A 1 571 ? -4.457 -12.274 27.710 1.00 97.75 571 ASN A CA 1
ATOM 4354 C C . ASN A 1 571 ? -3.112 -12.935 28.057 1.00 97.75 571 ASN A C 1
ATOM 4356 O O . ASN A 1 571 ? -2.285 -12.328 28.745 1.00 97.75 571 ASN A O 1
ATOM 4360 N N . GLY A 1 572 ? -2.875 -14.158 27.583 1.00 96.81 572 GLY A N 1
ATOM 4361 C CA . GLY A 1 572 ? -1.654 -14.902 27.841 1.00 96.81 572 GLY A CA 1
ATOM 4362 C C . GLY A 1 572 ? -0.382 -14.181 27.362 1.00 96.81 572 GLY A C 1
ATOM 4363 O O . GLY A 1 572 ? -0.423 -13.211 26.596 1.00 96.81 572 GLY A O 1
ATOM 4364 N N . PRO A 1 573 ? 0.801 -14.654 27.787 1.00 95.75 573 PRO A N 1
ATOM 4365 C CA . PRO A 1 573 ? 2.074 -14.048 27.409 1.00 95.75 573 PRO A CA 1
ATOM 4366 C C . PRO A 1 573 ? 2.345 -14.136 25.897 1.00 95.75 573 PRO A C 1
ATOM 4368 O O . PRO A 1 573 ? 1.701 -14.883 25.162 1.00 95.75 573 PRO A O 1
ATOM 4371 N N . LYS A 1 574 ? 3.384 -13.425 25.428 1.00 94.50 574 LYS A N 1
ATOM 4372 C CA . LYS A 1 574 ? 3.847 -13.446 24.020 1.00 94.50 574 LYS A CA 1
ATOM 4373 C C . LYS A 1 574 ? 4.192 -14.849 23.491 1.00 94.50 574 LYS A C 1
ATOM 4375 O O . LYS A 1 574 ? 4.238 -15.035 22.283 1.00 94.50 574 LYS A O 1
ATOM 4380 N N . SER A 1 575 ? 4.470 -15.812 24.373 1.00 91.44 575 SER A N 1
ATOM 4381 C CA . SER A 1 575 ? 4.754 -17.213 24.032 1.00 91.44 575 SER A CA 1
ATOM 4382 C C . SER A 1 575 ? 3.509 -18.107 23.994 1.00 91.44 575 SER A C 1
ATOM 4384 O O . SER A 1 575 ? 3.590 -19.219 23.478 1.00 91.44 575 SER A O 1
ATOM 4386 N N . ALA A 1 576 ? 2.373 -17.653 24.533 1.00 95.44 576 ALA A N 1
ATOM 4387 C CA . ALA A 1 576 ? 1.142 -18.431 24.577 1.00 95.44 576 ALA A CA 1
ATOM 4388 C C . ALA A 1 576 ? 0.398 -18.308 23.248 1.00 95.44 576 ALA A C 1
ATOM 4390 O O . ALA A 1 576 ? -0.176 -17.264 22.940 1.00 95.44 576 ALA A O 1
ATOM 4391 N N . ARG A 1 577 ? 0.416 -19.382 22.453 1.00 95.75 577 ARG A N 1
ATOM 4392 C CA . ARG A 1 577 ? -0.340 -19.448 21.201 1.00 95.75 577 ARG A CA 1
ATOM 4393 C C . ARG A 1 577 ? -1.815 -19.142 21.476 1.00 95.75 577 ARG A C 1
ATOM 4395 O O . ARG A 1 577 ? -2.401 -19.707 22.390 1.00 95.75 577 ARG A O 1
ATOM 4402 N N . GLY A 1 578 ? -2.379 -18.245 20.676 1.00 95.94 578 GLY A N 1
ATOM 4403 C CA . GLY A 1 578 ? -3.751 -17.770 20.826 1.00 95.94 578 GLY A CA 1
ATOM 4404 C C . GLY A 1 578 ? -3.954 -16.533 21.688 1.00 95.94 578 GLY A C 1
ATOM 4405 O O . GLY A 1 578 ? -5.074 -16.025 21.736 1.00 95.94 578 GLY A O 1
ATOM 4406 N N . SER A 1 579 ? -2.892 -15.990 22.287 1.00 98.12 579 SER A N 1
ATOM 4407 C CA . SER A 1 579 ? -2.947 -14.677 22.928 1.00 98.12 579 SER A CA 1
ATOM 4408 C C . SER A 1 579 ? -2.814 -13.528 21.919 1.00 98.12 579 SER A C 1
ATOM 4410 O O . SER A 1 579 ? -2.177 -13.654 20.866 1.00 98.12 579 SER A O 1
ATOM 4412 N N . LEU A 1 580 ? -3.352 -12.354 22.267 1.00 98.31 580 LEU A N 1
ATOM 4413 C CA . LEU A 1 580 ? -3.190 -11.121 21.475 1.00 98.31 580 LEU A CA 1
ATOM 4414 C C . LEU A 1 580 ? -1.718 -10.695 21.381 1.00 98.31 580 LEU A C 1
ATOM 4416 O O . LEU A 1 580 ? -1.261 -10.165 20.366 1.00 98.31 580 LEU A O 1
ATOM 4420 N N . LEU A 1 581 ? -0.955 -10.950 22.446 1.00 97.50 581 LEU A N 1
ATOM 4421 C CA . LEU A 1 581 ? 0.475 -10.672 22.499 1.00 97.50 581 LEU A CA 1
ATOM 4422 C C . LEU A 1 581 ? 1.274 -11.602 21.583 1.00 97.50 581 LEU A C 1
ATOM 4424 O O . LEU A 1 581 ? 2.208 -11.133 20.934 1.00 97.50 581 LEU A O 1
ATOM 4428 N N . TYR A 1 582 ? 0.912 -12.885 21.517 1.00 96.44 582 TYR A N 1
ATOM 4429 C CA . TYR A 1 582 ? 1.504 -13.843 20.586 1.00 96.44 582 TYR A CA 1
ATOM 4430 C C . TYR A 1 582 ? 1.236 -13.424 19.143 1.00 96.44 582 TYR A C 1
ATOM 4432 O O . TYR A 1 582 ? 2.178 -13.320 18.359 1.00 96.44 582 TYR A O 1
ATOM 4440 N N . PHE A 1 583 ? -0.017 -13.094 18.818 1.00 97.44 583 PHE A N 1
ATOM 4441 C CA . PHE A 1 583 ? -0.403 -12.601 17.496 1.00 97.44 583 PHE A CA 1
ATOM 4442 C C . PHE A 1 583 ? 0.445 -11.396 17.072 1.00 97.44 583 PHE A C 1
ATOM 4444 O O . PHE A 1 583 ? 1.097 -11.420 16.030 1.00 97.44 583 PHE A O 1
ATOM 4451 N N . ALA A 1 584 ? 0.497 -10.349 17.902 1.00 96.62 584 ALA A N 1
ATOM 4452 C CA . ALA A 1 584 ? 1.224 -9.133 17.552 1.00 96.62 584 ALA A CA 1
ATOM 4453 C C . ALA A 1 584 ? 2.749 -9.350 17.473 1.00 96.62 584 ALA A C 1
ATOM 4455 O O . ALA A 1 584 ? 3.404 -8.721 16.647 1.00 96.62 584 ALA A O 1
ATOM 4456 N N . ALA A 1 585 ? 3.311 -10.249 18.293 1.00 94.69 585 ALA A N 1
ATOM 4457 C CA . ALA A 1 585 ? 4.742 -10.578 18.294 1.00 94.69 585 ALA A CA 1
ATOM 4458 C C . ALA A 1 585 ? 5.213 -11.322 17.045 1.00 94.69 585 ALA A C 1
ATOM 4460 O O . ALA A 1 585 ? 6.387 -11.215 16.694 1.00 94.69 585 ALA A O 1
ATOM 4461 N N . HIS A 1 586 ? 4.320 -12.056 16.380 1.00 94.19 586 HIS A N 1
ATOM 4462 C CA . HIS A 1 586 ? 4.648 -12.727 15.125 1.00 94.19 586 HIS A CA 1
ATOM 4463 C C . HIS A 1 586 ? 4.552 -11.774 13.929 1.00 94.19 586 HIS A C 1
ATOM 4465 O O . HIS A 1 586 ? 5.240 -11.974 12.936 1.00 94.19 586 HIS A O 1
ATOM 4471 N N . ILE A 1 587 ? 3.793 -10.684 14.028 1.00 92.56 587 ILE A N 1
ATOM 4472 C CA . ILE A 1 587 ? 3.780 -9.660 12.977 1.00 92.56 587 ILE A CA 1
ATOM 4473 C C . ILE A 1 587 ? 5.045 -8.809 13.058 1.00 92.56 587 ILE A C 1
ATOM 4475 O O . ILE A 1 587 ? 5.764 -8.688 12.067 1.00 92.56 587 ILE A O 1
ATOM 4479 N N . ASN A 1 588 ? 5.351 -8.261 14.239 1.00 89.88 588 ASN A N 1
ATOM 4480 C CA . ASN A 1 588 ? 6.538 -7.436 14.441 1.00 89.88 588 ASN A CA 1
ATOM 4481 C C . ASN A 1 588 ? 7.073 -7.531 15.887 1.00 89.88 588 ASN A C 1
ATOM 4483 O O . ASN A 1 588 ? 6.338 -7.771 16.848 1.00 89.88 588 ASN A O 1
ATOM 4487 N N . GLY A 1 589 ? 8.386 -7.358 16.041 1.00 87.50 589 GLY A N 1
ATOM 4488 C CA . GLY A 1 589 ? 9.122 -7.561 17.287 1.00 87.50 589 GLY A CA 1
ATOM 4489 C C . GLY A 1 589 ? 9.207 -6.335 18.207 1.00 87.50 589 GLY A C 1
ATOM 4490 O O . GLY A 1 589 ? 8.464 -5.358 18.109 1.00 87.50 589 GLY A O 1
ATOM 4491 N N . GLY A 1 590 ? 10.146 -6.386 19.156 1.00 88.94 590 GLY A N 1
ATOM 4492 C CA . GLY A 1 590 ? 10.444 -5.272 20.062 1.00 88.94 590 GLY A CA 1
ATOM 4493 C C . GLY A 1 590 ? 9.251 -4.838 20.928 1.00 88.94 590 GLY A C 1
ATOM 4494 O O . GLY A 1 590 ? 8.605 -5.655 21.595 1.00 88.94 590 GLY A O 1
ATOM 4495 N N . SER A 1 591 ? 8.973 -3.529 20.937 1.00 91.56 591 SER A N 1
ATOM 4496 C CA . SER A 1 591 ? 7.858 -2.924 21.683 1.00 91.56 591 SER A CA 1
ATOM 4497 C C . SER A 1 591 ? 6.509 -3.025 20.965 1.00 91.56 591 SER A C 1
ATOM 4499 O O . SER A 1 591 ? 5.485 -2.671 21.550 1.00 91.56 591 SER A O 1
ATOM 4501 N N . TYR A 1 592 ? 6.489 -3.524 19.725 1.00 93.50 592 TYR A N 1
ATOM 4502 C CA . TYR A 1 592 ? 5.288 -3.591 18.901 1.00 93.50 592 TYR A CA 1
ATOM 4503 C C . TYR A 1 592 ? 4.120 -4.331 19.573 1.00 93.50 592 TYR A C 1
ATOM 4505 O O . TYR A 1 592 ? 3.037 -3.749 19.670 1.00 93.50 592 TYR A O 1
ATOM 4513 N N . PRO A 1 593 ? 4.302 -5.531 20.164 1.00 96.31 593 PRO A N 1
ATOM 4514 C CA . PRO A 1 593 ? 3.171 -6.273 20.725 1.00 96.31 593 PRO A CA 1
ATOM 4515 C C . PRO A 1 593 ? 2.520 -5.554 21.904 1.00 96.31 593 PRO A C 1
ATOM 4517 O O . PRO A 1 593 ? 1.301 -5.535 22.033 1.00 96.31 593 PRO A O 1
ATOM 4520 N N . SER A 1 594 ? 3.336 -4.893 22.727 1.00 94.88 594 SER A N 1
ATOM 4521 C CA . SER A 1 594 ? 2.876 -4.101 23.869 1.00 94.88 594 SER A CA 1
ATOM 4522 C C . SER A 1 594 ? 2.103 -2.849 23.448 1.00 94.88 594 SER A C 1
ATOM 4524 O O . SER A 1 594 ? 1.368 -2.296 24.256 1.00 94.88 594 SER A O 1
ATOM 4526 N N . ARG A 1 595 ? 2.256 -2.403 22.195 1.00 95.50 595 ARG A N 1
ATOM 4527 C CA . ARG A 1 595 ? 1.533 -1.260 21.632 1.00 95.50 595 ARG A CA 1
ATOM 4528 C C . ARG A 1 595 ? 0.245 -1.673 20.921 1.00 95.50 595 ARG A C 1
ATOM 4530 O O . ARG A 1 595 ? -0.748 -0.960 21.032 1.00 95.50 595 ARG A O 1
ATOM 4537 N N . VAL A 1 596 ? 0.247 -2.803 20.211 1.00 97.56 596 VAL A N 1
ATOM 4538 C CA . VAL A 1 596 ? -0.896 -3.220 19.377 1.00 97.56 596 VAL A CA 1
ATOM 4539 C C . VAL A 1 596 ? -1.884 -4.117 20.120 1.00 97.56 596 VAL A C 1
ATOM 4541 O O . VAL A 1 596 ? -3.084 -3.918 19.966 1.00 97.56 596 VAL A O 1
ATOM 4544 N N . ALA A 1 597 ? -1.444 -5.037 20.985 1.00 97.88 597 ALA A N 1
ATOM 4545 C CA . ALA A 1 597 ? -2.375 -5.897 21.728 1.00 97.88 597 ALA A CA 1
ATOM 4546 C C . ALA A 1 597 ? -3.411 -5.105 22.566 1.00 97.88 597 ALA A C 1
ATOM 4548 O O . ALA A 1 597 ? -4.593 -5.448 22.511 1.00 97.88 597 ALA A O 1
ATOM 4549 N N . PRO A 1 598 ? -3.056 -3.986 23.242 1.00 97.75 598 PRO A N 1
ATOM 4550 C CA . PRO A 1 598 ? -4.050 -3.134 23.902 1.00 97.75 598 PRO A CA 1
ATOM 4551 C C . PRO A 1 598 ? -5.073 -2.506 22.945 1.00 97.75 598 PRO A C 1
ATOM 4553 O O . PRO A 1 598 ? -6.211 -2.252 23.337 1.00 97.75 598 PRO A O 1
ATOM 4556 N N . LYS A 1 599 ? -4.697 -2.250 21.685 1.00 98.12 599 LYS A N 1
ATOM 4557 C CA . LYS A 1 599 ? -5.628 -1.764 20.655 1.00 98.12 599 LYS A CA 1
ATOM 4558 C C . LYS A 1 599 ? -6.616 -2.853 20.256 1.00 98.12 599 LYS A C 1
ATOM 4560 O O . LYS A 1 599 ? -7.795 -2.555 20.113 1.00 98.12 599 LYS A O 1
ATOM 4565 N N . MET A 1 600 ? -6.159 -4.100 20.141 1.00 98.44 600 MET A N 1
ATOM 4566 C CA . MET A 1 600 ? -7.019 -5.248 19.829 1.00 98.44 600 MET A CA 1
ATOM 4567 C C . MET A 1 600 ? -8.116 -5.415 20.883 1.00 98.44 600 MET A C 1
ATOM 4569 O O . MET A 1 600 ? -9.296 -5.404 20.541 1.00 98.44 600 MET A O 1
ATOM 4573 N N . SER A 1 601 ? -7.743 -5.479 22.167 1.00 98.38 601 SER A N 1
ATOM 4574 C CA . SER A 1 601 ? -8.719 -5.589 23.258 1.00 98.38 601 SER A CA 1
ATOM 4575 C C . SER A 1 601 ? -9.619 -4.353 23.347 1.00 98.38 601 SER A C 1
ATOM 4577 O O . SER A 1 601 ? -10.818 -4.470 23.578 1.00 98.38 601 SER A O 1
ATOM 4579 N N . THR A 1 602 ? -9.085 -3.158 23.082 1.00 98.12 602 THR A N 1
ATOM 4580 C CA . THR A 1 602 ? -9.880 -1.921 23.020 1.00 98.12 602 THR A CA 1
ATOM 4581 C C . THR A 1 602 ? -10.928 -1.947 21.903 1.00 98.12 602 THR A C 1
ATOM 4583 O O . THR A 1 602 ? -12.068 -1.552 22.151 1.00 98.12 602 THR A O 1
ATOM 4586 N N . LEU A 1 603 ? -10.592 -2.451 20.709 1.00 98.38 603 LEU A N 1
ATOM 4587 C CA . LEU A 1 603 ? -11.568 -2.643 19.628 1.00 98.38 603 LEU A CA 1
ATOM 4588 C C . LEU A 1 603 ? -12.664 -3.631 20.036 1.00 98.38 603 LEU A C 1
ATOM 4590 O O . LEU A 1 603 ? -13.836 -3.338 19.815 1.00 98.38 603 LEU A O 1
ATOM 4594 N N . MET A 1 604 ? -12.304 -4.745 20.683 1.00 98.62 604 MET A N 1
ATOM 4595 C CA . MET A 1 604 ? -13.275 -5.738 21.166 1.00 98.62 604 MET A CA 1
ATOM 4596 C C . MET A 1 604 ? -14.245 -5.134 22.186 1.00 98.62 604 MET A C 1
ATOM 4598 O O . MET A 1 604 ? -15.449 -5.333 22.078 1.00 98.62 604 MET A O 1
ATOM 4602 N N . ARG A 1 605 ? -13.750 -4.322 23.131 1.00 98.25 605 ARG A N 1
ATOM 4603 C CA . ARG A 1 605 ? -14.600 -3.605 24.101 1.00 98.25 605 ARG A CA 1
ATOM 4604 C C . ARG A 1 605 ? -15.573 -2.648 23.411 1.00 98.25 605 ARG A C 1
ATOM 4606 O O . ARG A 1 605 ? -16.749 -2.605 23.763 1.00 98.25 605 ARG A O 1
ATOM 4613 N N . GLY A 1 606 ? -15.090 -1.876 22.433 1.00 97.00 606 GLY A N 1
ATOM 4614 C CA . GLY A 1 606 ? -15.944 -0.980 21.650 1.00 97.00 606 GLY A CA 1
ATOM 4615 C C . GLY A 1 606 ? -17.004 -1.740 20.861 1.00 97.00 606 GLY A C 1
ATOM 4616 O O . GLY A 1 606 ? -18.151 -1.306 20.797 1.00 97.00 606 GLY A O 1
ATOM 4617 N N . LEU A 1 607 ? -16.647 -2.895 20.300 1.00 97.69 607 LEU A N 1
ATOM 4618 C CA . LEU A 1 607 ? -17.582 -3.702 19.530 1.00 97.69 607 LEU A CA 1
ATOM 4619 C C . LEU A 1 607 ? -18.617 -4.379 20.432 1.00 97.69 607 LEU A C 1
ATOM 4621 O O . LEU A 1 607 ? -19.800 -4.362 20.112 1.00 97.69 607 LEU A O 1
ATOM 4625 N N . ALA A 1 608 ? -18.207 -4.910 21.585 1.00 97.50 608 ALA A N 1
ATOM 4626 C CA . ALA A 1 608 ? -19.123 -5.468 22.574 1.00 97.50 608 ALA A CA 1
ATOM 4627 C C . ALA A 1 608 ? -20.153 -4.431 23.046 1.00 97.50 608 ALA A C 1
ATOM 4629 O O . ALA A 1 608 ? -21.328 -4.764 23.187 1.00 97.50 608 ALA A O 1
ATOM 4630 N N . LEU A 1 609 ? -19.749 -3.165 23.217 1.00 95.94 609 LEU A N 1
ATOM 4631 C CA . LEU A 1 609 ? -20.683 -2.070 23.491 1.00 95.94 609 LEU A CA 1
ATOM 4632 C C . LEU A 1 609 ? -21.724 -1.924 22.369 1.00 95.94 609 LEU A C 1
ATOM 4634 O O . LEU A 1 609 ? -22.920 -1.928 22.651 1.00 95.94 609 LEU A O 1
ATOM 4638 N N . SER A 1 610 ? -21.288 -1.860 21.107 1.00 95.00 610 SER A N 1
ATOM 4639 C CA . SER A 1 610 ? -22.194 -1.770 19.952 1.00 95.00 610 SER A CA 1
ATOM 4640 C C . SER A 1 610 ? -23.143 -2.971 19.852 1.00 95.00 610 SER A C 1
ATOM 4642 O O . SER A 1 610 ? -24.335 -2.790 19.608 1.00 95.00 610 SER A O 1
ATOM 4644 N N . LEU A 1 611 ? -22.650 -4.188 20.097 1.00 95.38 611 LEU A N 1
ATOM 4645 C CA . LEU A 1 611 ? -23.459 -5.410 20.081 1.00 95.38 611 LEU A CA 1
ATOM 4646 C C . LEU A 1 611 ? -24.531 -5.405 21.181 1.00 95.38 611 LEU A C 1
ATOM 4648 O O . LEU A 1 611 ? -25.682 -5.752 20.910 1.00 95.38 611 LEU A O 1
ATOM 4652 N N . LYS A 1 612 ? -24.192 -4.962 22.401 1.00 94.75 612 LYS A N 1
ATOM 4653 C CA . LYS A 1 612 ? -25.161 -4.826 23.502 1.00 94.75 612 LYS A CA 1
ATOM 4654 C C . LYS A 1 612 ? -26.246 -3.799 23.168 1.00 94.75 612 LYS A C 1
ATOM 4656 O O . LYS A 1 612 ? -27.427 -4.094 23.340 1.00 94.75 612 LYS A O 1
ATOM 4661 N N . THR A 1 613 ? -25.872 -2.635 22.630 1.00 92.56 613 THR A N 1
ATOM 4662 C CA . THR A 1 613 ? -26.835 -1.602 22.208 1.00 92.56 613 THR A CA 1
ATOM 4663 C C . THR A 1 613 ? -27.796 -2.130 21.140 1.00 92.56 613 THR A C 1
ATOM 4665 O O . THR A 1 613 ? -29.011 -1.975 21.267 1.00 92.56 613 THR A O 1
ATOM 4668 N N . GLN A 1 614 ? -27.281 -2.843 20.132 1.00 91.38 614 GLN A N 1
ATOM 4669 C CA . GLN A 1 614 ? -28.109 -3.447 19.084 1.00 91.38 614 GLN A CA 1
ATOM 4670 C C . GLN A 1 614 ? -29.041 -4.542 19.616 1.00 91.38 614 GLN A C 1
ATOM 4672 O O . GLN A 1 614 ? -30.182 -4.645 19.163 1.00 91.38 614 GLN A O 1
ATOM 4677 N N . ALA A 1 615 ? -28.591 -5.356 20.576 1.00 91.12 615 ALA A N 1
ATOM 4678 C CA . ALA A 1 615 ? -29.426 -6.378 21.204 1.00 91.12 615 ALA A CA 1
ATOM 4679 C C . ALA A 1 615 ? -30.611 -5.756 21.962 1.00 91.12 615 ALA A C 1
ATOM 4681 O O . ALA A 1 615 ? -31.739 -6.229 21.828 1.00 91.12 615 ALA A O 1
ATOM 4682 N N . VAL A 1 616 ? -30.380 -4.653 22.686 1.00 88.75 616 VAL A N 1
ATOM 4683 C CA . VAL A 1 616 ? -31.440 -3.892 23.370 1.00 88.75 616 VAL A CA 1
ATOM 4684 C C . VAL A 1 616 ? -32.419 -3.284 22.363 1.00 88.75 616 VAL A C 1
ATOM 4686 O O . VAL A 1 616 ? -33.627 -3.375 22.562 1.00 88.75 616 VAL A O 1
ATOM 4689 N N . ALA A 1 617 ? -31.925 -2.727 21.253 1.00 84.69 617 ALA A N 1
ATOM 4690 C CA . ALA A 1 617 ? -32.774 -2.153 20.207 1.00 84.69 617 ALA A CA 1
ATOM 4691 C C . ALA A 1 617 ? -33.649 -3.198 19.484 1.00 84.69 617 ALA A C 1
ATOM 4693 O O . ALA A 1 617 ? -34.724 -2.861 18.986 1.00 84.69 617 ALA A O 1
ATOM 4694 N N . ARG A 1 618 ? -33.200 -4.461 19.421 1.00 84.38 618 ARG A N 1
ATOM 4695 C CA . ARG A 1 618 ? -33.926 -5.580 18.791 1.00 84.38 618 ARG A CA 1
ATOM 4696 C C . ARG A 1 618 ? -34.858 -6.332 19.736 1.00 84.38 618 ARG A C 1
ATOM 4698 O O . ARG A 1 618 ? -35.681 -7.105 19.248 1.00 84.38 618 ARG A O 1
ATOM 4705 N N . ALA A 1 619 ? -34.730 -6.155 21.052 1.00 80.75 619 ALA A N 1
ATOM 4706 C CA . ALA A 1 619 ? -35.639 -6.786 21.997 1.00 80.75 619 ALA A CA 1
ATOM 4707 C C . ALA A 1 619 ? -37.079 -6.355 21.656 1.00 80.75 619 ALA A C 1
ATOM 4709 O O . ALA A 1 619 ? -37.324 -5.154 21.496 1.00 80.75 619 ALA A O 1
ATOM 4710 N N . PRO A 1 620 ? -38.026 -7.299 21.480 1.00 77.81 620 PRO A N 1
ATOM 4711 C CA . PRO A 1 620 ? -39.403 -6.946 21.169 1.00 77.81 620 PRO A CA 1
ATOM 4712 C C . PRO A 1 620 ? -39.889 -5.995 22.258 1.00 77.81 620 PRO A C 1
ATOM 4714 O O . PRO A 1 620 ? -39.837 -6.343 23.438 1.00 77.81 620 PRO A O 1
ATOM 4717 N N . ARG A 1 621 ? -40.316 -4.782 21.873 1.00 73.44 621 ARG A N 1
ATOM 4718 C CA . ARG A 1 621 ? -40.986 -3.873 22.808 1.00 73.44 621 ARG A CA 1
ATOM 4719 C C . ARG A 1 621 ? -42.154 -4.665 23.366 1.00 73.44 621 ARG A C 1
ATOM 4721 O O . ARG A 1 621 ? -43.047 -5.019 22.597 1.00 73.44 621 ARG A O 1
ATOM 4728 N N . SER A 1 622 ? -42.080 -5.022 24.648 1.00 67.50 622 SER A N 1
ATOM 4729 C CA . SER A 1 622 ? -43.138 -5.729 25.360 1.00 67.50 622 SER A CA 1
ATOM 4730 C C . SER A 1 622 ? -44.444 -5.068 24.958 1.00 67.50 622 SER A C 1
ATOM 4732 O O . SER A 1 622 ? -44.555 -3.854 25.124 1.00 67.50 622 SER A O 1
ATOM 4734 N N . ALA A 1 623 ? -45.346 -5.824 24.323 1.00 55.03 623 ALA A N 1
ATOM 4735 C CA . ALA A 1 623 ? -46.618 -5.291 23.865 1.00 55.03 623 ALA A CA 1
ATOM 4736 C C . ALA A 1 623 ? -47.242 -4.572 25.056 1.00 55.03 623 ALA A C 1
ATOM 4738 O O . ALA A 1 623 ? -47.523 -5.202 26.075 1.00 55.03 623 ALA A O 1
ATOM 4739 N N . GLU A 1 624 ? -47.327 -3.249 24.961 1.00 60.78 624 GLU A N 1
ATOM 4740 C CA . GLU A 1 624 ? -47.967 -2.426 25.966 1.00 60.78 624 GLU A CA 1
ATOM 4741 C C . GLU A 1 624 ? -49.408 -2.933 25.993 1.00 60.78 624 GLU A C 1
ATOM 4743 O O . GLU A 1 624 ? -50.154 -2.770 25.025 1.00 60.78 624 GLU A O 1
ATOM 4748 N N . ILE A 1 625 ? -49.740 -3.712 27.025 1.00 55.50 625 ILE A N 1
ATOM 4749 C CA . ILE A 1 625 ? -51.096 -4.194 27.247 1.00 55.50 625 ILE A CA 1
ATOM 4750 C C . ILE A 1 625 ? -51.877 -2.934 27.589 1.00 55.50 625 ILE A C 1
ATOM 4752 O O . ILE A 1 625 ? -51.891 -2.485 28.732 1.00 55.50 625 ILE A O 1
ATOM 4756 N N . ILE A 1 626 ? -52.453 -2.316 26.563 1.00 57.47 626 ILE A N 1
ATOM 4757 C CA . ILE A 1 626 ? -53.478 -1.301 26.727 1.00 57.47 626 ILE A CA 1
ATOM 4758 C C . ILE A 1 626 ? -54.690 -2.073 27.250 1.00 57.47 626 ILE A C 1
ATOM 4760 O O . ILE A 1 626 ? -55.417 -2.692 26.473 1.00 57.47 626 ILE A O 1
ATOM 4764 N N . GLU A 1 627 ? -54.847 -2.125 28.573 1.00 55.50 627 GLU A N 1
ATOM 4765 C CA . GLU A 1 627 ? -56.123 -2.499 29.178 1.00 55.50 627 GLU A CA 1
ATOM 4766 C C . GLU A 1 627 ? -57.156 -1.455 28.733 1.00 55.50 627 GLU A C 1
ATOM 4768 O O . GLU A 1 627 ? -57.011 -0.265 29.022 1.00 55.50 627 GLU A O 1
ATOM 4773 N N . VAL A 1 628 ? -58.137 -1.910 27.946 1.00 58.88 628 VAL A N 1
ATOM 4774 C CA . VAL A 1 628 ? -59.294 -1.129 27.476 1.00 58.88 628 VAL A CA 1
ATOM 4775 C C . VAL A 1 628 ? -60.439 -1.270 28.460 1.00 58.88 628 VAL A C 1
ATOM 4777 O O . VAL A 1 628 ? -60.730 -2.429 28.839 1.00 58.88 628 VAL A O 1
#

Sequence (628 aa):
MTVKPVDLQVLLAKGGVADGHRSGATAAGYVGQVASALDIKKPATIEALKPALSEYVVDVILSAAWYTRQYSRARRNAILFIALNAAMVVGFPIAIAALGGTWSSSSSAANPHVGSLVAQLTAVLTGILALQKTISAWYSQQQNYAGWYKCAADLKELYYSLLKAWTGKVEGREIEFAAWLETSSAEARKLLNTERLDYYTRLALPTFDVLDMLTASKSNVASLVTSLLPAEKETQAVAIGTKVLQGQGSTAVEQPASGAADIVQVGLVSTASLPPFDQETVDLCSAVTLKNSADVRALFGEHQGFFDWYNQTFRNVDAMKTRFPSRDTASKRKHFDDFWDQIPAIFGNDSISAIELCALMAVNLEESNGDLTSAPEEMNGLGRPHPGLAYAFDKIDGLKQTYNHAPNRTALSLFQDHLFTDAHGQKAGARSILGRPGGIDPRWGGDTWPSDVSAAVDPSINGFVMEADFFKFRGRGVIQTTWRNDYKLLIGYILSDDGRRNSVLNGLATRWQAAAAGAGDELDRIATISSNSDWDLAFSQDIILAKGVAIDSQAKNNYLQSLSRNLDDLNGPKSARGSLLYFAAHINGGSYPSRVAPKMSTLMRGLALSLKTQAVARAPRSAEIIEV